Protein AF-A0A521RTD3-F1 (afdb_monomer_lite)

Radius of gyration: 28.99 Å; chains: 1; bounding box: 84×108×65 Å

Structure (mmCIF, N/CA/C/O backbone):
data_AF-A0A521RTD3-F1
#
_entry.id   AF-A0A521RTD3-F1
#
loop_
_atom_site.group_PDB
_atom_site.id
_atom_site.type_symbol
_atom_site.label_atom_id
_atom_site.label_alt_id
_atom_site.label_comp_id
_atom_site.label_asym_id
_atom_site.label_entity_id
_atom_site.label_seq_id
_atom_site.pdbx_PDB_ins_code
_atom_site.Cartn_x
_atom_site.Cartn_y
_atom_site.Cartn_z
_atom_site.occupancy
_atom_site.B_iso_or_equiv
_atom_site.auth_seq_id
_atom_site.auth_comp_id
_atom_site.auth_asym_id
_atom_site.auth_atom_id
_atom_site.pdbx_PDB_model_num
ATOM 1 N N . MET A 1 1 ? -33.920 -81.893 -15.559 1.00 34.78 1 MET A N 1
ATOM 2 C CA . MET A 1 1 ? -33.331 -83.126 -14.993 1.00 34.78 1 MET A CA 1
ATOM 3 C C . MET A 1 1 ? -31.922 -83.288 -15.552 1.00 34.78 1 MET A C 1
ATOM 5 O O . MET A 1 1 ? -31.785 -83.160 -16.756 1.00 34.78 1 MET A O 1
ATOM 9 N N . GLN A 1 2 ? -30.949 -83.537 -14.657 1.00 33.31 2 GLN A N 1
ATOM 10 C CA . GLN A 1 2 ? -29.540 -83.961 -14.863 1.00 33.31 2 GLN A CA 1
ATOM 11 C C . GLN A 1 2 ? -28.598 -82.922 -15.530 1.00 33.31 2 GLN A C 1
ATOM 13 O O . GLN A 1 2 ? -28.778 -82.591 -16.689 1.00 33.31 2 GLN A O 1
ATOM 18 N N . SER A 1 3 ? -27.713 -82.192 -14.816 1.00 33.31 3 SER A N 1
ATOM 19 C CA . SER A 1 3 ? -26.482 -82.569 -14.055 1.00 33.31 3 SER A CA 1
ATOM 20 C C . SER A 1 3 ? -25.358 -83.051 -15.002 1.00 33.31 3 SER A C 1
ATOM 22 O O . SER A 1 3 ? -25.653 -83.908 -15.817 1.00 33.31 3 SER A O 1
ATOM 24 N N . LEU A 1 4 ? -24.082 -82.637 -14.998 1.00 32.41 4 LEU A N 1
ATOM 25 C CA . LEU A 1 4 ? -23.161 -82.119 -13.976 1.00 32.41 4 LEU A CA 1
ATOM 26 C C . LEU A 1 4 ? -21.940 -81.423 -14.646 1.00 32.41 4 LEU A C 1
ATOM 28 O O . LEU A 1 4 ? -21.709 -81.540 -15.843 1.00 32.41 4 LEU A O 1
ATOM 32 N N . ARG A 1 5 ? -21.183 -80.709 -13.800 1.00 35.38 5 ARG A N 1
ATOM 33 C CA . ARG A 1 5 ? -19.922 -79.934 -13.953 1.00 35.38 5 ARG A CA 1
ATOM 34 C C . ARG A 1 5 ? -18.771 -80.743 -14.613 1.00 35.38 5 ARG A C 1
ATOM 36 O O . ARG A 1 5 ? -18.785 -81.958 -14.504 1.00 35.38 5 ARG A O 1
ATOM 43 N N . SER A 1 6 ? -17.718 -80.176 -15.230 1.00 33.06 6 SER A N 1
ATOM 44 C CA . SER A 1 6 ? -16.650 -79.369 -14.592 1.00 33.06 6 SER A CA 1
ATOM 45 C C . SER A 1 6 ? -15.491 -79.012 -15.571 1.00 33.06 6 SER A C 1
ATOM 47 O O . SER A 1 6 ? -14.956 -79.915 -16.199 1.00 33.06 6 SER A O 1
ATOM 49 N N . PHE A 1 7 ? -15.083 -77.725 -15.582 1.00 31.53 7 PHE A N 1
ATOM 50 C CA . PHE A 1 7 ? -13.741 -77.101 -15.776 1.00 31.53 7 PHE A CA 1
ATOM 51 C C . PHE A 1 7 ? -12.814 -77.471 -16.969 1.00 31.53 7 PHE A C 1
ATOM 53 O O . PHE A 1 7 ? -12.330 -78.588 -17.058 1.00 31.53 7 PHE A O 1
ATOM 60 N N . SER A 1 8 ? -12.319 -76.483 -17.745 1.00 30.78 8 SER A N 1
ATOM 61 C CA . SER A 1 8 ? -11.156 -75.632 -17.399 1.00 30.78 8 SER A CA 1
ATOM 62 C C . SER A 1 8 ? -10.812 -74.545 -18.451 1.00 30.78 8 SER A C 1
ATOM 64 O O . SER A 1 8 ? -11.043 -74.701 -19.644 1.00 30.78 8 SER A O 1
ATOM 66 N N . SER A 1 9 ? -10.228 -73.459 -17.927 1.00 29.80 9 SER A N 1
ATOM 67 C CA . SER A 1 9 ? -9.396 -72.393 -18.517 1.00 29.80 9 SER A CA 1
ATOM 68 C C . SER A 1 9 ? -9.915 -71.543 -19.694 1.00 29.80 9 SER A C 1
ATOM 70 O O . SER A 1 9 ? -9.901 -71.943 -20.852 1.00 29.80 9 SER A O 1
ATOM 72 N N . LEU A 1 10 ? -10.243 -70.282 -19.390 1.00 32.88 10 LEU A N 1
ATOM 73 C CA . LEU A 1 10 ? -10.281 -69.177 -20.349 1.00 32.88 10 LEU A CA 1
ATOM 74 C C . LEU A 1 10 ? -9.318 -68.085 -19.876 1.00 32.88 10 LEU A C 1
ATOM 76 O O . LEU A 1 10 ? -9.499 -67.486 -18.816 1.00 32.88 10 LEU A O 1
ATOM 80 N N . LEU A 1 11 ? -8.295 -67.867 -20.700 1.00 35.38 11 LEU A N 1
ATOM 81 C CA . LEU A 1 11 ? -7.418 -66.702 -20.741 1.00 35.38 11 LEU A CA 1
ATOM 82 C C . LEU A 1 11 ? -8.245 -65.408 -20.667 1.00 35.38 11 LEU A C 1
ATOM 84 O O . LEU A 1 11 ? -9.135 -65.197 -21.494 1.00 35.38 11 LEU A O 1
ATOM 88 N N . ARG A 1 12 ? -7.903 -64.498 -19.749 1.00 33.59 12 ARG A N 1
ATOM 89 C CA . ARG A 1 12 ? -8.250 -63.079 -19.888 1.00 33.59 12 ARG A CA 1
ATOM 90 C C . ARG A 1 12 ? -7.054 -62.192 -19.570 1.00 33.59 12 ARG A C 1
ATOM 92 O O . ARG A 1 12 ? -6.423 -62.299 -18.526 1.00 33.59 12 ARG A O 1
ATOM 99 N N . SER A 1 13 ? -6.786 -61.341 -20.547 1.00 32.81 13 SER A N 1
ATOM 100 C CA . SER A 1 13 ? -5.729 -60.355 -20.683 1.00 32.81 13 SER A CA 1
ATOM 101 C C . SER A 1 13 ? -5.711 -59.334 -19.543 1.00 32.81 13 SER A C 1
ATOM 103 O O . SER A 1 13 ? -6.737 -58.731 -19.233 1.00 32.81 13 SER A O 1
ATOM 105 N N . ALA A 1 14 ? -4.531 -59.087 -18.971 1.00 31.00 14 ALA A N 1
ATOM 106 C CA . ALA A 1 14 ? -4.273 -57.945 -18.101 1.00 31.00 14 ALA A CA 1
ATOM 107 C C . ALA A 1 14 ? -3.684 -56.798 -18.937 1.00 31.00 14 ALA A C 1
ATOM 109 O O . ALA A 1 14 ? -2.575 -56.901 -19.459 1.00 31.00 14 ALA A O 1
ATOM 110 N N . VAL A 1 15 ? -4.440 -55.709 -19.077 1.00 33.12 15 VAL A N 1
ATOM 111 C CA . VAL A 1 15 ? -3.955 -54.427 -19.604 1.00 33.12 15 VAL A CA 1
ATOM 112 C C . VAL A 1 15 ? -3.363 -53.651 -18.428 1.00 33.12 15 VAL A C 1
ATOM 114 O O . VAL A 1 15 ? -4.091 -53.244 -17.524 1.00 33.12 15 VAL A O 1
ATOM 117 N N . PHE A 1 16 ? -2.042 -53.472 -18.421 1.00 28.69 16 PHE A N 1
ATOM 118 C CA . PHE A 1 16 ? -1.341 -52.630 -17.452 1.00 28.69 16 PHE A CA 1
ATOM 119 C C . PHE A 1 16 ? -1.578 -51.148 -17.775 1.00 28.69 16 PHE A C 1
ATOM 121 O O . PHE A 1 16 ? -1.120 -50.646 -18.798 1.00 28.69 16 PHE A O 1
ATOM 128 N N . TRP A 1 17 ? -2.265 -50.438 -16.881 1.00 27.58 17 TRP A N 1
ATOM 129 C CA . TRP A 1 17 ? -2.276 -48.976 -16.846 1.00 27.58 17 TRP A CA 1
ATOM 130 C C . TRP A 1 17 ? -1.067 -48.490 -16.041 1.00 27.58 17 TRP A C 1
ATOM 132 O O . TRP A 1 17 ? -1.019 -48.657 -14.824 1.00 27.58 17 TRP A O 1
ATOM 142 N N . ILE A 1 18 ? -0.090 -47.880 -16.712 1.00 31.50 18 ILE A N 1
ATOM 143 C CA . ILE A 1 18 ? 1.000 -47.152 -16.053 1.00 31.50 18 ILE A CA 1
ATOM 144 C C . ILE A 1 18 ? 0.480 -45.744 -15.736 1.00 31.50 18 ILE A C 1
ATOM 146 O O . ILE A 1 18 ? 0.433 -44.878 -16.607 1.00 31.50 18 ILE A O 1
ATOM 150 N N . LEU A 1 19 ? 0.065 -45.511 -14.486 1.00 29.92 19 LEU A N 1
ATOM 151 C CA . LEU A 1 19 ? -0.121 -44.161 -13.951 1.00 29.92 19 LEU A CA 1
ATOM 152 C C . LEU A 1 19 ? 1.257 -43.567 -13.633 1.00 29.92 19 LEU A C 1
ATOM 154 O O . LEU A 1 19 ? 1.886 -43.924 -12.638 1.00 29.92 19 LEU A O 1
ATOM 158 N N . ALA A 1 20 ? 1.719 -42.640 -14.469 1.00 30.52 20 ALA A N 1
ATOM 159 C CA . ALA A 1 20 ? 2.854 -41.785 -14.150 1.00 30.52 20 ALA A CA 1
ATOM 160 C C . ALA A 1 20 ? 2.433 -40.765 -13.076 1.00 30.52 20 ALA A C 1
ATOM 162 O O . ALA A 1 20 ? 1.812 -39.744 -13.369 1.00 30.52 20 ALA A O 1
ATOM 163 N N . PHE A 1 21 ? 2.754 -41.058 -11.815 1.00 27.22 21 PHE A N 1
ATOM 164 C CA . PHE A 1 21 ? 2.697 -40.089 -10.723 1.00 27.22 21 PHE A CA 1
ATOM 165 C C . PHE A 1 21 ? 3.792 -39.035 -10.942 1.00 27.22 21 PHE A C 1
ATOM 167 O O . PHE A 1 21 ? 4.970 -39.282 -10.691 1.00 27.22 21 PHE A O 1
ATOM 174 N N . PHE A 1 22 ? 3.407 -37.843 -11.401 1.00 29.19 22 PHE A N 1
ATOM 175 C CA . PHE A 1 22 ? 4.257 -36.660 -11.296 1.00 29.19 22 PHE A CA 1
ATOM 176 C C . PHE A 1 22 ? 4.362 -36.270 -9.817 1.00 29.19 22 PHE A C 1
ATOM 178 O O . PHE A 1 22 ? 3.487 -35.605 -9.262 1.00 29.19 22 PHE A O 1
ATOM 185 N N . LEU A 1 23 ? 5.441 -36.710 -9.169 1.00 27.80 23 LEU A N 1
ATOM 186 C CA . LEU A 1 23 ? 5.889 -36.181 -7.886 1.00 27.80 23 LEU A CA 1
ATOM 187 C C . LEU A 1 23 ? 6.317 -34.723 -8.097 1.00 27.80 23 LEU A C 1
ATOM 189 O O . LEU A 1 23 ? 7.452 -34.440 -8.471 1.00 27.80 23 LEU A O 1
ATOM 193 N N . PHE A 1 24 ? 5.401 -33.785 -7.861 1.00 29.42 24 PHE A N 1
ATOM 194 C CA . PHE A 1 24 ? 5.782 -32.410 -7.565 1.00 29.42 24 PHE A CA 1
ATOM 195 C C . PHE A 1 24 ? 6.548 -32.428 -6.241 1.00 29.42 24 PHE A C 1
ATOM 197 O O . PHE A 1 24 ? 5.955 -32.563 -5.172 1.00 29.42 24 PHE A O 1
ATOM 204 N N . SER A 1 25 ? 7.872 -32.298 -6.308 1.00 28.50 25 SER A N 1
ATOM 205 C CA . SER A 1 25 ? 8.700 -31.973 -5.152 1.00 28.50 25 SER A CA 1
ATOM 206 C C . SER A 1 25 ? 8.368 -30.545 -4.713 1.00 28.50 25 SER A C 1
ATOM 208 O O . SER A 1 25 ? 9.023 -29.582 -5.112 1.00 28.50 25 SER A O 1
ATOM 210 N N . GLN A 1 26 ? 7.305 -30.396 -3.926 1.00 29.28 26 GLN A N 1
ATOM 211 C CA . GLN A 1 26 ? 7.118 -29.209 -3.110 1.00 29.28 26 GLN A CA 1
ATOM 212 C C . GLN A 1 26 ? 8.255 -29.220 -2.094 1.00 29.28 26 GLN A C 1
ATOM 214 O O . GLN A 1 26 ? 8.311 -30.084 -1.218 1.00 29.28 26 GLN A O 1
ATOM 219 N N . THR A 1 27 ? 9.203 -28.299 -2.236 1.00 29.80 27 THR A N 1
ATOM 220 C CA . THR A 1 27 ? 10.078 -27.967 -1.119 1.00 29.80 27 THR A CA 1
ATOM 221 C C . THR A 1 27 ? 9.169 -27.591 0.053 1.00 29.80 27 THR A C 1
ATOM 223 O O . THR A 1 27 ? 8.261 -26.772 -0.125 1.00 29.80 27 THR A O 1
ATOM 226 N N . PRO A 1 28 ? 9.333 -28.199 1.238 1.00 30.80 28 PRO A N 1
ATOM 227 C CA . PRO A 1 28 ? 8.568 -27.782 2.393 1.00 30.80 28 PRO A CA 1
ATOM 228 C C . PRO A 1 28 ? 8.997 -26.351 2.710 1.00 30.80 28 PRO A C 1
ATOM 230 O O . PRO A 1 28 ? 10.099 -26.110 3.202 1.00 30.80 28 PRO A O 1
ATOM 233 N N . VAL A 1 29 ? 8.131 -25.387 2.397 1.00 33.75 29 VAL A N 1
ATOM 234 C CA . VAL A 1 29 ? 8.170 -24.077 3.040 1.00 33.75 29 VAL A CA 1
ATOM 235 C C . VAL A 1 29 ? 7.948 -24.386 4.508 1.00 33.75 29 VAL A C 1
ATOM 237 O O . VAL A 1 29 ? 6.848 -24.771 4.893 1.00 33.75 29 VAL A O 1
ATOM 240 N N . HIS A 1 30 ? 9.020 -24.341 5.295 1.00 29.31 30 HIS A N 1
ATOM 241 C CA . HIS A 1 30 ? 8.965 -24.585 6.726 1.00 29.31 30 HIS A CA 1
ATOM 242 C C . HIS A 1 30 ? 7.918 -23.616 7.298 1.00 29.31 30 HIS A C 1
ATOM 244 O O . HIS A 1 30 ? 8.133 -22.402 7.210 1.00 29.31 30 HIS A O 1
ATOM 250 N N . PRO A 1 31 ? 6.762 -24.082 7.811 1.00 32.53 31 PRO A N 1
ATOM 251 C CA . PRO A 1 31 ? 5.876 -23.195 8.536 1.00 32.53 31 PRO A CA 1
ATOM 252 C C . PRO A 1 31 ? 6.661 -22.793 9.775 1.00 32.53 31 PRO A C 1
ATOM 254 O O . PRO A 1 31 ? 6.873 -23.600 10.674 1.00 32.53 31 PRO A O 1
ATOM 257 N N . GLN A 1 32 ? 7.194 -21.576 9.768 1.00 35.84 32 GLN A N 1
ATOM 258 C CA . GLN A 1 32 ? 7.935 -21.051 10.897 1.00 35.84 32 GLN A CA 1
ATOM 259 C C . GLN A 1 32 ? 6.962 -21.008 12.076 1.00 35.84 32 GLN A C 1
ATOM 261 O O . GLN A 1 32 ? 6.073 -20.154 12.126 1.00 35.84 32 GLN A O 1
ATOM 266 N N . GLU A 1 33 ? 7.069 -21.990 12.976 1.00 40.44 33 GLU A N 1
ATOM 267 C CA . GLU A 1 33 ? 6.277 -22.031 14.196 1.00 40.44 33 GLU A CA 1
ATOM 268 C C . GLU A 1 33 ? 6.509 -20.714 14.933 1.00 40.44 33 GLU A C 1
ATOM 270 O O . GLU A 1 33 ? 7.633 -20.361 15.299 1.00 40.44 33 GLU A O 1
ATOM 275 N N . LEU A 1 34 ? 5.436 -19.940 15.101 1.00 53.31 34 LEU A N 1
ATOM 276 C CA . LEU A 1 34 ? 5.494 -18.743 15.922 1.00 53.31 34 LEU A CA 1
ATOM 277 C C . LEU A 1 34 ? 5.897 -19.183 17.339 1.00 53.31 34 LEU A C 1
ATOM 279 O O . LEU A 1 34 ? 5.274 -20.107 17.871 1.00 53.31 34 LEU A O 1
ATOM 283 N N . PRO A 1 35 ? 6.898 -18.540 17.971 1.00 57.38 35 PRO A N 1
ATOM 284 C CA . PRO A 1 35 ? 7.274 -18.849 19.346 1.00 57.38 35 PRO A CA 1
ATOM 285 C C . PRO A 1 35 ? 6.054 -18.830 20.275 1.00 57.38 35 PRO A C 1
ATOM 287 O O . PRO A 1 35 ? 5.092 -18.109 20.009 1.00 57.38 35 PRO A O 1
ATOM 290 N N . ALA A 1 36 ? 6.105 -19.576 21.386 1.00 60.12 36 ALA A N 1
ATOM 291 C CA . ALA A 1 36 ? 4.992 -19.713 22.336 1.00 60.12 36 ALA A CA 1
ATOM 292 C C . ALA A 1 36 ? 4.354 -18.366 22.744 1.00 60.12 36 ALA A C 1
ATOM 294 O O . ALA A 1 36 ? 3.136 -18.290 22.880 1.00 60.12 36 ALA A O 1
ATOM 295 N N . ASP A 1 37 ? 5.159 -17.302 22.833 1.00 75.38 37 ASP A N 1
ATOM 296 C CA . ASP A 1 37 ? 4.732 -15.936 23.158 1.00 75.38 37 ASP A CA 1
ATOM 297 C C . ASP A 1 37 ? 4.098 -15.163 21.988 1.00 75.38 37 ASP A C 1
ATOM 299 O O . ASP A 1 37 ? 3.952 -13.950 22.084 1.00 75.38 37 ASP A O 1
ATOM 303 N N . GLY A 1 38 ? 3.772 -15.788 20.856 1.00 89.81 38 GLY A N 1
ATOM 304 C CA . GLY A 1 38 ? 3.309 -15.078 19.660 1.00 89.81 38 GLY A CA 1
ATOM 305 C C . GLY A 1 38 ? 2.060 -14.205 19.863 1.00 89.81 38 GLY A C 1
ATOM 306 O O . GLY A 1 38 ? 1.509 -14.073 20.957 1.00 89.81 38 GLY A O 1
ATOM 307 N N . LEU A 1 39 ? 1.585 -13.609 18.772 1.00 95.81 39 LEU A N 1
ATOM 308 C CA . LEU A 1 39 ? 0.344 -12.838 18.747 1.00 95.81 39 LEU A CA 1
ATOM 309 C C . LEU A 1 39 ? -0.531 -13.329 17.598 1.00 95.81 39 LEU A C 1
ATOM 311 O O . LEU A 1 39 ? -0.102 -13.337 16.448 1.00 95.81 39 LEU A O 1
ATOM 315 N N . LYS A 1 40 ? -1.766 -13.703 17.920 1.00 96.88 40 LYS A N 1
ATOM 316 C CA . LYS A 1 40 ? -2.859 -13.910 16.972 1.00 96.88 40 LYS A CA 1
ATOM 317 C C . LYS A 1 40 ? -3.967 -12.926 17.318 1.00 96.88 40 LYS A C 1
ATOM 319 O O . LYS A 1 40 ? -4.299 -12.759 18.493 1.00 96.88 40 LYS A O 1
ATOM 324 N N . ALA A 1 41 ? -4.541 -12.289 16.304 1.00 97.50 41 ALA A N 1
ATOM 325 C CA . ALA A 1 41 ? -5.697 -11.423 16.467 1.00 97.50 41 ALA A CA 1
ATOM 326 C C . ALA A 1 41 ? -6.713 -11.663 15.353 1.00 97.50 41 ALA A C 1
ATOM 328 O O . ALA A 1 41 ? -6.344 -11.864 14.198 1.00 97.50 41 ALA A O 1
ATOM 329 N N . GLU A 1 42 ? -7.988 -11.601 15.710 1.00 98.19 42 GLU A N 1
ATOM 330 C CA . GLU A 1 42 ? -9.111 -11.751 14.792 1.00 98.19 42 GLU A CA 1
ATOM 331 C C . GLU A 1 42 ? -10.169 -10.707 15.139 1.00 98.19 42 GLU A C 1
ATOM 333 O O . GLU A 1 42 ? -10.534 -10.545 16.304 1.00 98.19 42 GLU A O 1
ATOM 338 N N . ILE A 1 43 ? -10.678 -9.993 14.139 1.00 98.75 43 ILE A N 1
ATOM 339 C CA . ILE A 1 43 ? -11.864 -9.157 14.315 1.00 98.75 43 ILE A CA 1
ATOM 340 C C . ILE A 1 43 ? -13.079 -10.061 14.094 1.00 98.75 43 ILE A C 1
ATOM 342 O O . ILE A 1 43 ? -13.248 -10.622 13.019 1.00 98.75 43 ILE A O 1
ATOM 346 N N . LEU A 1 44 ? -13.914 -10.202 15.121 1.00 98.44 44 LEU A N 1
ATOM 347 C CA . LEU A 1 44 ? -15.061 -11.112 15.127 1.00 98.44 44 LEU A CA 1
ATOM 348 C C . LEU A 1 44 ? -16.318 -10.465 14.543 1.00 98.44 44 LEU A C 1
ATOM 350 O O . LEU A 1 44 ? -17.138 -11.126 13.914 1.00 98.44 44 LEU A O 1
ATOM 354 N N . SER A 1 45 ? -16.522 -9.176 14.824 1.00 98.38 45 SER A N 1
ATOM 355 C CA . SER A 1 45 ? -17.664 -8.424 14.308 1.00 98.38 45 SER A CA 1
ATOM 356 C C . SER A 1 45 ? -17.438 -6.921 14.394 1.00 98.38 45 SER A C 1
ATOM 358 O O . SER A 1 45 ? -16.642 -6.437 15.202 1.00 98.38 45 SER A O 1
ATOM 360 N N . VAL A 1 46 ? -18.196 -6.182 13.588 1.00 98.62 46 VAL A N 1
ATOM 361 C CA . VAL A 1 46 ? -18.273 -4.723 13.638 1.00 98.62 46 VAL A CA 1
ATOM 362 C C . VAL A 1 46 ? -19.743 -4.322 13.655 1.00 98.62 46 VAL A C 1
ATOM 364 O O . VAL A 1 46 ? -20.532 -4.811 12.848 1.00 98.62 46 VAL A O 1
ATOM 367 N N . LYS A 1 47 ? -20.119 -3.432 14.575 1.00 97.69 47 LYS A N 1
ATOM 368 C CA . LYS A 1 47 ? -21.456 -2.823 14.634 1.00 97.69 47 LYS A CA 1
ATOM 369 C C . LYS A 1 47 ? -21.341 -1.315 14.461 1.00 97.69 47 LYS A C 1
ATOM 371 O O . LYS A 1 47 ? -20.453 -0.705 15.048 1.00 97.69 47 LYS A O 1
ATOM 376 N N . ILE A 1 48 ? -22.250 -0.710 13.699 1.00 98.31 48 ILE A N 1
ATOM 377 C CA . ILE A 1 48 ? -22.345 0.750 13.563 1.00 98.31 48 ILE A CA 1
ATOM 378 C C . ILE A 1 48 ? -23.667 1.200 14.211 1.00 98.31 48 ILE A C 1
ATOM 380 O O . ILE A 1 48 ? -24.716 1.077 13.580 1.00 98.31 48 ILE A O 1
ATOM 384 N N . PRO A 1 49 ? -23.647 1.654 15.477 1.00 97.44 49 PRO A N 1
ATOM 385 C CA . PRO A 1 49 ? -24.831 2.155 16.179 1.00 97.44 49 PRO A CA 1
ATOM 386 C C . PRO A 1 49 ? -25.308 3.511 15.625 1.00 97.44 49 PRO A C 1
ATOM 388 O O . PRO A 1 49 ? -24.671 4.109 14.758 1.00 97.44 49 PRO A O 1
ATOM 391 N N . GLU A 1 50 ? -26.421 4.031 16.152 1.00 96.12 50 GLU A N 1
ATOM 392 C CA . GLU A 1 50 ? -27.053 5.283 15.691 1.00 96.12 50 GLU A CA 1
ATOM 393 C C . GLU A 1 50 ? -26.139 6.512 15.783 1.00 96.12 50 GLU A C 1
ATOM 395 O O . GLU A 1 50 ? -26.173 7.386 14.916 1.00 96.12 50 GLU A O 1
ATOM 400 N N . ASN A 1 51 ? -25.249 6.550 16.780 1.00 97.56 51 ASN A N 1
ATOM 401 C CA . ASN A 1 51 ? -24.237 7.603 16.915 1.00 97.56 51 ASN A CA 1
ATOM 402 C C . ASN A 1 51 ? -23.105 7.509 15.863 1.00 97.56 51 ASN A C 1
ATOM 404 O O . ASN A 1 51 ? -22.182 8.325 15.882 1.00 97.56 51 ASN A O 1
ATOM 408 N N . ARG A 1 52 ? -23.175 6.511 14.967 1.00 98.31 52 ARG A N 1
ATOM 409 C CA . ARG A 1 52 ? -22.266 6.220 13.849 1.00 98.31 52 ARG A CA 1
ATOM 410 C C . ARG A 1 52 ? -20.822 5.930 14.237 1.00 98.31 52 ARG A C 1
ATOM 412 O O . ARG A 1 52 ? -19.962 5.967 13.366 1.00 98.31 52 ARG A O 1
ATOM 419 N N . ARG A 1 53 ? -20.533 5.635 15.503 1.00 98.56 53 ARG A N 1
ATOM 420 C CA . ARG A 1 53 ? -19.187 5.280 15.975 1.00 98.56 53 ARG A CA 1
ATOM 421 C C . ARG A 1 53 ? -19.012 3.766 15.918 1.00 98.56 53 ARG A C 1
ATOM 423 O O . ARG A 1 53 ? -19.642 3.084 16.728 1.00 98.56 53 ARG A O 1
ATOM 430 N N . PRO A 1 54 ? -18.213 3.217 14.983 1.00 98.75 54 PRO A N 1
ATOM 431 C CA . PRO A 1 54 ? -18.053 1.774 14.872 1.00 98.75 54 PRO A CA 1
ATOM 432 C C . PRO A 1 54 ? -17.590 1.136 16.185 1.00 98.75 54 PRO A C 1
ATOM 434 O O . PRO A 1 54 ? -16.721 1.665 16.879 1.00 98.75 54 PRO A O 1
ATOM 437 N N . VAL A 1 55 ? -18.161 -0.022 16.503 1.00 98.81 55 VAL A N 1
ATOM 438 C CA . VAL A 1 55 ? -17.768 -0.871 17.628 1.00 98.81 55 VAL A CA 1
ATOM 439 C C . VAL A 1 55 ? -17.200 -2.162 17.063 1.00 98.81 55 VAL A C 1
ATOM 441 O O . VAL A 1 55 ? -17.928 -2.964 16.477 1.00 98.81 55 VAL A O 1
ATOM 444 N N . VAL A 1 56 ? -15.898 -2.357 17.236 1.00 98.88 56 VAL A N 1
ATOM 445 C CA . VAL A 1 56 ? -15.158 -3.537 16.787 1.00 98.88 56 VAL A CA 1
ATOM 446 C C . VAL A 1 56 ? -15.084 -4.524 17.934 1.00 98.88 56 VAL A C 1
ATOM 448 O O . VAL A 1 56 ? -14.599 -4.169 19.001 1.00 98.88 56 VAL A O 1
ATOM 451 N N . THR A 1 57 ? -15.526 -5.759 17.726 1.00 98.81 57 THR A N 1
ATOM 452 C CA . THR A 1 57 ? -15.281 -6.865 18.660 1.00 98.81 57 THR A CA 1
ATOM 453 C C . THR A 1 57 ? -14.136 -7.700 18.120 1.00 98.81 57 THR A C 1
ATOM 455 O O . THR A 1 57 ? -14.206 -8.158 16.981 1.00 98.81 57 THR A O 1
ATOM 458 N N . PHE A 1 58 ? -13.093 -7.915 18.915 1.00 98.75 58 PHE A N 1
ATOM 459 C CA . PHE A 1 58 ? -11.897 -8.628 18.478 1.00 98.75 58 PHE A CA 1
ATOM 460 C C . PHE A 1 58 ? -11.389 -9.596 19.546 1.00 98.75 58 PHE A C 1
ATOM 462 O O . PHE A 1 58 ? -11.586 -9.393 20.747 1.00 98.75 58 PHE A O 1
ATOM 469 N N . LYS A 1 59 ? -10.741 -10.663 19.082 1.00 98.56 59 LYS A N 1
ATOM 470 C CA . LYS A 1 59 ? -10.124 -11.708 19.890 1.00 98.56 59 LYS A CA 1
ATOM 471 C C . LYS A 1 59 ? -8.608 -11.630 19.774 1.00 98.56 59 LYS A C 1
ATOM 473 O O . LYS A 1 59 ? -8.097 -11.415 18.678 1.00 98.56 59 LYS A O 1
ATOM 478 N N . ILE A 1 60 ? -7.909 -11.844 20.885 1.00 98.12 60 ILE A N 1
ATOM 479 C CA . ILE A 1 60 ? -6.448 -11.927 20.951 1.00 98.12 60 ILE A CA 1
ATOM 480 C C . ILE A 1 60 ? -6.005 -13.187 21.694 1.00 98.12 60 ILE A C 1
ATOM 482 O O . ILE A 1 60 ? -6.583 -13.566 22.718 1.00 98.12 60 ILE A O 1
ATOM 486 N N . SER A 1 61 ? -4.968 -13.836 21.176 1.00 97.44 61 SER A N 1
ATOM 487 C CA . SER A 1 61 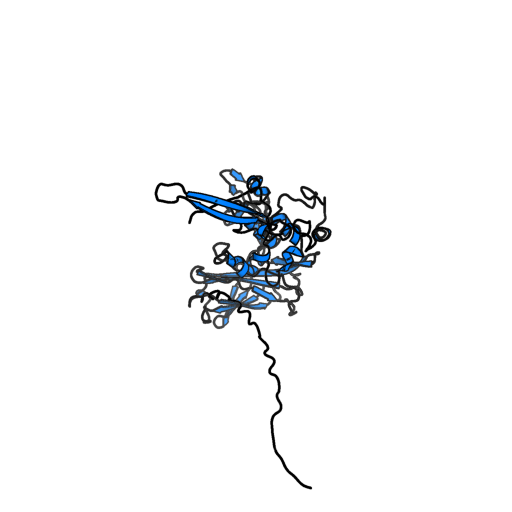? -4.350 -15.003 21.802 1.00 97.44 61 SER A CA 1
ATOM 488 C C . SER A 1 61 ? -2.855 -15.080 21.506 1.00 97.44 61 SER A C 1
ATOM 490 O O . SER A 1 61 ? -2.362 -14.427 20.585 1.00 97.44 61 SER A O 1
ATOM 492 N N . ASP A 1 62 ? -2.139 -15.911 22.258 1.00 95.56 62 ASP A N 1
ATOM 493 C CA . ASP A 1 62 ? -0.769 -16.283 21.917 1.00 95.56 62 ASP A CA 1
ATOM 494 C C . ASP A 1 62 ? -0.720 -17.252 20.715 1.00 95.56 62 ASP A C 1
ATOM 496 O O . ASP A 1 62 ? -1.752 -17.602 20.120 1.00 95.56 62 ASP A O 1
ATOM 500 N N . ALA A 1 63 ? 0.482 -17.703 20.338 1.00 91.94 63 ALA A N 1
ATOM 501 C CA . ALA A 1 63 ? 0.656 -18.666 19.249 1.00 91.94 63 ALA A CA 1
ATOM 502 C C . ALA A 1 63 ? -0.035 -20.016 19.525 1.00 91.94 63 ALA A C 1
ATOM 504 O O . ALA A 1 63 ? -0.530 -20.649 18.586 1.00 91.94 63 ALA A O 1
ATOM 505 N N . LYS A 1 64 ? -0.129 -20.418 20.799 1.00 93.50 64 LYS A N 1
ATOM 506 C CA . LYS A 1 64 ? -0.763 -21.661 21.267 1.00 93.50 64 LYS A CA 1
ATOM 507 C C . LYS A 1 64 ? -2.288 -21.549 21.395 1.00 93.50 64 LYS A C 1
ATOM 509 O O . LYS A 1 64 ? -2.956 -22.558 21.583 1.00 93.50 64 LYS A O 1
ATOM 514 N N . GLY A 1 65 ? -2.847 -20.348 21.249 1.00 94.06 65 GLY A N 1
ATOM 515 C CA . GLY A 1 65 ? -4.282 -20.090 21.354 1.00 94.06 65 GLY A CA 1
ATOM 516 C C . GLY A 1 65 ? -4.755 -19.721 22.761 1.00 94.06 65 GLY A C 1
ATOM 517 O O . GLY A 1 65 ? -5.962 -19.582 22.967 1.00 94.06 65 GLY A O 1
ATOM 518 N N . ASN A 1 66 ? -3.847 -19.509 23.719 1.00 95.44 66 ASN A N 1
ATOM 519 C CA . ASN A 1 66 ? -4.228 -19.038 25.047 1.00 95.44 66 ASN A CA 1
ATOM 520 C C . ASN A 1 66 ? -4.686 -17.575 24.968 1.00 95.44 66 ASN A C 1
ATOM 522 O O . ASN A 1 66 ? -4.009 -16.760 24.336 1.00 95.44 66 ASN A O 1
ATOM 526 N N . PRO A 1 67 ? -5.818 -17.210 25.595 1.00 96.69 67 PRO A N 1
ATOM 527 C CA . PRO A 1 67 ? -6.328 -15.846 25.547 1.00 96.69 67 PRO A CA 1
ATOM 528 C C . PRO A 1 67 ? -5.371 -14.875 26.245 1.00 96.69 67 PRO A C 1
ATOM 530 O O . PRO A 1 67 ? -4.977 -15.114 27.386 1.00 96.69 67 PRO A O 1
ATOM 533 N N . LEU A 1 68 ? -5.067 -13.759 25.581 1.00 96.75 68 LEU A N 1
ATOM 534 C CA . LEU A 1 68 ? -4.228 -12.688 26.129 1.00 96.75 68 LEU A CA 1
ATOM 535 C C . LEU A 1 68 ? -5.066 -11.600 26.811 1.00 96.75 68 LEU A C 1
ATOM 537 O O . LEU A 1 68 ? -6.251 -11.412 26.514 1.00 96.75 68 LEU A O 1
ATOM 541 N N . ASN A 1 69 ? -4.441 -10.858 27.720 1.00 95.19 69 ASN A N 1
ATOM 542 C CA . ASN A 1 69 ? -4.983 -9.631 28.284 1.00 95.19 69 ASN A CA 1
ATOM 543 C C . ASN A 1 69 ? -4.584 -8.425 27.431 1.00 95.19 69 ASN A C 1
ATOM 545 O O . ASN A 1 69 ? -3.597 -8.436 26.701 1.00 95.19 69 ASN A O 1
ATOM 549 N N . ARG A 1 70 ? -5.333 -7.325 27.566 1.00 94.31 70 ARG A N 1
ATOM 550 C CA . ARG A 1 70 ? -4.992 -6.071 26.882 1.00 94.31 70 ARG A CA 1
ATOM 551 C C . ARG A 1 70 ? -3.628 -5.522 27.322 1.00 94.31 70 ARG A C 1
ATOM 553 O O . ARG A 1 70 ? -2.925 -4.955 26.497 1.00 94.31 70 ARG A O 1
ATOM 560 N N . SER A 1 71 ? -3.278 -5.685 28.599 1.00 93.88 71 SER A N 1
ATOM 561 C CA . SER A 1 71 ? -1.992 -5.258 29.170 1.00 93.88 71 SER A CA 1
ATOM 562 C C . SER A 1 71 ? -0.785 -5.944 28.536 1.00 93.88 71 SER A C 1
ATOM 564 O O . SER A 1 71 ? 0.320 -5.432 28.657 1.00 93.88 71 SER A O 1
ATOM 566 N N . ASP A 1 72 ? -0.995 -7.078 27.865 1.00 94.06 72 ASP A N 1
ATOM 567 C CA . ASP A 1 72 ? 0.077 -7.830 27.214 1.00 94.06 72 ASP A CA 1
ATOM 568 C C . ASP A 1 72 ? 0.447 -7.207 25.854 1.00 94.06 72 ASP A C 1
ATOM 570 O O . ASP A 1 72 ? 1.478 -7.541 25.273 1.00 94.06 72 ASP A O 1
ATOM 574 N N . LEU A 1 73 ? -0.392 -6.307 25.325 1.00 95.56 73 LEU A N 1
ATOM 575 C CA . LEU A 1 73 ? -0.201 -5.675 24.023 1.00 95.56 73 LEU A CA 1
ATOM 576 C C . LEU A 1 73 ? 0.420 -4.281 24.134 1.00 95.56 73 LEU A C 1
ATOM 578 O O . LEU A 1 73 ? 0.190 -3.546 25.092 1.00 95.56 73 LEU A O 1
ATOM 582 N N . GLY A 1 74 ? 1.170 -3.911 23.096 1.00 94.69 74 GLY A N 1
ATOM 583 C CA . GLY A 1 74 ? 1.707 -2.566 22.909 1.00 94.69 74 GLY A CA 1
ATOM 584 C C . GLY A 1 74 ? 0.701 -1.662 22.202 1.00 94.69 74 GLY A C 1
ATOM 585 O O . GLY A 1 74 ? -0.160 -1.032 22.816 1.00 94.69 74 GLY A O 1
ATOM 586 N N . GLU A 1 75 ? 0.812 -1.574 20.880 1.00 95.81 75 GLU A N 1
ATOM 587 C CA . GLU A 1 75 ? -0.135 -0.831 20.059 1.00 95.81 75 GLU A CA 1
ATOM 588 C C . GLU A 1 75 ? -1.411 -1.649 19.821 1.00 95.81 75 GLU A C 1
ATOM 590 O O . GLU A 1 75 ? -1.347 -2.841 19.533 1.00 95.81 75 GLU A O 1
ATOM 595 N N . ILE A 1 76 ? -2.570 -0.989 19.917 1.00 97.31 76 ILE A N 1
ATOM 596 C CA . ILE A 1 76 ? -3.862 -1.498 19.445 1.00 97.31 76 ILE A CA 1
ATOM 597 C C . ILE A 1 76 ? -4.584 -0.335 18.768 1.00 97.31 76 ILE A C 1
ATOM 599 O O . ILE A 1 76 ? -5.024 0.603 19.438 1.00 97.31 76 ILE A O 1
ATOM 603 N N . ARG A 1 77 ? -4.672 -0.373 17.441 1.00 98.00 77 ARG A N 1
ATOM 604 C CA . ARG A 1 77 ? -5.279 0.684 16.621 1.00 98.00 77 ARG A CA 1
ATOM 605 C C . ARG A 1 77 ? -6.226 0.080 15.602 1.00 98.00 77 ARG A C 1
ATOM 607 O O . ARG A 1 77 ? -6.003 -1.040 15.152 1.00 98.00 77 ARG A O 1
ATOM 614 N N . PHE A 1 78 ? -7.246 0.842 15.224 1.00 98.75 78 PHE A N 1
ATOM 615 C CA . PHE A 1 78 ? -8.205 0.436 14.205 1.00 98.75 78 PHE A CA 1
ATOM 616 C C . PHE A 1 78 ? -8.460 1.566 13.212 1.00 98.75 78 PHE A C 1
ATOM 618 O O . PHE A 1 78 ? -8.456 2.738 13.575 1.00 98.75 78 PHE A O 1
ATOM 625 N N . THR A 1 79 ? -8.714 1.209 11.960 1.00 98.75 79 THR A N 1
ATOM 626 C CA . THR A 1 79 ? -9.190 2.122 10.913 1.00 98.75 79 THR A CA 1
ATOM 627 C C . THR A 1 79 ? -10.366 1.483 10.180 1.00 98.75 79 THR A C 1
ATOM 629 O O . THR A 1 79 ? -10.592 0.275 10.299 1.00 98.75 79 THR A O 1
ATOM 632 N N . ILE A 1 80 ? -11.136 2.279 9.442 1.00 98.69 80 ILE A N 1
ATOM 633 C CA . ILE A 1 80 ? -12.300 1.804 8.696 1.00 98.69 80 ILE A CA 1
ATOM 634 C C . ILE A 1 80 ? -12.398 2.491 7.336 1.00 98.69 80 ILE A C 1
ATOM 636 O O . ILE A 1 80 ? -12.290 3.711 7.216 1.00 98.69 80 ILE A O 1
ATOM 640 N N . ALA A 1 81 ? -12.650 1.689 6.309 1.00 98.31 81 ALA A N 1
ATOM 641 C CA . ALA A 1 81 ? -12.866 2.137 4.944 1.00 98.31 81 ALA A CA 1
ATOM 642 C C . ALA A 1 81 ? -14.116 1.479 4.350 1.00 98.31 81 ALA A C 1
ATOM 644 O O . ALA A 1 81 ? -14.580 0.447 4.836 1.00 98.31 81 ALA A O 1
ATOM 645 N N . ARG A 1 82 ? -14.631 2.044 3.259 1.00 97.25 82 ARG A N 1
ATOM 646 C CA . ARG A 1 82 ? -15.564 1.352 2.361 1.00 97.25 82 ARG A CA 1
ATOM 647 C C . ARG A 1 82 ? -14.865 0.933 1.079 1.00 97.25 82 ARG A C 1
ATOM 649 O O . ARG A 1 82 ? -13.926 1.589 0.630 1.00 97.25 82 ARG A O 1
ATOM 656 N N . VAL A 1 83 ? -15.367 -0.125 0.458 1.00 96.25 83 VAL A N 1
ATOM 657 C CA . VAL A 1 83 ? -15.093 -0.417 -0.944 1.00 96.25 83 VAL A CA 1
ATOM 658 C C . VAL A 1 83 ? -15.911 0.552 -1.786 1.00 96.25 83 VAL A C 1
ATOM 660 O O . VAL A 1 83 ? -17.134 0.609 -1.674 1.00 96.25 83 VAL A O 1
ATOM 663 N N . GLN A 1 84 ? -15.232 1.305 -2.638 1.00 91.69 84 GLN A N 1
ATOM 664 C CA . GLN A 1 84 ? -15.854 2.078 -3.700 1.00 91.69 84 GLN A CA 1
ATOM 665 C C . GLN A 1 84 ? -15.524 1.432 -5.040 1.00 91.69 84 GLN A C 1
ATOM 667 O O . GLN A 1 84 ? -14.403 0.968 -5.243 1.00 91.69 84 GLN A O 1
ATOM 672 N N . VAL A 1 85 ? -16.499 1.399 -5.942 1.00 86.94 85 VAL A N 1
ATOM 673 C CA . VAL A 1 85 ? -16.280 0.987 -7.327 1.00 86.94 85 VAL A CA 1
ATOM 674 C C . VAL A 1 85 ? -16.205 2.255 -8.160 1.00 86.94 85 VAL A C 1
ATOM 676 O O . VAL A 1 85 ? -17.142 3.051 -8.171 1.00 86.94 85 VAL A O 1
ATOM 679 N N . THR A 1 86 ? -15.067 2.485 -8.797 1.00 75.06 86 THR A N 1
ATOM 680 C CA . THR A 1 86 ? -14.873 3.607 -9.717 1.00 75.06 86 THR A CA 1
ATOM 681 C C . THR A 1 86 ? -15.673 3.385 -11.003 1.00 75.06 86 THR A C 1
ATOM 683 O O . THR A 1 86 ? -16.122 2.277 -11.294 1.00 75.06 86 THR A O 1
ATOM 686 N N . ALA A 1 87 ? -15.835 4.432 -11.815 1.00 70.81 87 ALA A N 1
ATOM 687 C CA . ALA A 1 87 ? -16.620 4.369 -13.054 1.00 70.81 87 ALA A CA 1
ATOM 688 C C . ALA A 1 87 ? -16.141 3.286 -14.048 1.00 70.81 87 ALA A C 1
ATOM 690 O O . ALA A 1 87 ? -16.939 2.750 -14.808 1.00 70.81 87 ALA A O 1
ATOM 691 N N . ASN A 1 88 ? -14.855 2.925 -14.012 1.00 68.50 88 ASN A N 1
ATOM 692 C CA . ASN A 1 88 ? -14.258 1.856 -14.823 1.00 68.50 88 ASN A CA 1
ATOM 693 C C . ASN A 1 88 ? -14.379 0.449 -14.188 1.00 68.50 88 ASN A C 1
ATOM 695 O O . ASN A 1 88 ? -13.745 -0.495 -14.657 1.00 68.50 88 ASN A O 1
ATOM 699 N N . GLY A 1 89 ? -15.160 0.295 -13.114 1.00 76.25 89 GLY A N 1
ATOM 700 C CA . GLY A 1 89 ? -15.389 -0.987 -12.444 1.00 76.25 89 GLY A CA 1
ATOM 701 C C . GLY A 1 89 ? -14.268 -1.432 -11.497 1.00 76.25 89 GLY A C 1
ATOM 702 O O . GLY A 1 89 ? -14.293 -2.569 -11.020 1.00 76.25 89 GLY A O 1
ATOM 703 N N . GLU A 1 90 ? -13.278 -0.579 -11.211 1.00 80.69 90 GLU A N 1
ATOM 704 C CA . GLU A 1 90 ? -12.214 -0.894 -10.255 1.00 80.69 90 GLU A CA 1
ATOM 705 C C . GLU A 1 90 ? -12.715 -0.737 -8.813 1.00 80.69 90 GLU A C 1
ATOM 707 O O . GLU A 1 90 ? -13.224 0.308 -8.416 1.00 80.69 90 GLU A O 1
ATOM 712 N N . ALA A 1 91 ? -12.541 -1.776 -7.998 1.00 88.81 91 ALA A N 1
ATOM 713 C CA . ALA A 1 91 ? -12.780 -1.688 -6.564 1.00 88.81 91 ALA A CA 1
ATOM 714 C C . ALA A 1 91 ? -11.546 -1.097 -5.860 1.00 88.81 91 ALA A C 1
ATOM 716 O O . ALA A 1 91 ? -10.466 -1.686 -5.906 1.00 88.81 91 ALA A O 1
ATOM 717 N N . SER A 1 92 ? -11.711 0.023 -5.158 1.00 90.50 92 SER A N 1
ATOM 718 C CA . SER A 1 92 ? -10.687 0.637 -4.306 1.00 90.50 92 SER A CA 1
ATOM 719 C C . SER A 1 92 ? -11.231 0.877 -2.898 1.00 90.50 92 SER A C 1
ATOM 721 O O . SER A 1 92 ? -12.438 0.829 -2.671 1.00 90.50 92 SER A O 1
ATOM 723 N N . TYR A 1 93 ? -10.350 1.143 -1.934 1.00 95.50 93 TYR A N 1
ATOM 724 C CA . TYR A 1 93 ? -10.785 1.586 -0.611 1.00 95.50 93 TYR A CA 1
ATOM 725 C C . TYR A 1 93 ? -10.902 3.109 -0.554 1.00 95.50 93 TYR A C 1
ATOM 727 O O . TYR A 1 93 ? -10.115 3.822 -1.176 1.00 95.50 93 TYR A O 1
ATOM 735 N N . TYR A 1 94 ? -11.889 3.582 0.203 1.00 96.44 94 TYR A N 1
ATOM 736 C CA . TYR A 1 94 ? -12.047 4.969 0.627 1.00 96.44 94 TYR A CA 1
ATOM 737 C C . TYR A 1 94 ? -12.114 4.989 2.154 1.00 96.44 94 TYR A C 1
ATOM 739 O O . TYR A 1 94 ? -13.047 4.429 2.735 1.00 96.44 94 TYR A O 1
ATOM 747 N N . ASN A 1 95 ? -11.112 5.581 2.800 1.00 98.19 95 ASN A N 1
ATOM 748 C CA . ASN A 1 95 ? -10.986 5.604 4.252 1.00 98.19 95 ASN A CA 1
ATOM 749 C C . ASN A 1 95 ? -11.864 6.709 4.858 1.00 98.19 95 ASN A C 1
ATOM 751 O O . ASN A 1 95 ? -11.919 7.821 4.328 1.00 98.19 95 ASN A O 1
ATOM 755 N N . TYR A 1 96 ? -12.544 6.391 5.959 1.00 98.19 96 TYR A N 1
ATOM 756 C CA . TYR A 1 96 ? -13.382 7.334 6.703 1.00 98.19 96 TYR A CA 1
ATOM 757 C C . TYR A 1 96 ? -12.623 8.104 7.785 1.00 98.19 96 TYR A C 1
ATOM 759 O O . TYR A 1 96 ? -13.069 9.170 8.200 1.00 98.19 96 TYR A O 1
ATOM 767 N N . VAL A 1 97 ? -11.503 7.568 8.261 1.00 98.25 97 VAL A N 1
ATOM 768 C CA . VAL A 1 97 ? -10.648 8.196 9.263 1.00 98.25 97 VAL A CA 1
ATOM 769 C C . VAL A 1 97 ? -9.532 8.939 8.544 1.00 98.25 97 VAL A C 1
ATOM 771 O O . VAL A 1 97 ? -8.583 8.337 8.043 1.00 98.25 97 VAL A O 1
ATOM 774 N N . LEU A 1 98 ? -9.670 10.261 8.476 1.00 97.50 98 LEU A N 1
ATOM 775 C CA . LEU A 1 98 ? -8.714 11.138 7.814 1.00 97.50 98 LEU A CA 1
ATOM 776 C C . LEU A 1 98 ? -8.074 12.085 8.824 1.00 97.50 98 LEU A C 1
ATOM 778 O O . LEU A 1 98 ? -8.768 12.775 9.571 1.00 97.50 98 LEU A O 1
ATOM 782 N N . SER A 1 99 ? -6.749 12.147 8.799 1.00 95.62 99 SER A N 1
ATOM 783 C CA . SER A 1 99 ? -5.959 13.104 9.560 1.00 95.62 99 SER A CA 1
ATOM 784 C C . SER A 1 99 ? -5.582 14.285 8.679 1.00 95.62 99 SER A C 1
ATOM 786 O O . SER A 1 99 ? -5.142 14.135 7.538 1.00 95.62 99 SER A O 1
ATOM 788 N N . LYS A 1 100 ? -5.740 15.480 9.238 1.00 96.50 100 LYS A N 1
ATOM 789 C CA . LYS A 1 100 ? -5.327 16.730 8.616 1.00 96.50 100 LYS A CA 1
ATOM 790 C C . LYS A 1 100 ? -3.811 16.884 8.721 1.00 96.50 100 LYS A C 1
ATOM 792 O O . LYS A 1 100 ? -3.269 16.882 9.825 1.00 96.50 100 LYS A O 1
ATOM 797 N N . VAL A 1 101 ? -3.134 17.025 7.585 1.00 96.50 101 VAL A N 1
ATOM 798 C CA . VAL A 1 101 ? -1.674 17.146 7.510 1.00 96.50 101 VAL A CA 1
ATOM 799 C C . VAL A 1 101 ? -1.317 18.429 6.775 1.00 96.50 101 VAL A C 1
ATOM 801 O O . VAL A 1 101 ? -1.629 18.585 5.597 1.00 96.50 101 VAL A O 1
ATOM 804 N N . ALA A 1 102 ? -0.670 19.352 7.483 1.00 96.88 102 ALA A N 1
ATOM 805 C CA . ALA A 1 102 ? -0.097 20.553 6.888 1.00 96.88 102 ALA A CA 1
ATOM 806 C C . ALA A 1 102 ? 1.251 20.214 6.247 1.00 96.88 102 ALA A C 1
ATOM 808 O O . ALA A 1 102 ? 2.085 19.579 6.898 1.00 96.88 102 ALA A O 1
ATOM 809 N N . GLY A 1 103 ? 1.464 20.668 5.014 1.00 97.25 103 GLY A N 1
ATOM 810 C CA . GLY A 1 103 ? 2.767 20.615 4.368 1.00 97.25 103 GLY A CA 1
ATOM 811 C C . GLY A 1 103 ? 3.751 21.526 5.091 1.00 97.25 103 GLY A C 1
ATOM 812 O O . GLY A 1 103 ? 3.409 22.644 5.492 1.00 97.25 103 GLY A O 1
ATOM 813 N N . LYS A 1 104 ? 4.979 21.048 5.279 1.00 97.38 104 LYS A N 1
ATOM 814 C CA . LYS A 1 104 ? 6.034 21.785 5.979 1.00 97.38 104 LYS A CA 1
ATOM 815 C C . LYS A 1 104 ? 7.270 21.928 5.110 1.00 97.38 104 LYS A C 1
ATOM 817 O O . LYS A 1 104 ? 7.459 21.233 4.118 1.00 97.38 104 LYS A O 1
ATOM 822 N N . GLU A 1 105 ? 8.113 22.886 5.471 1.00 97.12 105 GLU A N 1
ATOM 823 C CA . GLU A 1 105 ? 9.434 22.960 4.866 1.00 97.12 105 GLU A CA 1
ATOM 824 C C . GLU A 1 105 ? 10.292 21.780 5.323 1.00 97.12 105 GLU A C 1
ATOM 826 O O . GLU A 1 105 ? 10.296 21.422 6.503 1.00 97.12 105 GLU A O 1
ATOM 831 N N . TYR A 1 106 ? 11.075 21.242 4.393 1.00 95.94 106 TYR A N 1
ATOM 832 C CA . TYR A 1 106 ? 12.008 20.147 4.639 1.00 95.94 106 TYR A CA 1
ATOM 833 C C . TYR A 1 106 ? 13.387 20.468 4.058 1.00 95.94 106 TYR A C 1
ATOM 835 O O . TYR A 1 106 ? 13.530 21.339 3.197 1.00 95.94 106 TYR A O 1
ATOM 843 N N . ILE A 1 107 ? 14.423 19.783 4.546 1.00 95.38 107 ILE A N 1
ATOM 844 C CA . ILE A 1 107 ? 15.807 19.989 4.100 1.00 95.38 107 ILE A CA 1
ATOM 845 C C . ILE A 1 107 ? 16.256 18.778 3.299 1.00 95.38 107 ILE A C 1
ATOM 847 O O . ILE A 1 107 ? 16.468 17.711 3.865 1.00 95.38 107 ILE A O 1
ATOM 851 N N . TYR A 1 108 ? 16.478 18.953 2.001 1.00 94.75 108 TYR A N 1
ATOM 852 C CA . TYR A 1 108 ? 17.020 17.907 1.140 1.00 94.75 108 TYR A CA 1
ATOM 853 C C . TYR A 1 108 ? 18.386 18.327 0.605 1.00 94.75 108 TYR A C 1
ATOM 855 O O . TYR A 1 108 ? 18.504 19.352 -0.059 1.00 94.75 108 TYR A O 1
ATOM 863 N N . LYS A 1 109 ? 19.426 17.535 0.905 1.00 93.62 109 LYS A N 1
ATOM 864 C CA . LYS A 1 109 ? 20.821 17.798 0.495 1.00 93.62 109 LYS A CA 1
ATOM 865 C C . LYS A 1 109 ? 21.309 19.214 0.849 1.00 93.62 109 LYS A C 1
ATOM 867 O O . LYS A 1 109 ? 21.989 19.858 0.063 1.00 93.62 109 LYS A O 1
ATOM 872 N N . GLY A 1 110 ? 20.947 19.694 2.040 1.00 94.75 110 GLY A N 1
ATOM 873 C CA . GLY A 1 110 ? 21.322 21.025 2.533 1.00 94.75 110 GLY A CA 1
ATOM 874 C C . GLY A 1 110 ? 20.443 22.169 2.020 1.00 94.75 110 GLY A C 1
ATOM 875 O O . GLY A 1 110 ? 20.558 23.286 2.515 1.00 94.75 110 GLY A O 1
ATOM 876 N N . GLU A 1 111 ? 19.520 21.907 1.093 1.00 95.44 111 GLU A N 1
ATOM 877 C CA . GLU A 1 111 ? 18.609 22.917 0.564 1.00 95.44 111 GLU A CA 1
ATOM 878 C C . GLU A 1 111 ? 17.249 22.863 1.256 1.00 95.44 111 GLU A C 1
ATOM 880 O O . GLU A 1 111 ? 16.625 21.804 1.366 1.00 95.44 111 GLU A O 1
ATOM 885 N N . ARG A 1 112 ? 16.754 24.033 1.663 1.00 96.88 112 ARG A N 1
ATOM 886 C CA . ARG A 1 112 ? 15.388 24.202 2.161 1.00 96.88 112 ARG A CA 1
ATOM 887 C C . ARG A 1 112 ? 14.403 24.122 0.997 1.00 96.88 112 ARG A C 1
ATOM 889 O O . ARG A 1 112 ? 14.510 24.875 0.029 1.00 96.88 112 ARG A O 1
ATOM 896 N N . LYS A 1 113 ? 13.431 23.221 1.098 1.00 96.69 113 LYS A N 1
ATOM 897 C CA . LYS A 1 113 ? 12.355 23.024 0.126 1.00 96.69 113 LYS A CA 1
ATOM 898 C C . LYS A 1 113 ? 11.021 23.385 0.766 1.00 96.69 113 LYS A C 1
ATOM 900 O O . LYS A 1 113 ? 10.779 23.068 1.928 1.00 96.69 113 LYS A O 1
ATOM 905 N N . LYS A 1 114 ? 10.170 24.060 -0.006 1.00 97.19 114 LYS A N 1
ATOM 906 C CA . LYS A 1 114 ? 8.783 24.345 0.371 1.00 97.19 114 LYS A CA 1
ATOM 907 C C . LYS A 1 114 ? 7.898 23.155 0.001 1.00 97.19 114 LYS A C 1
ATOM 909 O O . LYS A 1 114 ? 8.197 22.496 -0.997 1.00 97.19 114 LYS A O 1
ATOM 914 N N . PRO A 1 115 ? 6.817 22.906 0.752 1.00 97.44 115 PRO A N 1
ATOM 915 C CA . PRO A 1 115 ? 5.860 21.880 0.382 1.00 97.44 115 PRO A CA 1
ATOM 916 C C . PRO A 1 115 ? 5.132 22.264 -0.911 1.00 97.44 115 PRO A C 1
ATOM 918 O O . PRO A 1 115 ? 4.884 23.444 -1.170 1.00 97.44 115 PRO A O 1
ATOM 921 N N . VAL A 1 116 ? 4.776 21.263 -1.715 1.00 97.69 116 VAL A N 1
ATOM 922 C CA . VAL A 1 116 ? 3.985 21.448 -2.944 1.00 97.69 116 VAL A CA 1
ATOM 923 C C . VAL A 1 116 ? 2.515 21.723 -2.619 1.00 97.69 116 VAL A C 1
ATOM 925 O O . VAL A 1 116 ? 1.841 22.447 -3.350 1.00 97.69 116 VAL A O 1
ATOM 928 N N . ILE A 1 117 ? 2.016 21.164 -1.517 1.00 97.38 117 ILE A N 1
ATOM 929 C CA . ILE A 1 117 ? 0.632 21.299 -1.064 1.00 97.38 117 ILE A CA 1
ATOM 930 C C . ILE A 1 117 ? 0.646 21.875 0.350 1.00 97.38 117 ILE A C 1
ATOM 932 O O . ILE A 1 117 ? 1.324 21.358 1.233 1.00 97.38 117 ILE A O 1
ATOM 936 N N . ALA A 1 118 ? -0.122 22.940 0.582 1.00 97.44 118 ALA A N 1
ATOM 937 C CA . ALA A 1 118 ? -0.202 23.562 1.904 1.00 97.44 118 ALA A CA 1
ATOM 938 C C . ALA A 1 118 ? -0.813 22.617 2.951 1.00 97.44 118 ALA A C 1
ATOM 940 O O . ALA A 1 118 ? -0.400 22.610 4.108 1.00 97.44 118 ALA A O 1
ATOM 941 N N . GLU A 1 119 ? -1.801 21.821 2.547 1.00 97.25 119 GLU A N 1
ATOM 942 C CA . GLU A 1 119 ? -2.588 20.994 3.448 1.00 97.25 119 GLU A CA 1
ATOM 943 C C . GLU A 1 119 ? -3.312 19.868 2.703 1.00 97.25 119 GLU A C 1
ATOM 945 O O . GLU A 1 119 ? -3.789 20.058 1.586 1.00 97.25 119 GLU A O 1
ATOM 950 N N . THR A 1 120 ? -3.420 18.699 3.332 1.00 96.94 120 THR A N 1
ATOM 951 C CA . THR A 1 120 ? -4.129 17.535 2.792 1.00 96.94 120 THR A CA 1
ATOM 952 C C . THR A 1 120 ? -4.840 16.745 3.897 1.00 96.94 120 THR A C 1
ATOM 954 O O . THR A 1 120 ? -4.559 16.906 5.088 1.00 96.94 120 THR A O 1
ATOM 957 N N . LEU A 1 121 ? -5.772 15.879 3.498 1.00 97.19 121 LEU A N 1
ATOM 958 C CA . LEU A 1 121 ? -6.420 14.892 4.356 1.00 97.19 121 LEU A CA 1
ATOM 959 C C . LEU A 1 121 ? -5.889 13.506 3.997 1.00 97.19 121 LEU A C 1
ATOM 961 O O . LEU A 1 121 ? -6.122 13.017 2.894 1.00 97.19 121 LEU A O 1
ATOM 965 N N . GLN A 1 122 ? -5.198 12.864 4.932 1.00 97.62 122 GLN A N 1
ATOM 966 C CA . GLN A 1 122 ? -4.581 11.559 4.713 1.00 97.62 122 GLN A CA 1
ATOM 967 C C . GLN A 1 122 ? -5.317 10.469 5.496 1.00 97.62 122 GLN A C 1
ATOM 969 O O . GLN A 1 122 ? -5.625 10.684 6.669 1.00 97.62 122 GLN A O 1
ATOM 974 N N . PRO A 1 123 ? -5.568 9.292 4.897 1.00 98.06 123 PRO A N 1
ATOM 975 C CA . PRO A 1 123 ? -6.025 8.116 5.630 1.00 98.06 123 PRO A CA 1
ATOM 976 C C . PRO A 1 123 ? -5.161 7.797 6.857 1.00 98.06 123 PRO A C 1
ATOM 978 O O . PRO A 1 123 ? -3.938 7.700 6.756 1.00 98.06 123 PRO A O 1
ATOM 981 N N . ASP A 1 124 ? -5.803 7.586 8.004 1.00 96.50 124 ASP A N 1
ATOM 982 C CA . ASP A 1 124 ? -5.153 7.289 9.286 1.00 96.50 124 ASP A CA 1
ATOM 983 C C . ASP A 1 124 ? -5.967 6.247 10.082 1.00 96.50 124 ASP A C 1
ATOM 985 O O . ASP A 1 124 ? -6.902 5.624 9.570 1.00 96.50 124 ASP A O 1
ATOM 989 N N . TYR A 1 125 ? -5.595 6.012 11.336 1.00 97.50 125 TYR A N 1
ATOM 990 C CA . TYR A 1 125 ? -6.338 5.204 12.302 1.00 97.50 125 TYR A CA 1
ATOM 991 C C . TYR A 1 125 ? -7.060 6.072 13.339 1.00 97.50 125 TYR A C 1
ATOM 993 O O . TYR A 1 125 ? -6.702 7.225 13.582 1.00 97.50 125 TYR A O 1
ATOM 1001 N N . ASP A 1 126 ? -8.087 5.501 13.967 1.00 98.38 126 ASP A N 1
ATOM 1002 C CA . ASP A 1 126 ? -8.873 6.172 14.998 1.00 98.38 126 ASP A CA 1
ATOM 1003 C C . ASP A 1 126 ? -8.040 6.415 16.261 1.00 98.38 126 ASP A C 1
ATOM 1005 O O . ASP A 1 126 ? -7.267 5.562 16.710 1.00 98.38 126 ASP A O 1
ATOM 1009 N N . ARG A 1 127 ? -8.204 7.599 16.849 1.00 96.50 127 ARG A N 1
ATOM 1010 C CA . ARG A 1 127 ? -7.529 8.012 18.081 1.00 96.50 127 ARG A CA 1
ATOM 1011 C C . ARG A 1 127 ? -8.579 8.286 19.137 1.00 96.50 127 ARG A C 1
ATOM 1013 O O . ARG A 1 127 ? -9.665 8.743 18.819 1.00 96.50 127 ARG A O 1
ATOM 1020 N N . GLU A 1 128 ? -8.233 8.036 20.395 1.00 95.69 128 GLU A N 1
ATOM 1021 C CA . GLU A 1 128 ? -9.103 8.337 21.544 1.00 95.69 128 GLU A CA 1
ATOM 1022 C C . GLU A 1 128 ? -10.415 7.529 21.603 1.00 95.69 128 GLU A C 1
ATOM 1024 O O . GLU A 1 128 ? -11.326 7.872 22.358 1.00 95.69 128 GLU A O 1
ATOM 1029 N N . GLY A 1 129 ? -10.526 6.438 20.839 1.00 97.50 129 GLY A N 1
ATOM 1030 C CA . GLY A 1 129 ? -11.570 5.441 21.054 1.00 97.50 129 GLY A CA 1
ATOM 1031 C C . GLY A 1 129 ? -11.429 4.726 22.403 1.00 97.50 129 GLY A C 1
ATOM 1032 O O . GLY A 1 129 ? -10.379 4.752 23.054 1.00 97.50 129 GLY A O 1
ATOM 1033 N N . THR A 1 130 ? -12.500 4.070 22.838 1.00 98.19 130 THR A N 1
ATOM 1034 C CA . THR A 1 130 ? -12.582 3.426 24.154 1.00 98.19 130 THR A CA 1
ATOM 1035 C C . THR A 1 130 ? -12.620 1.912 24.031 1.00 98.19 130 THR A C 1
ATOM 1037 O O . THR A 1 130 ? -13.201 1.358 23.100 1.00 98.19 130 THR A O 1
ATOM 1040 N N . PHE A 1 131 ? -12.005 1.222 24.990 1.00 98.12 131 PHE A N 1
ATOM 1041 C CA . PHE A 1 131 ? -11.997 -0.236 25.019 1.00 98.12 131 PHE A CA 1
ATOM 1042 C C . PHE A 1 131 ? -12.962 -0.775 26.066 1.00 98.12 131 PHE A C 1
ATOM 1044 O O . PHE A 1 131 ? -13.037 -0.246 27.174 1.00 98.12 131 PHE A O 1
ATOM 1051 N N . GLY A 1 132 ? -13.626 -1.876 25.733 1.00 97.62 132 GLY A N 1
ATOM 1052 C CA . GLY A 1 132 ? -14.399 -2.690 26.663 1.00 97.62 132 GLY A CA 1
ATOM 1053 C C . GLY A 1 132 ? -13.883 -4.126 26.703 1.00 97.62 132 GLY A C 1
ATOM 1054 O O . GLY A 1 132 ? -13.163 -4.578 25.810 1.00 97.62 132 GLY A O 1
ATOM 1055 N N . ARG A 1 133 ? -14.257 -4.864 27.748 1.00 97.00 133 ARG A N 1
ATOM 1056 C CA . ARG A 1 133 ? -13.986 -6.300 27.867 1.00 97.00 133 ARG A CA 1
ATOM 1057 C C . ARG A 1 133 ? -15.293 -7.064 27.719 1.00 97.00 133 ARG A C 1
ATOM 1059 O O . ARG A 1 133 ? -16.259 -6.751 28.403 1.00 97.00 133 ARG A O 1
ATOM 1066 N N . VAL A 1 134 ? -15.297 -8.069 26.848 1.00 97.25 134 VAL A N 1
ATOM 1067 C CA . VAL A 1 134 ? -16.447 -8.967 26.648 1.00 97.25 134 VAL A CA 1
ATOM 1068 C C . VAL A 1 134 ? -16.212 -10.288 27.369 1.00 97.25 134 VAL A C 1
ATOM 1070 O O . VAL A 1 134 ? -17.103 -10.813 28.024 1.00 97.25 134 VAL A O 1
ATOM 1073 N N . GLY A 1 135 ? -14.991 -10.818 27.284 1.00 95.19 135 GLY A N 1
ATOM 1074 C CA . GLY A 1 135 ? -14.632 -12.098 27.880 1.00 95.19 135 GLY A CA 1
ATOM 1075 C C . GLY A 1 135 ? -13.124 -12.311 27.927 1.00 95.19 135 GLY A C 1
ATOM 1076 O O . GLY A 1 135 ? -12.331 -11.388 27.728 1.00 95.19 135 GLY A O 1
ATOM 1077 N N . ARG A 1 136 ? -12.701 -13.546 28.209 1.00 95.50 136 ARG A N 1
ATOM 1078 C CA . ARG A 1 136 ? -11.276 -13.911 28.190 1.00 95.50 136 ARG A CA 1
ATOM 1079 C C . ARG A 1 136 ? -10.739 -13.803 26.764 1.00 95.50 136 ARG A C 1
ATOM 1081 O O . ARG A 1 136 ? -11.225 -14.497 25.879 1.00 95.50 136 ARG A O 1
ATOM 1088 N N . GLY A 1 137 ? -9.753 -12.930 26.555 1.00 96.56 137 GLY A N 1
ATOM 1089 C CA . GLY A 1 137 ? -9.159 -12.690 25.240 1.00 96.56 137 GLY A CA 1
ATOM 1090 C C . GLY A 1 137 ? -10.086 -12.011 24.234 1.00 96.56 137 GLY A C 1
ATOM 1091 O O . GLY A 1 137 ? -9.717 -11.943 23.071 1.00 96.56 137 GLY A O 1
ATOM 1092 N N . VAL A 1 138 ? -11.269 -11.527 24.639 1.00 98.56 138 VAL A N 1
ATOM 1093 C CA . VAL A 1 138 ? -12.240 -10.883 23.739 1.00 98.56 138 VAL A CA 1
ATOM 1094 C C . VAL A 1 138 ? -12.599 -9.499 24.260 1.00 98.56 138 VAL A C 1
ATOM 1096 O O . VAL A 1 138 ? -13.058 -9.335 25.397 1.00 98.56 138 VAL A O 1
ATOM 1099 N N . PHE A 1 139 ? -12.413 -8.506 23.401 1.00 98.69 139 PHE A N 1
ATOM 1100 C CA . PHE A 1 139 ? -12.518 -7.092 23.729 1.00 98.69 139 PHE A CA 1
ATOM 1101 C C . PHE A 1 139 ? -13.349 -6.353 22.687 1.00 98.69 139 PHE A C 1
ATOM 1103 O O . PHE A 1 139 ? -13.538 -6.823 21.564 1.00 98.69 139 PHE A O 1
ATOM 1110 N N . THR A 1 140 ? -13.826 -5.175 23.070 1.00 98.69 140 THR A N 1
ATOM 1111 C CA . THR A 1 140 ? -14.421 -4.208 22.153 1.00 98.69 140 THR A CA 1
ATOM 1112 C C . THR A 1 140 ? -13.555 -2.964 22.044 1.00 98.69 140 THR A C 1
ATOM 1114 O O . THR A 1 140 ? -12.898 -2.576 23.008 1.00 98.69 140 THR A O 1
ATOM 1117 N N . TYR A 1 141 ? -13.578 -2.328 20.878 1.00 98.81 141 TYR A N 1
ATOM 1118 C CA . TYR A 1 141 ? -13.074 -0.979 20.654 1.00 98.81 141 TYR A CA 1
ATOM 1119 C C . TYR A 1 141 ? -14.174 -0.132 20.017 1.00 98.81 141 TYR A C 1
ATOM 1121 O O . TYR A 1 141 ? -14.672 -0.470 18.945 1.00 98.81 141 TYR A O 1
ATOM 1129 N N . THR A 1 142 ? -14.563 0.950 20.685 1.00 98.81 142 THR A N 1
ATOM 1130 C CA . THR A 1 142 ? -15.539 1.920 20.184 1.00 98.81 142 THR A CA 1
ATOM 1131 C C . THR A 1 142 ? -14.797 3.134 19.658 1.00 98.81 142 THR A C 1
ATOM 1133 O O . THR A 1 142 ? -14.077 3.789 20.410 1.00 98.81 142 THR A O 1
ATOM 1136 N N . PHE A 1 143 ? -14.991 3.443 18.382 1.00 98.81 143 PHE A N 1
ATOM 1137 C CA . PHE A 1 143 ? -14.306 4.546 17.719 1.00 98.81 143 PHE A CA 1
ATOM 1138 C C . PHE A 1 143 ? -14.685 5.907 18.326 1.00 98.81 143 PHE A C 1
ATOM 1140 O O . PHE A 1 143 ? -15.844 6.172 18.681 1.00 98.81 143 PHE A O 1
ATOM 1147 N N . LYS A 1 144 ? -13.721 6.830 18.368 1.00 98.44 144 LYS A N 1
ATOM 1148 C CA . LYS A 1 144 ? -13.996 8.256 18.572 1.00 98.44 144 LYS A CA 1
ATOM 1149 C C . LYS A 1 144 ? -14.484 8.921 17.281 1.00 98.44 144 LYS A C 1
ATOM 1151 O O . LYS A 1 14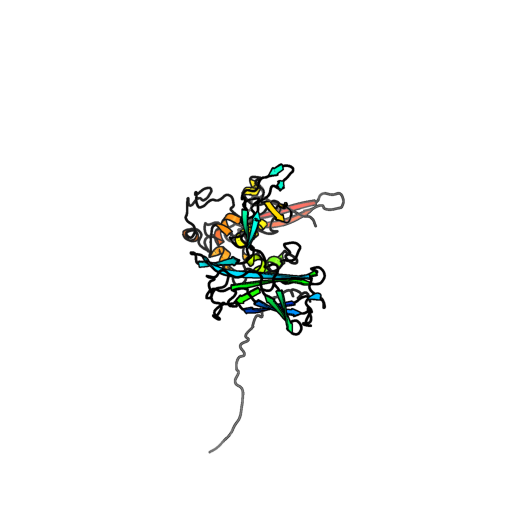4 ? -15.236 9.896 17.335 1.00 98.44 144 LYS A O 1
ATOM 1156 N N . THR A 1 145 ? -14.102 8.415 16.125 1.00 97.88 145 THR A N 1
ATOM 1157 C CA . THR A 1 145 ? -14.588 8.924 14.846 1.00 97.88 145 THR A CA 1
ATOM 1158 C C . THR A 1 145 ? -15.991 8.388 14.576 1.00 97.88 145 THR A C 1
ATOM 1160 O O . THR A 1 145 ? -16.238 7.184 14.634 1.00 97.88 145 THR A O 1
ATOM 1163 N N . ALA A 1 146 ? -16.932 9.290 14.301 1.00 98.25 146 ALA A N 1
ATOM 1164 C CA . ALA A 1 146 ? -18.244 8.923 13.785 1.00 98.25 146 ALA A CA 1
ATOM 1165 C C . ALA A 1 146 ? -18.187 8.898 12.255 1.00 98.25 146 ALA A C 1
ATOM 1167 O O . ALA A 1 146 ? -17.626 9.811 11.649 1.00 98.25 146 ALA A O 1
ATOM 1168 N N . LEU A 1 147 ? -18.788 7.887 11.630 1.00 98.31 147 LEU A N 1
ATOM 1169 C CA . LEU A 1 147 ? -18.947 7.876 10.180 1.00 98.31 147 LEU A CA 1
ATOM 1170 C C . LEU A 1 147 ? -19.845 9.047 9.725 1.00 98.31 147 LEU A C 1
ATOM 1172 O O . LEU A 1 147 ? -20.708 9.499 10.499 1.00 98.31 147 LEU A O 1
ATOM 1176 N N . PRO A 1 148 ? -19.682 9.528 8.478 1.00 97.56 148 PRO A N 1
ATOM 1177 C CA . PRO A 1 148 ? -20.562 10.538 7.894 1.00 97.56 148 PRO A CA 1
ATOM 1178 C C . PRO A 1 148 ? -22.039 10.125 7.985 1.00 97.56 148 PRO A C 1
ATOM 1180 O O . PRO A 1 148 ? -22.326 8.932 7.898 1.00 97.56 148 PRO A O 1
ATOM 1183 N N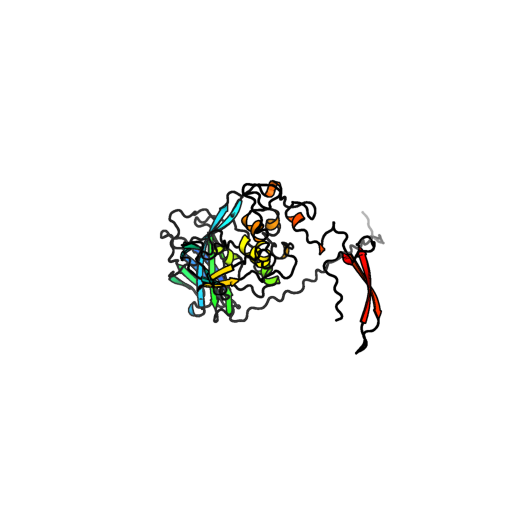 . PRO A 1 149 ? -22.996 11.053 8.174 1.00 96.69 149 PRO A N 1
ATOM 1184 C CA . PRO A 1 149 ? -24.425 10.723 8.250 1.00 96.69 149 PRO A CA 1
ATOM 1185 C C . PRO A 1 149 ? -24.961 9.926 7.051 1.00 96.69 149 PRO A C 1
ATOM 1187 O O . PRO A 1 149 ? -25.857 9.101 7.215 1.00 96.69 149 PRO A O 1
ATOM 1190 N N . ASP A 1 150 ? -24.382 10.158 5.878 1.00 95.75 150 ASP A N 1
ATOM 1191 C CA . ASP A 1 150 ? -24.740 9.623 4.566 1.00 95.75 150 ASP A CA 1
ATOM 1192 C C . ASP A 1 150 ? -23.881 8.422 4.131 1.00 95.75 150 ASP A C 1
ATOM 1194 O O . ASP A 1 150 ? -23.897 8.040 2.962 1.00 95.75 150 ASP A O 1
ATOM 1198 N N . TYR A 1 151 ? -23.127 7.801 5.049 1.00 97.06 151 TYR A N 1
ATOM 1199 C CA . TYR A 1 151 ? -22.320 6.627 4.708 1.00 97.06 151 TYR A CA 1
ATOM 1200 C C . TYR A 1 151 ? -23.175 5.505 4.084 1.00 97.06 151 TYR A C 1
ATOM 1202 O O . TYR A 1 151 ? -24.283 5.202 4.536 1.00 97.06 151 TYR A O 1
ATOM 1210 N N . ASP A 1 152 ? -22.640 4.864 3.044 1.00 95.44 152 ASP A N 1
ATOM 1211 C CA . ASP A 1 152 ? -23.358 3.845 2.280 1.00 95.44 152 ASP A CA 1
ATOM 1212 C C . ASP A 1 152 ? -23.517 2.542 3.078 1.00 95.44 152 ASP A C 1
ATOM 1214 O O . ASP A 1 152 ? -22.620 1.703 3.147 1.00 95.44 152 ASP A O 1
ATOM 1218 N N . LYS A 1 153 ? -24.702 2.332 3.651 1.00 96.00 153 LYS A N 1
ATOM 1219 C CA . LYS A 1 153 ? -25.005 1.140 4.455 1.00 96.00 153 LYS A CA 1
ATOM 1220 C C . LYS A 1 153 ? -25.078 -0.159 3.642 1.00 96.00 153 LYS A C 1
ATOM 1222 O O . LYS A 1 153 ? -25.109 -1.228 4.250 1.00 96.00 153 LYS A O 1
ATOM 1227 N N . GLY A 1 154 ? -25.163 -0.077 2.312 1.00 95.75 154 GLY A N 1
ATOM 1228 C CA . GLY A 1 154 ? -25.230 -1.216 1.394 1.00 95.75 154 GLY A CA 1
ATOM 1229 C C . GLY A 1 154 ? -23.880 -1.606 0.787 1.00 95.75 154 GLY A C 1
ATOM 1230 O O . GLY A 1 154 ? -23.755 -2.711 0.255 1.00 95.75 154 GLY A O 1
ATOM 1231 N N . ALA A 1 155 ? -22.868 -0.743 0.892 1.00 95.62 155 ALA A N 1
ATOM 1232 C CA . ALA A 1 155 ? -21.515 -1.033 0.439 1.00 95.62 155 ALA A CA 1
ATOM 1233 C C . ALA A 1 155 ? -20.740 -1.926 1.416 1.00 95.62 155 ALA A C 1
ATOM 1235 O O . ALA A 1 155 ? -20.892 -1.854 2.640 1.00 95.62 155 ALA A O 1
ATOM 1236 N N . THR A 1 156 ? -19.816 -2.718 0.869 1.00 97.56 156 THR A N 1
ATOM 1237 C CA . THR A 1 156 ? -18.814 -3.427 1.669 1.00 97.56 156 THR A CA 1
ATOM 1238 C C . THR A 1 156 ? -17.950 -2.421 2.425 1.00 97.56 156 THR A C 1
ATOM 1240 O O . THR A 1 156 ? -17.344 -1.533 1.829 1.00 97.56 156 THR A O 1
ATOM 1243 N N . HIS A 1 157 ? -17.871 -2.586 3.736 1.00 98.06 157 HIS A N 1
ATOM 1244 C CA . HIS A 1 157 ? -16.962 -1.897 4.639 1.00 98.06 157 HIS A CA 1
ATOM 1245 C C . HIS A 1 157 ? -15.870 -2.848 5.099 1.00 98.06 157 HIS A C 1
ATOM 1247 O O . HIS A 1 157 ? -16.091 -4.054 5.184 1.00 98.06 157 HIS A O 1
ATOM 1253 N N . VAL A 1 158 ? -14.702 -2.299 5.414 1.00 98.31 158 VAL A N 1
ATOM 1254 C CA . VAL A 1 158 ? -13.555 -3.047 5.919 1.00 98.31 158 VAL A CA 1
ATOM 1255 C C . VAL A 1 158 ? -12.986 -2.323 7.128 1.00 98.31 158 VAL A C 1
ATOM 1257 O O . VAL A 1 158 ? -12.632 -1.147 7.036 1.00 98.31 158 VAL A O 1
ATOM 1260 N N . VAL A 1 159 ? -12.894 -3.022 8.257 1.00 98.75 159 VAL A N 1
ATOM 1261 C CA . VAL A 1 159 ? -12.104 -2.580 9.414 1.00 98.75 159 VAL A CA 1
ATOM 1262 C C . VAL A 1 159 ? -10.760 -3.283 9.373 1.00 98.75 159 VAL A C 1
ATOM 1264 O O . VAL A 1 159 ? -10.707 -4.495 9.171 1.00 98.75 159 VAL A O 1
ATOM 1267 N N . GLY A 1 160 ? -9.688 -2.527 9.591 1.00 98.50 160 GLY A N 1
ATOM 1268 C CA . GLY A 1 160 ? -8.350 -3.069 9.804 1.00 98.50 160 GLY A CA 1
ATOM 1269 C C . GLY A 1 160 ? -7.844 -2.770 11.204 1.00 98.50 160 GLY A C 1
ATOM 1270 O O . GLY A 1 160 ? -8.100 -1.685 11.727 1.00 98.50 160 GLY A O 1
ATOM 1271 N N . GLY A 1 161 ? -7.130 -3.723 11.796 1.00 98.31 161 GLY A N 1
ATOM 1272 C CA . GLY A 1 161 ? -6.420 -3.560 13.061 1.00 98.31 161 GLY A CA 1
ATOM 1273 C C . GLY A 1 161 ? -4.905 -3.472 12.871 1.00 98.31 161 GLY A C 1
ATOM 1274 O O . GLY A 1 161 ? -4.367 -4.046 11.935 1.00 98.31 161 GLY A O 1
ATOM 1275 N N . GLU A 1 162 ? -4.215 -2.807 13.791 1.00 98.06 162 GLU A N 1
ATOM 1276 C CA . GLU A 1 162 ? -2.756 -2.837 13.968 1.00 98.06 162 GLU A CA 1
ATOM 1277 C C . GLU A 1 162 ? -2.489 -3.167 15.438 1.00 98.06 162 GLU A C 1
ATOM 1279 O O . GLU A 1 162 ? -2.792 -2.356 16.318 1.00 98.06 162 GLU A O 1
ATOM 1284 N N . LEU A 1 163 ? -2.009 -4.389 15.704 1.00 98.06 163 LEU A N 1
ATOM 1285 C CA . LEU A 1 163 ? -1.793 -4.898 17.058 1.00 98.06 163 LEU A CA 1
ATOM 1286 C C . LEU A 1 163 ? -0.368 -5.413 17.230 1.00 98.06 163 LEU A C 1
ATOM 1288 O O . LEU A 1 163 ? 0.154 -6.098 16.346 1.00 98.06 163 LEU A O 1
ATOM 1292 N N . THR A 1 164 ? 0.241 -5.129 18.382 1.00 97.06 164 THR A N 1
ATOM 1293 C CA . THR A 1 164 ? 1.602 -5.581 18.695 1.00 97.06 164 THR A CA 1
ATOM 1294 C C . THR A 1 164 ? 1.742 -6.175 20.088 1.00 97.06 164 THR A C 1
ATOM 1296 O O . THR A 1 164 ? 0.959 -5.885 20.990 1.00 97.06 164 THR A O 1
ATOM 1299 N N . ARG A 1 165 ? 2.775 -7.001 20.267 1.00 95.44 165 ARG A N 1
ATOM 1300 C CA . ARG A 1 165 ? 3.158 -7.620 21.542 1.00 95.44 165 ARG A CA 1
ATOM 1301 C C . ARG A 1 165 ? 4.685 -7.669 21.663 1.00 95.44 165 ARG A C 1
ATOM 1303 O O . ARG A 1 165 ? 5.373 -7.717 20.639 1.00 95.44 165 ARG A O 1
ATOM 1310 N N . GLU A 1 166 ? 5.197 -7.678 22.896 1.00 91.88 166 GLU A N 1
ATOM 1311 C CA . GLU A 1 166 ? 6.630 -7.807 23.220 1.00 91.88 166 GLU A CA 1
ATOM 1312 C C . GLU A 1 166 ? 7.489 -6.773 22.475 1.00 91.88 166 GLU A C 1
ATOM 1314 O O . GLU A 1 166 ? 8.319 -7.120 21.633 1.00 91.88 166 GLU A O 1
ATOM 1319 N N . SER A 1 167 ? 7.236 -5.480 22.707 1.00 87.62 167 SER A N 1
ATOM 1320 C CA . SER A 1 167 ? 7.976 -4.384 22.055 1.00 87.62 167 SER A CA 1
ATOM 1321 C C . SER A 1 167 ? 8.031 -4.517 20.523 1.00 87.62 167 SER A C 1
ATOM 1323 O O . SER A 1 167 ? 9.075 -4.326 19.901 1.00 87.62 167 SER A O 1
ATOM 1325 N N . ARG A 1 168 ? 6.886 -4.853 19.906 1.00 91.19 168 ARG A N 1
ATOM 1326 C CA . ARG A 1 168 ? 6.707 -5.043 18.449 1.00 91.19 168 ARG A CA 1
ATOM 1327 C C . ARG A 1 168 ? 7.458 -6.232 17.847 1.00 91.19 168 ARG A C 1
ATOM 1329 O O . ARG A 1 168 ? 7.570 -6.330 16.619 1.00 91.19 168 ARG A O 1
ATOM 1336 N N . LYS A 1 169 ? 7.926 -7.173 18.672 1.00 91.06 169 LYS A N 1
ATOM 1337 C CA . LYS A 1 169 ? 8.433 -8.464 18.188 1.00 91.06 169 LYS A CA 1
ATOM 1338 C C . LYS A 1 169 ? 7.351 -9.185 17.383 1.00 91.06 169 LYS A C 1
ATOM 1340 O O . LYS A 1 169 ? 7.604 -9.614 16.254 1.00 91.06 169 LYS A O 1
ATOM 1345 N N . TYR A 1 170 ? 6.130 -9.217 17.917 1.00 94.38 170 TYR A N 1
ATOM 1346 C CA . TYR A 1 170 ? 4.961 -9.771 17.240 1.00 94.38 170 TYR A CA 1
ATOM 1347 C C . TYR A 1 170 ? 4.025 -8.653 16.802 1.00 94.38 170 TYR A C 1
ATOM 1349 O O . TYR A 1 170 ? 3.733 -7.739 17.573 1.00 94.38 170 TYR A O 1
ATOM 1357 N N . VAL A 1 171 ? 3.583 -8.727 15.551 1.00 96.00 171 VAL A N 1
ATOM 1358 C CA . VAL A 1 171 ? 2.740 -7.725 14.898 1.00 96.00 171 VAL A CA 1
ATOM 1359 C C . VAL A 1 171 ? 1.751 -8.464 14.018 1.00 96.00 171 VAL A C 1
ATOM 1361 O O . VAL A 1 171 ? 2.164 -9.362 13.284 1.00 96.00 171 VAL A O 1
ATOM 1364 N N . VAL A 1 172 ? 0.482 -8.080 14.100 1.00 97.06 172 VAL A N 1
ATOM 1365 C CA . VAL A 1 172 ? -0.589 -8.599 13.244 1.00 97.06 172 VAL A CA 1
ATOM 1366 C C . VAL A 1 172 ? -1.466 -7.452 12.762 1.00 97.06 172 VAL A C 1
ATOM 1368 O O . VAL A 1 172 ? -1.755 -6.515 13.520 1.00 97.06 172 VAL A O 1
ATOM 1371 N N . ASN A 1 173 ? -1.908 -7.524 11.507 1.00 97.81 173 ASN A N 1
ATOM 1372 C CA . ASN A 1 173 ? -2.833 -6.550 10.938 1.00 97.81 173 ASN A CA 1
ATOM 1373 C C . ASN A 1 173 ? -4.131 -7.206 10.415 1.00 97.81 173 ASN A C 1
ATOM 1375 O O . ASN A 1 173 ? -4.300 -7.368 9.202 1.00 97.81 173 ASN A O 1
ATOM 1379 N N . PRO A 1 174 ? -5.058 -7.624 11.305 1.00 97.75 174 PRO A N 1
ATOM 1380 C CA . PRO A 1 174 ? -6.278 -8.319 10.899 1.00 97.75 174 PRO A CA 1
ATOM 1381 C C . PRO A 1 174 ? -7.231 -7.399 10.132 1.00 97.75 174 PRO A C 1
ATOM 1383 O O . PRO A 1 174 ? -7.322 -6.205 10.418 1.00 97.75 174 PRO A O 1
ATOM 1386 N N . LEU A 1 175 ? -7.997 -7.979 9.207 1.00 97.62 175 LEU A N 1
ATOM 1387 C CA . LEU A 1 175 ? -9.047 -7.299 8.451 1.00 97.62 175 LEU A CA 1
ATOM 1388 C C . LEU A 1 175 ? -10.397 -7.980 8.658 1.00 97.62 175 LEU A C 1
ATOM 1390 O O . LEU A 1 175 ? -10.458 -9.197 8.819 1.00 97.62 175 LEU A O 1
ATOM 1394 N N . PHE A 1 176 ? -11.477 -7.207 8.582 1.00 98.00 176 PHE A N 1
ATOM 1395 C CA . PHE A 1 176 ? -12.839 -7.729 8.595 1.00 98.00 176 PHE A CA 1
ATOM 1396 C C . PHE A 1 176 ? -13.735 -6.962 7.636 1.00 98.00 176 PHE A C 1
ATOM 1398 O O . PHE A 1 176 ? -13.928 -5.755 7.792 1.00 98.00 176 PHE A O 1
ATOM 1405 N N . GLU A 1 177 ? -14.289 -7.678 6.660 1.00 97.75 177 GLU A N 1
ATOM 1406 C CA . GLU A 1 177 ? -15.232 -7.137 5.685 1.00 97.75 177 GLU A CA 1
ATOM 1407 C C . GLU A 1 177 ? -16.677 -7.404 6.120 1.00 97.75 177 GLU A C 1
ATOM 1409 O O . GLU A 1 177 ? -17.021 -8.518 6.515 1.00 97.75 177 GLU A O 1
ATOM 1414 N N . PHE A 1 178 ? -17.551 -6.407 6.001 1.00 97.62 178 PHE A N 1
ATOM 1415 C CA . PHE A 1 178 ? -18.968 -6.526 6.347 1.00 97.62 178 PHE A CA 1
ATOM 1416 C C . PHE A 1 178 ? -19.822 -5.545 5.545 1.00 97.62 178 PHE A C 1
ATOM 1418 O O . PHE A 1 178 ? -19.299 -4.627 4.921 1.00 97.62 178 PHE A O 1
ATOM 1425 N N . VAL A 1 179 ? -21.144 -5.717 5.562 1.00 97.94 179 VAL A N 1
ATOM 1426 C CA . VAL A 1 179 ? -22.083 -4.720 5.029 1.00 97.94 179 VAL A CA 1
ATOM 1427 C C . VAL A 1 179 ? -22.918 -4.181 6.194 1.00 97.94 179 VAL A C 1
ATOM 1429 O O . VAL A 1 179 ? -23.562 -4.981 6.878 1.00 97.94 179 VAL A O 1
ATOM 1432 N N . PRO A 1 180 ? -22.921 -2.861 6.459 1.00 96.81 180 PRO A N 1
ATOM 1433 C CA . PRO A 1 180 ? -23.574 -2.291 7.640 1.00 96.81 180 PRO A CA 1
ATOM 1434 C C . PRO A 1 180 ? -25.060 -2.637 7.802 1.00 96.81 180 PRO A C 1
ATOM 1436 O O . PRO A 1 180 ? -25.525 -2.798 8.926 1.00 96.81 180 PRO A O 1
ATOM 1439 N N . ASN A 1 181 ? -25.807 -2.780 6.703 1.00 94.69 181 ASN A N 1
ATOM 1440 C CA . ASN A 1 181 ? -27.229 -3.144 6.733 1.00 94.69 181 ASN A CA 1
ATOM 1441 C C . ASN A 1 181 ? -27.504 -4.650 6.943 1.00 94.69 181 ASN A C 1
ATOM 1443 O O . ASN A 1 181 ? -28.650 -5.076 6.823 1.00 94.69 181 ASN A O 1
ATOM 1447 N N . GLY A 1 182 ? -26.476 -5.461 7.221 1.00 93.81 182 GLY A N 1
ATOM 1448 C CA . GLY A 1 182 ? -26.594 -6.914 7.398 1.00 93.81 182 GLY A CA 1
ATOM 1449 C C . GLY A 1 182 ? -26.573 -7.718 6.093 1.00 93.81 182 GLY A C 1
ATOM 1450 O O . GLY A 1 182 ? -26.709 -8.941 6.119 1.00 93.81 182 GLY A O 1
ATOM 1451 N N . GLY A 1 183 ? -26.388 -7.059 4.947 1.00 93.81 183 GLY A N 1
ATOM 1452 C CA . GLY A 1 183 ? -26.224 -7.716 3.657 1.00 93.81 183 GLY A CA 1
ATOM 1453 C C . GLY A 1 183 ? -24.966 -8.590 3.569 1.00 93.81 183 GLY A C 1
ATOM 1454 O O . GLY A 1 183 ? -24.019 -8.481 4.347 1.00 93.81 183 GLY A O 1
ATOM 1455 N N . LYS A 1 184 ? -24.929 -9.465 2.560 1.00 93.94 184 LYS A N 1
ATOM 1456 C CA . LYS A 1 184 ? -23.721 -10.234 2.228 1.00 93.94 184 LYS A CA 1
ATOM 1457 C C . LYS A 1 184 ? -22.708 -9.340 1.513 1.00 93.94 184 LYS A C 1
ATOM 1459 O O . LYS A 1 184 ? -23.089 -8.552 0.650 1.00 93.94 184 LYS A O 1
ATOM 1464 N N . VAL A 1 185 ? -21.421 -9.529 1.797 1.00 93.12 185 VAL A N 1
ATOM 1465 C CA . VAL A 1 185 ? -20.323 -8.886 1.058 1.00 93.12 185 VAL A CA 1
ATOM 1466 C C . VAL A 1 185 ? -20.337 -9.365 -0.397 1.00 93.12 185 VAL A C 1
ATOM 1468 O O . VAL A 1 185 ? -20.019 -10.524 -0.679 1.00 93.12 185 VAL A O 1
ATOM 1471 N N . LYS A 1 186 ? -20.718 -8.471 -1.316 1.00 86.75 186 LYS A N 1
ATOM 1472 C CA . LYS A 1 186 ? -20.799 -8.749 -2.763 1.00 86.75 186 LYS A CA 1
ATOM 1473 C C . LYS A 1 186 ? -19.576 -8.257 -3.527 1.00 86.75 186 LYS A C 1
ATOM 1475 O O . LYS A 1 186 ? -19.120 -8.928 -4.445 1.00 86.75 186 LYS A O 1
ATOM 1480 N N . VAL A 1 187 ? -19.047 -7.098 -3.144 1.00 88.62 187 VAL A N 1
ATOM 1481 C CA . VAL A 1 187 ? -17.906 -6.462 -3.810 1.00 88.62 187 VAL A CA 1
ATOM 1482 C C . VAL A 1 187 ? -16.716 -6.482 -2.865 1.00 88.62 187 VAL A C 1
ATOM 1484 O O . VAL A 1 187 ? -16.844 -6.089 -1.707 1.00 88.62 187 VAL A O 1
ATOM 1487 N N . ARG A 1 188 ? -15.563 -6.931 -3.359 1.00 89.44 188 ARG A N 1
ATOM 1488 C CA . ARG A 1 188 ? -14.293 -6.924 -2.628 1.00 89.44 188 ARG A CA 1
ATOM 1489 C C . ARG A 1 188 ? -13.244 -6.171 -3.416 1.00 89.44 188 ARG A C 1
ATOM 1491 O O . ARG A 1 188 ? -13.208 -6.257 -4.645 1.00 89.44 188 ARG A O 1
ATOM 1498 N N . ARG A 1 189 ? -12.343 -5.500 -2.704 1.00 87.00 189 ARG A N 1
ATOM 1499 C CA . ARG A 1 189 ? -11.087 -5.055 -3.299 1.00 87.00 189 ARG A CA 1
ATOM 1500 C C . ARG A 1 189 ? -10.151 -6.254 -3.371 1.00 87.00 189 ARG A C 1
ATOM 1502 O O . ARG A 1 189 ? -9.620 -6.711 -2.360 1.00 87.00 189 ARG A O 1
ATOM 1509 N N . ALA A 1 190 ? -9.913 -6.740 -4.579 1.00 80.50 190 ALA A N 1
ATOM 1510 C CA . ALA A 1 190 ? -8.934 -7.789 -4.788 1.00 80.50 190 ALA A CA 1
ATOM 1511 C C . ALA A 1 190 ? -7.538 -7.269 -4.381 1.00 80.50 190 ALA A C 1
ATOM 1513 O O . ALA A 1 190 ? -7.106 -6.207 -4.834 1.00 80.50 190 ALA A O 1
ATOM 1514 N N . THR A 1 191 ? -6.860 -7.980 -3.481 1.00 80.31 191 THR A N 1
ATOM 1515 C CA . THR A 1 191 ? -5.583 -7.552 -2.893 1.00 80.31 191 THR A CA 1
ATOM 1516 C C . THR A 1 191 ? -4.543 -8.651 -3.062 1.00 80.31 191 THR A C 1
ATOM 1518 O O . THR A 1 191 ? -4.887 -9.828 -3.042 1.00 80.31 191 THR A O 1
ATOM 1521 N N . LEU A 1 192 ? -3.284 -8.257 -3.263 1.00 86.81 192 LEU A N 1
ATOM 1522 C CA . LEU A 1 192 ? -2.158 -9.184 -3.320 1.00 86.81 192 LEU A CA 1
ATOM 1523 C C . LEU A 1 192 ? -1.981 -9.866 -1.963 1.00 86.81 192 LEU A C 1
ATOM 1525 O O . LEU A 1 192 ? -2.158 -9.238 -0.916 1.00 86.81 192 LEU A O 1
ATOM 1529 N N . GLU A 1 193 ? -1.609 -11.137 -1.989 1.00 89.44 193 GLU A N 1
ATOM 1530 C CA . GLU A 1 193 ? -1.290 -11.874 -0.775 1.00 89.44 193 GLU A CA 1
ATOM 1531 C C . GLU A 1 193 ? 0.081 -11.442 -0.243 1.00 89.44 193 GLU A C 1
ATOM 1533 O O . GLU A 1 193 ? 1.042 -11.312 -1.002 1.00 89.44 193 GLU A O 1
ATOM 1538 N N . THR A 1 194 ? 0.198 -11.256 1.074 1.00 93.19 194 THR A N 1
ATOM 1539 C CA . THR A 1 194 ? 1.456 -10.841 1.722 1.00 93.19 194 THR A CA 1
ATOM 1540 C C . THR A 1 194 ? 2.609 -11.808 1.439 1.00 93.19 194 THR A C 1
ATOM 1542 O O . THR A 1 194 ? 3.760 -11.385 1.340 1.00 93.19 194 THR A O 1
ATOM 1545 N N . VAL A 1 195 ? 2.312 -13.099 1.255 1.00 91.75 195 VAL A N 1
ATOM 1546 C CA . VAL A 1 195 ? 3.322 -14.117 0.932 1.00 91.75 195 VAL A CA 1
ATOM 1547 C C . VAL A 1 195 ? 4.052 -13.817 -0.380 1.00 91.75 195 VAL A C 1
ATOM 1549 O O . VAL A 1 195 ? 5.253 -14.046 -0.464 1.00 91.75 195 VAL A O 1
ATOM 1552 N N . ALA A 1 196 ? 3.379 -13.207 -1.363 1.00 92.56 196 ALA A N 1
ATOM 1553 C CA . ALA A 1 196 ? 4.014 -12.827 -2.622 1.00 92.56 196 ALA A CA 1
ATOM 1554 C C . ALA A 1 196 ? 5.124 -11.782 -2.405 1.00 92.56 196 ALA A C 1
ATOM 1556 O O . ALA A 1 196 ? 6.170 -11.840 -3.047 1.00 92.56 196 ALA A O 1
ATOM 1557 N N . CYS A 1 197 ? 4.932 -10.863 -1.453 1.00 93.75 197 CYS A N 1
ATOM 1558 C CA . CYS A 1 197 ? 5.951 -9.891 -1.053 1.00 93.75 197 CYS A CA 1
ATOM 1559 C C . CYS A 1 197 ? 7.093 -10.556 -0.275 1.00 93.75 197 CYS A C 1
ATOM 1561 O O . CYS A 1 197 ? 8.261 -10.201 -0.448 1.00 93.75 197 CYS A O 1
ATOM 1563 N N . ASN A 1 198 ? 6.765 -11.540 0.565 1.00 94.75 198 ASN A N 1
ATOM 1564 C CA . ASN A 1 198 ? 7.751 -12.206 1.408 1.00 94.75 198 ASN A CA 1
ATOM 1565 C C . ASN A 1 198 ? 8.680 -13.172 0.649 1.00 94.75 198 ASN A C 1
ATOM 1567 O O . ASN A 1 198 ? 9.653 -13.661 1.210 1.00 94.75 198 ASN A O 1
ATOM 1571 N N . ASN A 1 199 ? 8.456 -13.381 -0.652 1.00 92.06 199 ASN A N 1
ATOM 1572 C CA . ASN A 1 199 ? 9.433 -14.043 -1.523 1.00 92.06 199 ASN A CA 1
ATOM 1573 C C . ASN A 1 199 ? 10.767 -13.275 -1.616 1.00 92.06 199 ASN A C 1
ATOM 1575 O O . ASN A 1 199 ? 11.778 -13.843 -2.025 1.00 92.06 199 ASN A O 1
ATOM 1579 N N . CYS A 1 200 ? 10.778 -11.980 -1.278 1.00 94.25 200 CYS A N 1
ATOM 1580 C CA . CYS A 1 200 ? 11.999 -11.173 -1.168 1.00 94.25 200 CYS A CA 1
ATOM 1581 C C . CYS A 1 200 ? 12.114 -10.434 0.175 1.00 94.25 200 CYS A C 1
ATOM 1583 O O . CYS A 1 200 ? 13.224 -10.127 0.603 1.00 94.25 200 CYS A O 1
ATOM 1585 N N . HIS A 1 201 ? 10.996 -10.123 0.836 1.00 94.56 201 HIS A N 1
ATOM 1586 C CA . HIS A 1 201 ? 10.990 -9.492 2.155 1.00 94.56 201 HIS A CA 1
ATOM 1587 C C . HIS A 1 201 ? 10.898 -10.524 3.289 1.00 94.56 201 HIS A C 1
ATOM 1589 O O . HIS A 1 201 ? 10.099 -11.445 3.211 1.00 94.56 201 HIS A O 1
ATOM 1595 N N . ASP A 1 202 ? 11.623 -10.332 4.393 1.00 91.19 202 ASP A N 1
ATOM 1596 C CA . ASP A 1 202 ? 11.585 -11.281 5.516 1.00 91.19 202 ASP A CA 1
ATOM 1597 C C . ASP A 1 202 ? 11.495 -10.610 6.904 1.00 91.19 202 ASP A C 1
ATOM 1599 O O . ASP A 1 202 ? 12.496 -10.207 7.508 1.00 91.19 202 ASP A O 1
ATOM 1603 N N . PRO A 1 203 ? 10.274 -10.462 7.444 1.00 91.50 203 PRO A N 1
ATOM 1604 C CA . PRO A 1 203 ? 9.040 -10.243 6.697 1.00 91.50 203 PRO A CA 1
ATOM 1605 C C . PRO A 1 203 ? 8.998 -8.808 6.146 1.00 91.50 203 PRO A C 1
ATOM 1607 O O . PRO A 1 203 ? 9.769 -7.935 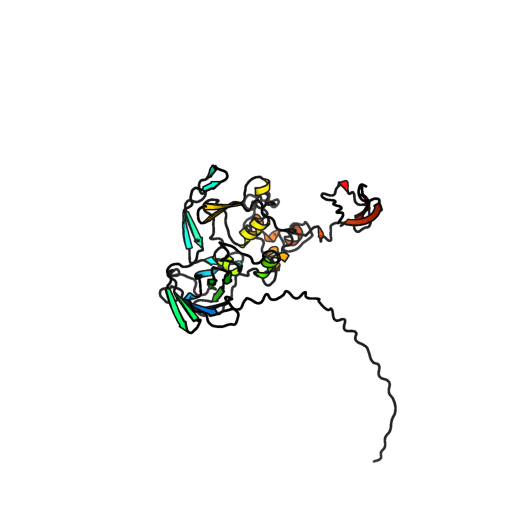6.563 1.00 91.50 203 PRO A O 1
ATOM 1610 N N . LEU A 1 204 ? 8.035 -8.519 5.270 1.00 94.88 204 LEU A N 1
ATOM 1611 C CA . LEU A 1 204 ? 7.702 -7.141 4.908 1.00 94.88 204 LEU A CA 1
ATOM 1612 C C . LEU A 1 204 ? 7.401 -6.307 6.168 1.00 94.88 204 LEU A C 1
ATOM 1614 O O . LEU A 1 204 ? 6.585 -6.691 7.006 1.00 94.88 204 LEU A O 1
ATOM 1618 N N . LYS A 1 205 ? 8.076 -5.160 6.306 1.00 94.62 205 LYS A N 1
ATOM 1619 C CA . LYS A 1 205 ? 7.972 -4.255 7.459 1.00 94.62 205 LYS A CA 1
ATOM 1620 C C . LYS A 1 205 ? 7.968 -2.804 6.991 1.00 94.62 205 LYS A C 1
ATOM 1622 O O . LYS A 1 205 ? 8.953 -2.332 6.434 1.00 94.62 205 LYS A O 1
ATOM 1627 N N . ALA A 1 206 ? 6.896 -2.081 7.294 1.00 93.44 206 ALA A N 1
ATOM 1628 C CA . ALA A 1 206 ? 6.795 -0.642 7.073 1.00 93.44 206 ALA A CA 1
ATOM 1629 C C . ALA A 1 206 ? 6.426 0.098 8.369 1.00 93.44 206 ALA A C 1
ATOM 1631 O O . ALA A 1 206 ? 5.976 -0.510 9.345 1.00 93.44 206 ALA A O 1
ATOM 1632 N N . HIS A 1 207 ? 6.634 1.420 8.383 1.00 94.06 207 HIS A N 1
ATOM 1633 C CA . HIS A 1 207 ? 6.250 2.315 9.486 1.00 94.06 207 HIS A CA 1
ATOM 1634 C C . HIS A 1 207 ? 6.759 1.858 10.866 1.00 94.06 207 HIS A C 1
ATOM 1636 O O . HIS A 1 207 ? 5.992 1.696 11.814 1.00 94.06 207 HIS A O 1
ATOM 1642 N N . GLY A 1 208 ? 8.066 1.600 10.975 1.00 90.94 208 GLY A N 1
ATOM 1643 C CA . GLY A 1 208 ? 8.674 1.110 12.219 1.00 90.94 208 GLY A CA 1
ATOM 1644 C C . GLY A 1 208 ? 8.335 -0.350 12.544 1.00 90.94 208 GLY A C 1
ATOM 1645 O O . GLY A 1 208 ? 8.401 -0.748 13.706 1.00 90.94 208 GLY A O 1
ATOM 1646 N N . GLY A 1 209 ? 7.946 -1.133 11.532 1.00 92.94 209 GLY A N 1
ATOM 1647 C CA . GLY A 1 209 ? 7.688 -2.573 11.628 1.00 92.94 209 GLY A CA 1
ATOM 1648 C C . GLY A 1 209 ? 6.270 -2.960 12.049 1.00 92.94 209 GLY A C 1
ATOM 1649 O O . GLY A 1 209 ? 6.012 -4.155 12.204 1.00 92.94 209 GLY A O 1
ATOM 1650 N N . LEU A 1 210 ? 5.384 -1.972 12.211 1.00 94.50 210 LEU A N 1
ATOM 1651 C CA . LEU A 1 210 ? 3.991 -2.113 12.655 1.00 94.50 210 LEU A CA 1
ATOM 1652 C C . LEU A 1 210 ? 3.038 -2.613 11.564 1.00 94.50 210 LEU A C 1
ATOM 1654 O O . LEU A 1 210 ? 1.969 -3.134 11.874 1.00 94.50 210 LEU A O 1
ATOM 1658 N N . ARG A 1 211 ? 3.409 -2.425 10.294 1.00 95.62 211 ARG A N 1
ATOM 1659 C CA . ARG A 1 211 ? 2.548 -2.716 9.144 1.00 95.62 211 ARG A CA 1
ATOM 1660 C C . ARG A 1 211 ? 3.222 -3.752 8.266 1.00 95.62 211 ARG A C 1
ATOM 1662 O O . ARG A 1 211 ? 4.298 -3.468 7.730 1.00 95.62 211 ARG A O 1
ATOM 1669 N N . ARG A 1 212 ? 2.640 -4.949 8.194 1.00 95.06 212 ARG A N 1
ATOM 1670 C CA . ARG A 1 212 ? 3.252 -6.118 7.543 1.00 95.06 212 ARG A CA 1
ATOM 1671 C C . ARG A 1 212 ? 2.333 -6.752 6.504 1.00 95.06 212 ARG A C 1
ATOM 1673 O O . ARG A 1 212 ? 2.818 -7.228 5.484 1.00 95.06 212 ARG A O 1
ATOM 1680 N N . GLU A 1 213 ? 1.022 -6.719 6.713 1.00 95.38 213 GLU A N 1
ATOM 1681 C CA . GLU A 1 213 ? 0.055 -7.324 5.805 1.00 95.38 213 GLU A CA 1
ATOM 1682 C C . GLU A 1 213 ? -0.436 -6.337 4.740 1.00 95.38 213 GLU A C 1
ATOM 1684 O O . GLU A 1 213 ? -0.955 -5.258 5.033 1.00 95.38 213 GLU A O 1
ATOM 1689 N N . VAL A 1 214 ? -0.338 -6.741 3.471 1.00 94.69 214 VAL A N 1
ATOM 1690 C CA . VAL A 1 214 ? -0.624 -5.880 2.308 1.00 94.69 214 VAL A CA 1
ATOM 1691 C C . VAL A 1 214 ? -2.064 -5.362 2.304 1.00 94.69 214 VAL A C 1
ATOM 1693 O O . VAL A 1 214 ? -2.326 -4.221 1.916 1.00 94.69 214 VAL A O 1
ATOM 1696 N N . GLY A 1 215 ? -3.008 -6.182 2.771 1.00 94.44 215 GLY A N 1
ATOM 1697 C CA . GLY A 1 215 ? -4.405 -5.783 2.905 1.00 94.44 215 GLY A CA 1
ATOM 1698 C C . GLY A 1 215 ? -4.611 -4.605 3.860 1.00 94.44 215 GLY A C 1
ATOM 1699 O O . GLY A 1 215 ? -5.456 -3.754 3.590 1.00 94.44 215 GLY A O 1
ATOM 1700 N N . TYR A 1 216 ? -3.816 -4.515 4.929 1.00 97.19 216 TYR A N 1
ATOM 1701 C CA . TYR A 1 216 ? -3.869 -3.391 5.858 1.00 97.19 216 TYR A CA 1
ATOM 1702 C C . TYR A 1 216 ? -3.260 -2.129 5.246 1.00 97.19 216 TYR A C 1
ATOM 1704 O O . TYR A 1 216 ? -3.854 -1.056 5.340 1.00 97.19 216 TYR A O 1
ATOM 1712 N N . CYS A 1 217 ? -2.142 -2.259 4.520 1.00 97.06 217 CYS A N 1
ATOM 1713 C CA . CYS A 1 217 ? -1.541 -1.145 3.780 1.00 97.06 217 CYS A CA 1
ATOM 1714 C C . CYS A 1 217 ? -2.566 -0.459 2.867 1.00 97.06 217 CYS A C 1
ATOM 1716 O O . CYS A 1 217 ? -2.627 0.768 2.823 1.00 97.06 217 CYS A O 1
ATOM 1718 N N . ALA A 1 218 ? -3.403 -1.246 2.180 1.00 95.75 218 ALA A N 1
ATOM 1719 C CA . ALA A 1 218 ? -4.404 -0.747 1.241 1.00 95.75 218 ALA A CA 1
ATOM 1720 C C . ALA A 1 218 ? -5.470 0.155 1.885 1.00 95.75 218 ALA A C 1
ATOM 1722 O O . ALA A 1 218 ? -6.076 0.952 1.171 1.00 95.75 218 ALA A O 1
ATOM 1723 N N . LEU A 1 219 ? -5.718 0.046 3.196 1.00 97.25 219 LEU A N 1
ATOM 1724 C CA . LEU A 1 219 ? -6.687 0.901 3.892 1.00 97.25 219 LEU A CA 1
ATOM 1725 C C . LEU A 1 219 ? -6.187 2.340 4.035 1.00 97.25 219 LEU A C 1
ATOM 1727 O O . LEU A 1 219 ? -7.005 3.256 4.075 1.00 97.25 219 LEU A O 1
ATOM 1731 N N . CYS A 1 220 ? -4.868 2.542 4.100 1.00 97.62 220 CYS A N 1
ATOM 1732 C CA . CYS A 1 220 ? -4.265 3.870 4.198 1.00 97.62 220 CYS A CA 1
ATOM 1733 C C . CYS A 1 220 ? -3.705 4.364 2.860 1.00 97.62 220 CYS A C 1
ATOM 1735 O O . CYS A 1 220 ? -3.890 5.519 2.493 1.00 97.62 220 CYS A O 1
ATOM 1737 N N . HIS A 1 221 ? -3.055 3.483 2.104 1.00 97.06 221 HIS A N 1
ATOM 1738 C CA . HIS A 1 221 ? -2.517 3.772 0.779 1.00 97.06 221 HIS A CA 1
ATOM 1739 C C . HIS A 1 221 ? -3.623 3.711 -0.285 1.00 97.06 221 HIS A C 1
ATOM 1741 O O . HIS A 1 221 ? -3.604 2.872 -1.188 1.00 97.06 221 HIS A O 1
ATOM 1747 N N . THR A 1 222 ? -4.614 4.593 -0.146 1.00 95.50 222 THR A N 1
ATOM 1748 C CA . THR A 1 222 ? -5.690 4.823 -1.119 1.00 95.50 222 THR A CA 1
ATOM 1749 C C . THR A 1 222 ? -5.334 5.993 -2.038 1.00 95.50 222 THR A C 1
ATOM 1751 O O . THR A 1 222 ? -4.339 6.687 -1.829 1.00 95.50 222 THR A O 1
ATOM 1754 N N . SER A 1 223 ? -6.185 6.282 -3.022 1.00 93.75 223 SER A N 1
ATOM 1755 C CA . SER A 1 223 ? -6.061 7.484 -3.854 1.00 93.75 223 SER A CA 1
ATOM 1756 C C . SER A 1 223 ? -6.210 8.801 -3.075 1.00 93.75 223 SER A C 1
ATOM 1758 O O . SER A 1 223 ? -5.943 9.858 -3.634 1.00 93.75 223 SER A O 1
ATOM 1760 N N . GLN A 1 224 ? -6.650 8.760 -1.809 1.00 96.31 224 GLN A N 1
ATOM 1761 C CA . GLN A 1 224 ? -6.700 9.933 -0.927 1.00 96.31 224 GLN A CA 1
ATOM 1762 C C . GLN A 1 224 ? -5.306 10.314 -0.405 1.00 96.31 224 GLN A C 1
ATOM 1764 O O . GLN A 1 224 ? -5.108 11.443 0.030 1.00 96.31 224 GLN A O 1
ATOM 1769 N N . LEU A 1 225 ? -4.343 9.384 -0.409 1.00 97.25 225 LEU A N 1
ATOM 1770 C CA . LEU A 1 225 ? -3.045 9.605 0.216 1.00 97.25 225 LEU A CA 1
ATOM 1771 C C . LEU A 1 225 ? -2.076 10.314 -0.737 1.00 97.25 225 LEU A C 1
ATOM 1773 O O . LEU A 1 225 ? -1.616 9.738 -1.724 1.00 97.25 225 LEU A O 1
ATOM 1777 N N . VAL A 1 226 ? -1.724 11.549 -0.386 1.00 96.88 226 VAL A N 1
ATOM 1778 C CA . VAL A 1 226 ? -0.721 12.366 -1.078 1.00 96.88 226 VAL A CA 1
ATOM 1779 C C . VAL A 1 226 ? 0.247 12.939 -0.050 1.00 96.88 226 VAL A C 1
ATOM 1781 O O . VAL A 1 226 ? -0.192 13.470 0.970 1.00 96.88 226 VAL A O 1
ATOM 1784 N N . ASP A 1 227 ? 1.545 12.843 -0.320 1.00 97.25 227 ASP A N 1
ATOM 1785 C CA . ASP A 1 227 ? 2.599 13.537 0.425 1.00 97.25 227 ASP A CA 1
ATOM 1786 C C . ASP A 1 227 ? 2.548 15.046 0.102 1.00 97.25 227 ASP A C 1
ATOM 1788 O O . ASP A 1 227 ? 2.769 15.413 -1.057 1.00 97.25 227 ASP A O 1
ATOM 1792 N N . PRO A 1 228 ? 2.236 15.934 1.067 1.00 97.50 228 PRO A N 1
ATOM 1793 C CA . PRO A 1 228 ? 2.118 17.359 0.792 1.00 97.50 228 PRO A CA 1
ATOM 1794 C C . PRO A 1 228 ? 3.465 18.025 0.499 1.00 97.50 228 PRO A C 1
ATOM 1796 O O . PRO A 1 228 ? 3.501 19.021 -0.226 1.00 97.50 228 PRO A O 1
ATOM 1799 N N . GLU A 1 229 ? 4.576 17.486 1.004 1.00 97.88 229 GLU A N 1
ATOM 1800 C CA . GLU A 1 229 ? 5.900 18.039 0.753 1.00 97.88 229 GLU A CA 1
ATOM 1801 C C . GLU A 1 229 ? 6.329 17.855 -0.704 1.00 97.88 229 GLU A C 1
ATOM 1803 O O . GLU A 1 229 ? 6.824 18.799 -1.319 1.00 97.88 229 GLU A O 1
ATOM 1808 N N . THR A 1 230 ? 6.107 16.669 -1.277 1.00 96.25 230 THR A N 1
ATOM 1809 C CA . THR A 1 230 ? 6.574 16.326 -2.636 1.00 96.25 230 THR A CA 1
ATOM 1810 C C . THR A 1 230 ? 5.472 16.317 -3.697 1.00 96.25 230 THR A C 1
ATOM 1812 O O . THR A 1 230 ? 5.768 16.302 -4.894 1.00 96.25 230 THR A O 1
ATOM 1815 N N . GLY A 1 231 ? 4.204 16.301 -3.282 1.00 94.88 231 GLY A N 1
ATOM 1816 C CA . GLY A 1 231 ? 3.047 16.079 -4.150 1.00 94.88 231 GLY A CA 1
ATOM 1817 C C . GLY A 1 231 ? 2.904 14.629 -4.631 1.00 94.88 231 GLY A C 1
ATOM 1818 O O . GLY A 1 231 ? 2.100 14.355 -5.523 1.00 94.88 231 GLY A O 1
ATOM 1819 N N . ALA A 1 232 ? 3.687 13.686 -4.096 1.00 93.62 232 ALA A N 1
ATOM 1820 C CA . ALA A 1 232 ? 3.628 12.292 -4.512 1.00 93.62 232 ALA A CA 1
ATOM 1821 C C . ALA A 1 232 ? 2.322 11.630 -4.043 1.00 93.62 232 ALA A C 1
ATOM 1823 O O . ALA A 1 232 ? 2.052 11.535 -2.848 1.00 93.62 232 ALA A O 1
ATOM 1824 N N . GLY A 1 233 ? 1.527 11.121 -4.988 1.00 94.62 233 GLY A N 1
ATOM 1825 C CA . GLY A 1 233 ? 0.421 10.212 -4.689 1.00 94.62 233 GLY A CA 1
ATOM 1826 C C . GLY A 1 233 ? 0.950 8.848 -4.245 1.00 94.62 233 GLY A C 1
ATOM 1827 O O . GLY A 1 233 ? 1.819 8.275 -4.906 1.00 94.62 233 GLY A O 1
ATOM 1828 N N . LEU A 1 234 ? 0.423 8.328 -3.139 1.00 96.12 234 LEU A N 1
ATOM 1829 C CA . LEU A 1 234 ? 0.905 7.107 -2.491 1.00 96.12 234 LEU A CA 1
ATOM 1830 C C . LEU A 1 234 ? -0.155 5.994 -2.483 1.00 96.12 234 LEU A C 1
ATOM 1832 O O . LEU A 1 234 ? -0.138 5.144 -1.593 1.00 96.12 234 LEU A O 1
ATOM 1836 N N . ASP A 1 235 ? -1.067 5.976 -3.460 1.00 95.12 235 ASP A N 1
ATOM 1837 C CA . ASP A 1 235 ? -1.972 4.839 -3.684 1.00 95.12 235 ASP A CA 1
ATOM 1838 C C . ASP A 1 235 ? -1.142 3.560 -3.854 1.00 95.12 235 ASP A C 1
ATOM 1840 O O . ASP A 1 235 ? -0.207 3.526 -4.657 1.00 95.12 235 ASP A O 1
ATOM 1844 N N . LEU A 1 236 ? -1.486 2.505 -3.114 1.00 94.62 236 LEU A N 1
ATOM 1845 C CA . LEU A 1 236 ? -0.718 1.268 -3.022 1.00 94.62 236 LEU A CA 1
ATOM 1846 C C . LEU A 1 236 ? -0.354 0.699 -4.401 1.00 94.62 236 LEU A C 1
ATOM 1848 O O . LEU A 1 236 ? 0.777 0.256 -4.598 1.00 94.62 236 LEU A O 1
ATOM 1852 N N . LYS A 1 237 ? -1.288 0.735 -5.365 1.00 90.06 237 LYS A N 1
ATOM 1853 C CA . LYS A 1 237 ? -1.069 0.162 -6.707 1.00 90.06 237 LYS A CA 1
ATOM 1854 C C . LYS A 1 237 ? -0.035 0.934 -7.528 1.00 90.06 237 LYS A C 1
ATOM 1856 O O . LYS A 1 237 ? 0.616 0.348 -8.383 1.00 90.06 237 LYS A O 1
ATOM 1861 N N . ALA A 1 238 ? 0.114 2.233 -7.285 1.00 93.56 238 ALA A N 1
ATOM 1862 C CA . ALA A 1 238 ? 1.114 3.061 -7.949 1.00 93.56 238 ALA A CA 1
ATOM 1863 C C . ALA A 1 238 ? 2.420 3.078 -7.145 1.00 93.56 238 ALA A C 1
ATOM 1865 O O . ALA A 1 238 ? 3.506 2.899 -7.688 1.00 93.56 238 ALA A O 1
ATOM 1866 N N . PHE A 1 239 ? 2.321 3.239 -5.827 1.00 95.81 239 PHE A N 1
ATOM 1867 C CA . PHE A 1 239 ? 3.468 3.406 -4.948 1.00 95.81 239 PHE A CA 1
ATOM 1868 C C . PHE A 1 239 ? 4.395 2.188 -4.952 1.00 95.81 239 PHE A C 1
ATOM 1870 O O . PHE A 1 239 ? 5.606 2.340 -5.103 1.00 95.81 239 PHE A O 1
ATOM 1877 N N . VAL A 1 240 ? 3.835 0.974 -4.868 1.00 95.56 240 VAL A N 1
ATOM 1878 C CA . VAL A 1 240 ? 4.625 -0.267 -4.853 1.00 95.56 240 VAL A CA 1
ATOM 1879 C C . VAL A 1 240 ? 5.416 -0.431 -6.149 1.00 95.56 240 VAL A C 1
ATOM 1881 O O . VAL A 1 240 ? 6.619 -0.672 -6.096 1.00 95.56 240 VAL A O 1
ATOM 1884 N N . HIS A 1 241 ? 4.782 -0.263 -7.308 1.00 96.06 241 HIS A N 1
ATOM 1885 C CA . HIS A 1 241 ? 5.476 -0.340 -8.594 1.00 96.06 241 HIS A CA 1
ATOM 1886 C C . HIS A 1 241 ? 6.582 0.712 -8.706 1.00 96.06 241 HIS A C 1
ATOM 1888 O O . HIS A 1 241 ? 7.708 0.378 -9.074 1.00 96.06 241 HIS A O 1
ATOM 1894 N N . ARG A 1 242 ? 6.298 1.959 -8.309 1.00 96.31 242 ARG A N 1
ATOM 1895 C CA . ARG A 1 242 ? 7.268 3.055 -8.369 1.00 96.31 242 ARG A CA 1
ATOM 1896 C C . ARG A 1 242 ? 8.492 2.798 -7.487 1.00 96.31 242 ARG A C 1
ATOM 1898 O O . ARG A 1 242 ? 9.606 3.036 -7.940 1.00 96.31 242 ARG A O 1
ATOM 1905 N N . ILE A 1 243 ? 8.314 2.247 -6.280 1.00 96.56 243 ILE A N 1
ATOM 1906 C CA . ILE A 1 243 ? 9.431 1.829 -5.407 1.00 96.56 243 ILE A CA 1
ATOM 1907 C C . ILE A 1 243 ? 10.294 0.766 -6.095 1.00 96.56 243 ILE A C 1
ATOM 1909 O O . ILE A 1 243 ? 11.514 0.897 -6.142 1.00 96.56 243 ILE A O 1
ATOM 1913 N N . HIS A 1 244 ? 9.672 -0.285 -6.634 1.00 96.50 244 HIS A N 1
ATOM 1914 C CA . HIS A 1 244 ? 10.400 -1.409 -7.232 1.00 96.50 244 HIS A CA 1
ATOM 1915 C C . HIS A 1 244 ? 11.055 -1.048 -8.567 1.00 96.50 244 HIS A C 1
ATOM 1917 O O . HIS A 1 244 ? 12.069 -1.646 -8.938 1.00 96.50 244 HIS A O 1
ATOM 1923 N N . ARG A 1 245 ? 10.510 -0.049 -9.272 1.00 96.31 245 ARG A N 1
ATOM 1924 C CA . ARG A 1 245 ? 11.160 0.566 -10.426 1.00 96.31 245 ARG A CA 1
ATOM 1925 C C . ARG A 1 245 ? 12.333 1.440 -9.994 1.00 96.31 245 ARG A C 1
ATOM 1927 O O . ARG A 1 245 ? 13.384 1.343 -10.620 1.00 96.31 245 ARG A O 1
ATOM 1934 N N . GLY A 1 246 ? 12.165 2.232 -8.933 1.00 96.00 246 GLY A N 1
ATOM 1935 C CA . GLY A 1 246 ? 13.216 2.952 -8.209 1.00 96.00 246 GLY A CA 1
ATOM 1936 C C . GLY A 1 246 ? 14.263 3.589 -9.122 1.00 96.00 246 GLY A C 1
ATOM 1937 O O . GLY A 1 246 ? 13.940 4.459 -9.930 1.00 96.00 246 GLY A O 1
ATOM 1938 N N . LYS A 1 247 ? 15.511 3.116 -9.050 1.00 96.25 247 LYS A N 1
ATOM 1939 C CA . LYS A 1 247 ? 16.649 3.607 -9.853 1.00 96.25 247 LYS A CA 1
ATOM 1940 C C . LYS A 1 247 ? 16.447 3.537 -11.370 1.00 96.25 247 LYS A C 1
ATOM 1942 O O . LYS A 1 247 ? 17.094 4.262 -12.121 1.00 96.25 247 LYS A O 1
ATOM 1947 N N . GLU A 1 248 ? 15.556 2.662 -11.830 1.00 96.00 248 GLU A N 1
ATOM 1948 C CA . GLU A 1 248 ? 15.247 2.471 -13.243 1.00 96.00 248 GLU A CA 1
ATOM 1949 C C . GLU A 1 248 ? 14.099 3.363 -13.743 1.00 96.00 248 GLU A C 1
ATOM 1951 O O . GLU A 1 248 ? 13.761 3.312 -14.934 1.00 96.00 248 GLU A O 1
ATOM 1956 N N . LEU A 1 249 ? 13.490 4.176 -12.870 1.00 97.19 249 LEU A N 1
ATOM 1957 C CA . LEU A 1 249 ? 12.474 5.152 -13.267 1.00 97.19 249 LEU A CA 1
ATOM 1958 C C . LEU A 1 249 ? 13.059 6.126 -14.302 1.00 97.19 249 LEU A C 1
ATOM 1960 O O . LEU A 1 249 ? 14.161 6.646 -14.091 1.00 97.19 249 LEU A O 1
ATOM 1964 N N . PRO A 1 250 ? 12.339 6.413 -15.402 1.00 97.12 250 PRO A N 1
ATOM 1965 C CA . PRO A 1 250 ? 12.734 7.448 -16.351 1.00 97.12 250 PRO A CA 1
ATOM 1966 C C . PRO A 1 250 ? 13.045 8.791 -15.678 1.00 97.12 250 PRO A C 1
ATOM 1968 O O . PRO A 1 250 ? 14.073 9.395 -15.981 1.00 97.12 250 PRO A O 1
ATOM 1971 N N . SER A 1 251 ? 12.223 9.226 -14.717 1.00 95.94 251 SER A N 1
ATOM 1972 C CA . SER A 1 251 ? 12.471 10.465 -13.970 1.00 95.94 251 SER A CA 1
ATOM 1973 C C . SER A 1 251 ? 13.771 10.429 -13.156 1.00 95.94 251 SER A C 1
ATOM 1975 O O . SER A 1 251 ? 14.540 11.391 -13.194 1.00 95.94 251 SER A O 1
ATOM 1977 N N . VAL A 1 252 ? 14.075 9.306 -12.497 1.00 96.81 252 VAL A N 1
ATOM 1978 C CA . VAL A 1 252 ? 15.310 9.130 -11.715 1.00 96.81 252 VAL A CA 1
ATOM 1979 C C . VAL A 1 252 ? 16.537 9.138 -12.625 1.00 96.81 252 VAL A C 1
ATOM 1981 O O . VAL A 1 252 ? 17.513 9.831 -12.332 1.00 96.81 252 VAL A O 1
ATOM 1984 N N . LYS A 1 253 ? 16.470 8.470 -13.783 1.00 96.44 253 LYS A N 1
ATOM 1985 C CA . LYS A 1 253 ? 17.512 8.552 -14.824 1.00 96.44 253 LYS A CA 1
ATOM 1986 C C . LYS A 1 253 ? 17.688 9.976 -15.356 1.00 96.44 253 LYS A C 1
ATOM 1988 O O . LYS A 1 253 ? 18.811 10.396 -15.624 1.00 96.44 253 LYS A O 1
ATOM 1993 N N . ALA A 1 254 ? 16.602 10.742 -15.427 1.00 96.81 254 ALA A N 1
ATOM 1994 C CA . ALA A 1 254 ? 16.600 12.169 -15.741 1.00 96.81 254 ALA A CA 1
ATOM 1995 C C . ALA A 1 254 ? 16.968 13.071 -14.540 1.00 96.81 254 ALA A C 1
ATOM 1997 O O . ALA A 1 254 ? 16.744 14.279 -14.585 1.00 96.81 254 ALA A O 1
ATOM 1998 N N . LYS A 1 255 ? 17.562 12.510 -13.475 1.00 95.06 255 LYS A N 1
ATOM 1999 C CA . LYS A 1 255 ? 18.046 13.215 -12.273 1.00 95.06 255 LYS A CA 1
ATOM 2000 C C . LYS A 1 255 ? 16.948 13.871 -11.421 1.00 95.06 255 LYS A C 1
ATOM 2002 O O . LYS A 1 255 ? 17.259 14.699 -10.566 1.00 95.06 255 LYS A O 1
ATOM 2007 N N . LYS A 1 256 ? 15.682 13.482 -11.596 1.00 94.50 256 LYS A N 1
ATOM 2008 C CA . LYS A 1 256 ? 14.575 13.859 -10.709 1.00 94.50 256 LYS A CA 1
ATOM 2009 C C . LYS A 1 256 ? 14.356 12.744 -9.676 1.00 94.50 256 LYS A C 1
ATOM 2011 O O . LYS A 1 256 ? 13.893 11.670 -10.052 1.00 94.50 256 LYS A O 1
ATOM 2016 N N . PRO A 1 257 ? 14.683 12.960 -8.391 1.00 94.50 257 PRO A N 1
ATOM 2017 C CA . PRO A 1 257 ? 14.599 11.902 -7.391 1.00 94.50 257 PRO A CA 1
ATOM 2018 C C . PRO A 1 257 ? 13.147 11.537 -7.059 1.00 94.50 257 PRO A C 1
ATOM 2020 O O . PRO A 1 257 ? 12.248 12.382 -7.117 1.00 94.50 257 PRO A O 1
ATOM 2023 N N . PHE A 1 258 ? 12.931 10.285 -6.656 1.00 95.50 258 PHE A N 1
ATOM 2024 C CA . PHE A 1 258 ? 11.674 9.819 -6.083 1.00 95.50 258 PHE A CA 1
ATOM 2025 C C . PHE A 1 258 ? 11.748 9.886 -4.555 1.00 95.50 258 PHE A C 1
ATOM 2027 O O . PHE A 1 258 ? 12.245 8.974 -3.894 1.00 95.50 258 PHE A O 1
ATOM 2034 N N . LEU A 1 259 ? 11.254 10.998 -4.014 1.00 96.06 259 LEU A N 1
ATOM 2035 C CA . LEU A 1 259 ? 11.252 11.286 -2.584 1.00 96.06 259 LEU A CA 1
ATOM 2036 C C . LEU A 1 259 ? 9.843 11.156 -2.008 1.00 96.06 259 LEU A C 1
ATOM 2038 O O . LEU A 1 259 ? 8.866 11.490 -2.678 1.00 96.06 259 LEU A O 1
ATOM 2042 N N . VAL A 1 260 ? 9.773 10.736 -0.748 1.00 96.25 260 VAL A N 1
ATOM 2043 C CA . VAL A 1 260 ? 8.609 10.913 0.123 1.00 96.25 260 VAL A CA 1
ATOM 2044 C C . VAL A 1 260 ? 9.094 11.496 1.442 1.00 96.25 260 VAL A C 1
ATOM 2046 O O . VAL A 1 260 ? 10.072 11.001 2.007 1.00 96.25 260 VAL A O 1
ATOM 2049 N N . VAL A 1 261 ? 8.426 12.530 1.945 1.00 96.69 261 VAL A N 1
ATOM 2050 C CA . VAL A 1 261 ? 8.716 13.082 3.272 1.00 96.69 261 VAL A CA 1
ATOM 2051 C C . VAL A 1 261 ? 7.752 12.470 4.282 1.00 96.69 261 VAL A C 1
ATOM 2053 O O . VAL A 1 261 ? 6.535 12.576 4.180 1.00 96.69 261 VAL A O 1
ATOM 2056 N N . GLY A 1 262 ? 8.306 11.739 5.242 1.00 91.75 262 GLY A N 1
ATOM 2057 C CA . GLY A 1 262 ? 7.546 11.002 6.238 1.00 91.75 262 GLY A CA 1
ATOM 2058 C C . GLY A 1 262 ? 7.434 11.719 7.580 1.00 91.75 262 GLY A C 1
ATOM 2059 O O . GLY A 1 262 ? 7.561 12.938 7.723 1.00 91.75 262 GLY A O 1
ATOM 2060 N N . ILE A 1 263 ? 7.187 10.918 8.618 1.00 86.94 263 ILE A N 1
ATOM 2061 C CA . ILE A 1 263 ? 7.026 11.416 9.983 1.00 86.94 263 ILE A CA 1
ATOM 2062 C C . ILE A 1 263 ? 8.284 12.168 10.439 1.00 86.94 263 ILE A C 1
ATOM 2064 O O . ILE A 1 263 ? 9.404 11.755 10.158 1.00 86.94 263 ILE A O 1
ATOM 2068 N N . ARG A 1 264 ? 8.103 13.281 11.162 1.00 89.69 264 ARG A N 1
ATOM 2069 C CA . ARG A 1 264 ? 9.205 14.153 11.624 1.00 89.69 264 ARG A CA 1
ATOM 2070 C C . ARG A 1 264 ? 10.096 14.695 10.493 1.00 89.69 264 ARG A C 1
ATOM 2072 O O . ARG A 1 264 ? 11.253 15.003 10.749 1.00 89.69 264 ARG A O 1
ATOM 2079 N N . GLN A 1 265 ? 9.548 14.852 9.283 1.00 94.00 265 GLN A N 1
ATOM 2080 C CA . GLN A 1 265 ? 10.269 15.367 8.109 1.00 94.00 265 GLN A CA 1
ATOM 2081 C C . GLN A 1 265 ? 11.458 14.482 7.690 1.00 94.00 265 GLN A C 1
ATOM 2083 O O . GLN A 1 265 ? 12.418 14.948 7.080 1.00 94.00 265 GLN A O 1
ATOM 2088 N N . GLU A 1 266 ? 11.393 13.190 8.024 1.00 94.06 266 GLU A N 1
ATOM 2089 C CA . GLU A 1 266 ? 12.349 12.193 7.556 1.00 94.06 266 GLU A CA 1
ATOM 2090 C C . GLU A 1 266 ? 12.177 11.975 6.050 1.00 94.06 266 GLU A C 1
ATOM 2092 O O . GLU A 1 266 ? 11.065 11.759 5.570 1.00 94.06 266 GLU A O 1
ATOM 2097 N N . ILE A 1 267 ? 13.274 12.035 5.300 1.00 95.31 267 ILE A N 1
ATOM 2098 C CA . ILE A 1 267 ? 13.247 11.886 3.846 1.00 95.31 267 ILE A CA 1
ATOM 2099 C C . ILE A 1 267 ? 13.515 10.433 3.485 1.00 95.31 267 ILE A C 1
ATOM 2101 O O . ILE A 1 267 ? 14.587 9.900 3.764 1.00 95.31 267 ILE A O 1
ATOM 2105 N N . PHE A 1 268 ? 12.561 9.832 2.786 1.00 94.75 268 PHE A N 1
ATOM 2106 C CA . PHE A 1 268 ? 12.708 8.527 2.164 1.00 94.75 268 PHE A CA 1
ATOM 2107 C C . PHE A 1 268 ? 13.047 8.725 0.688 1.00 94.75 268 PHE A C 1
ATOM 2109 O O . PHE A 1 268 ? 12.198 9.142 -0.102 1.00 94.75 268 PHE A O 1
ATOM 2116 N N . ASP A 1 269 ? 14.300 8.448 0.323 1.00 95.44 269 ASP A N 1
ATOM 2117 C CA . ASP A 1 269 ? 14.759 8.469 -1.066 1.00 95.44 269 ASP A CA 1
ATOM 2118 C C . ASP A 1 269 ? 14.697 7.060 -1.666 1.00 95.44 269 ASP A C 1
ATOM 2120 O O . ASP A 1 269 ? 15.534 6.200 -1.386 1.00 95.44 269 ASP A O 1
ATOM 2124 N N . PHE A 1 270 ? 13.693 6.824 -2.509 1.00 96.12 270 PHE A N 1
ATOM 2125 C CA . PHE A 1 270 ? 13.496 5.547 -3.195 1.00 96.12 270 PHE A CA 1
ATOM 2126 C C . PHE A 1 270 ? 14.267 5.459 -4.522 1.00 96.12 270 PHE A C 1
ATOM 2128 O O . PHE A 1 270 ? 14.188 4.445 -5.217 1.00 96.12 270 PHE A O 1
ATOM 2135 N N . SER A 1 271 ? 15.043 6.487 -4.883 1.00 95.81 271 SER A N 1
ATOM 2136 C CA . SER A 1 271 ? 15.771 6.563 -6.160 1.00 95.81 271 SER A CA 1
ATOM 2137 C C . SER A 1 271 ? 16.902 5.539 -6.283 1.00 95.81 271 SER A C 1
ATOM 2139 O O . SER A 1 271 ? 17.419 5.330 -7.375 1.00 95.81 271 SER A O 1
ATOM 2141 N N . THR A 1 272 ? 17.319 4.909 -5.185 1.00 93.62 272 THR A N 1
ATOM 2142 C CA . THR A 1 272 ? 18.386 3.893 -5.169 1.00 93.62 272 THR A CA 1
ATOM 2143 C C . THR A 1 272 ? 17.849 2.463 -5.124 1.00 93.62 272 THR A C 1
ATOM 2145 O O . THR A 1 272 ? 18.603 1.514 -5.351 1.00 93.62 272 THR A O 1
ATOM 2148 N N . ILE A 1 273 ? 16.550 2.302 -4.862 1.00 93.56 273 ILE A N 1
ATOM 2149 C CA . ILE A 1 273 ? 15.898 1.000 -4.745 1.00 93.56 273 ILE A CA 1
ATOM 2150 C C . ILE A 1 273 ? 15.758 0.356 -6.128 1.00 93.56 273 ILE A C 1
ATOM 2152 O O . ILE A 1 273 ? 15.699 1.028 -7.157 1.00 93.56 273 ILE A O 1
ATOM 2156 N N . GLY A 1 274 ? 15.717 -0.970 -6.162 1.00 88.50 274 GLY A N 1
ATOM 2157 C CA . GLY A 1 274 ? 15.373 -1.733 -7.351 1.00 88.50 274 GLY A CA 1
ATOM 2158 C C . GLY A 1 274 ? 14.960 -3.147 -6.976 1.00 88.50 274 GLY A C 1
ATOM 2159 O O . GLY A 1 274 ? 15.354 -3.667 -5.933 1.00 88.50 274 GLY A O 1
ATOM 2160 N N . ILE A 1 275 ? 14.157 -3.766 -7.830 1.00 92.19 275 ILE A N 1
ATOM 2161 C CA . ILE A 1 275 ? 13.780 -5.170 -7.689 1.00 92.19 275 ILE A CA 1
ATOM 2162 C C . ILE A 1 275 ? 14.946 -6.088 -8.131 1.00 92.19 275 ILE A C 1
ATOM 2164 O O . ILE A 1 275 ? 15.615 -5.778 -9.119 1.00 92.19 275 ILE A O 1
ATOM 2168 N N . PRO A 1 276 ? 15.224 -7.214 -7.441 1.00 91.12 276 PRO A N 1
ATOM 2169 C CA . PRO A 1 276 ? 16.367 -8.091 -7.747 1.00 91.12 276 PRO A CA 1
ATOM 2170 C C . PRO A 1 276 ? 16.160 -9.005 -8.973 1.00 91.12 276 PRO A C 1
ATOM 2172 O O . PRO A 1 276 ? 16.877 -9.985 -9.146 1.00 91.12 276 PRO A O 1
ATOM 2175 N N . GLN A 1 277 ? 15.171 -8.715 -9.818 1.00 90.12 277 GLN A N 1
ATOM 2176 C CA . GLN A 1 277 ? 14.826 -9.494 -11.011 1.00 90.12 277 GLN A CA 1
ATOM 2177 C C . GLN A 1 277 ? 14.323 -8.568 -12.125 1.00 90.12 277 GLN A C 1
ATOM 2179 O O . GLN A 1 277 ? 14.283 -7.352 -11.953 1.00 90.12 277 GLN A O 1
ATOM 2184 N N . ASP A 1 278 ? 13.911 -9.115 -13.269 1.00 90.69 278 ASP A N 1
ATOM 2185 C CA . ASP A 1 278 ? 13.245 -8.301 -14.286 1.00 90.69 278 ASP A CA 1
ATOM 2186 C C . ASP A 1 278 ? 11.879 -7.816 -13.773 1.00 90.69 278 ASP A C 1
ATOM 2188 O O . ASP A 1 278 ? 11.010 -8.617 -13.425 1.00 90.69 278 ASP A O 1
ATOM 2192 N N . ILE A 1 279 ? 11.673 -6.497 -13.730 1.00 92.19 279 ILE A N 1
ATOM 2193 C CA . ILE A 1 279 ? 10.424 -5.896 -13.239 1.00 92.19 279 ILE A CA 1
ATOM 2194 C C . ILE A 1 279 ? 9.202 -6.258 -14.096 1.00 92.19 279 ILE A C 1
ATOM 2196 O O . ILE A 1 279 ? 8.071 -6.170 -13.624 1.00 92.19 279 ILE A O 1
ATOM 2200 N N . ARG A 1 280 ? 9.416 -6.693 -15.344 1.00 92.88 280 ARG A N 1
ATOM 2201 C CA . ARG A 1 280 ? 8.353 -7.182 -16.229 1.00 92.88 280 ARG A CA 1
ATOM 2202 C C . ARG A 1 280 ? 7.819 -8.550 -15.810 1.00 92.88 280 ARG A C 1
ATOM 2204 O O . ARG A 1 280 ? 6.791 -8.978 -16.323 1.00 92.88 280 ARG A O 1
ATOM 2211 N N . ASN A 1 281 ? 8.459 -9.228 -14.855 1.00 92.25 281 ASN A N 1
ATOM 2212 C CA . ASN A 1 281 ? 7.937 -10.452 -14.258 1.00 92.25 281 ASN A CA 1
ATOM 2213 C C . ASN A 1 281 ? 6.769 -10.147 -13.297 1.00 92.25 281 ASN A C 1
ATOM 2215 O O . ASN A 1 281 ? 6.872 -10.309 -12.080 1.00 92.25 281 ASN A O 1
ATOM 2219 N N . CYS A 1 282 ? 5.635 -9.692 -13.840 1.00 93.06 282 CYS A N 1
ATOM 2220 C CA . CYS A 1 282 ? 4.472 -9.247 -13.065 1.00 93.06 282 CYS A CA 1
ATOM 2221 C C . CYS A 1 282 ? 3.937 -10.341 -12.126 1.00 93.06 282 CYS A C 1
ATOM 2223 O O . CYS A 1 282 ? 3.428 -10.044 -11.044 1.00 93.06 282 CYS A O 1
ATOM 2225 N N . GLN A 1 283 ? 4.082 -11.607 -12.527 1.00 91.19 283 GLN A N 1
ATOM 2226 C CA . GLN A 1 283 ? 3.610 -12.788 -11.800 1.00 91.19 283 GLN A CA 1
ATOM 2227 C C . GLN A 1 283 ? 4.349 -13.033 -10.479 1.00 91.19 283 GLN A C 1
ATOM 2229 O O . GLN A 1 283 ? 3.832 -13.766 -9.642 1.00 91.19 283 GLN A O 1
ATOM 2234 N N . THR A 1 284 ? 5.504 -12.398 -10.247 1.00 90.75 284 THR A N 1
ATOM 2235 C CA . THR A 1 284 ? 6.180 -12.433 -8.939 1.00 90.75 284 THR A CA 1
ATOM 2236 C C . THR A 1 284 ? 5.271 -11.911 -7.830 1.00 90.75 284 THR A C 1
ATOM 2238 O O . THR A 1 284 ? 5.233 -12.475 -6.739 1.00 90.75 284 THR A O 1
ATOM 2241 N N . CYS A 1 285 ? 4.524 -10.842 -8.117 1.00 92.00 285 CYS A N 1
ATOM 2242 C CA . CYS A 1 285 ? 3.582 -10.253 -7.173 1.00 92.00 285 CYS A CA 1
ATOM 2243 C C . CYS A 1 285 ? 2.151 -10.680 -7.507 1.00 92.00 285 CYS A C 1
ATOM 2245 O O . CYS A 1 285 ? 1.415 -11.131 -6.631 1.00 92.00 285 CYS A O 1
ATOM 2247 N N . HIS A 1 286 ? 1.749 -10.554 -8.774 1.00 93.19 286 HIS A N 1
ATOM 2248 C CA . HIS A 1 286 ? 0.387 -10.818 -9.226 1.00 93.19 286 HIS A CA 1
ATOM 2249 C C . HIS A 1 286 ? 0.085 -12.315 -9.290 1.00 93.19 286 HIS A C 1
ATOM 2251 O O . HIS A 1 286 ? 0.192 -12.957 -10.333 1.00 93.19 286 HIS A O 1
ATOM 2257 N N . THR A 1 287 ? -0.361 -12.840 -8.155 1.00 87.38 287 THR A N 1
ATOM 2258 C CA . THR A 1 287 ? -0.756 -14.234 -7.944 1.00 87.38 287 THR A CA 1
ATOM 2259 C C . THR A 1 287 ? -2.188 -14.316 -7.403 1.00 87.38 287 THR A C 1
ATOM 2261 O O . THR A 1 287 ? -2.853 -13.295 -7.185 1.00 87.38 287 THR A O 1
ATOM 2264 N N . GLY A 1 288 ? -2.696 -15.540 -7.236 1.00 82.38 288 GLY A N 1
ATOM 2265 C CA . GLY A 1 288 ? -3.978 -15.790 -6.579 1.00 82.38 288 GLY A CA 1
ATOM 2266 C C . GLY A 1 288 ? -5.162 -15.053 -7.235 1.00 82.38 288 GLY A C 1
ATOM 2267 O O . GLY A 1 288 ? -5.237 -14.976 -8.466 1.00 82.38 288 GLY A O 1
ATOM 2268 N N . PRO A 1 289 ? -6.087 -14.473 -6.444 1.00 73.75 289 PRO A N 1
ATOM 2269 C CA . PRO A 1 289 ? -7.299 -13.814 -6.951 1.00 73.75 289 PRO A CA 1
ATOM 2270 C C . PRO A 1 289 ? -7.067 -12.603 -7.872 1.00 73.75 289 PRO A C 1
ATOM 2272 O O . PRO A 1 289 ? -8.009 -12.121 -8.500 1.00 73.75 289 PRO A O 1
ATOM 2275 N N . VAL A 1 290 ? -5.839 -12.075 -7.939 1.00 78.38 290 VAL A N 1
ATOM 2276 C CA . VAL A 1 290 ? -5.464 -10.893 -8.740 1.00 78.38 290 VAL A CA 1
ATOM 2277 C C . VAL A 1 290 ? -4.467 -11.206 -9.855 1.00 78.38 290 VAL A C 1
ATOM 2279 O O . VAL A 1 290 ? -3.908 -10.279 -10.447 1.00 78.38 290 VAL A O 1
ATOM 2282 N N . ALA A 1 291 ? -4.253 -12.488 -10.164 1.00 85.44 291 ALA A N 1
ATOM 2283 C CA . ALA A 1 291 ? -3.201 -12.945 -11.070 1.00 85.44 291 ALA A CA 1
ATOM 2284 C C . ALA A 1 291 ? -3.259 -12.332 -12.480 1.00 85.44 291 ALA A C 1
ATOM 2286 O O . ALA A 1 291 ? -2.223 -12.158 -13.115 1.00 85.44 291 ALA A O 1
ATOM 2287 N N . SER A 1 292 ? -4.447 -11.979 -12.978 1.00 89.31 292 SER A N 1
ATOM 2288 C CA . SER A 1 292 ? -4.628 -11.385 -14.310 1.00 89.31 292 SER A CA 1
ATOM 2289 C C . SER A 1 292 ? -4.810 -9.867 -14.307 1.00 89.31 292 SER A C 1
ATOM 2291 O O . SER A 1 292 ? -4.710 -9.252 -15.367 1.00 89.31 292 SER A O 1
ATOM 2293 N N . ASN A 1 293 ? -5.034 -9.237 -13.147 1.00 88.50 293 ASN A N 1
ATOM 2294 C CA . ASN A 1 293 ? -5.407 -7.819 -13.084 1.00 88.50 293 ASN A CA 1
ATOM 2295 C C . ASN A 1 293 ? -4.350 -6.889 -13.691 1.00 88.50 293 ASN A C 1
ATOM 2297 O O . ASN A 1 293 ? -4.716 -5.863 -14.257 1.00 88.50 293 ASN A O 1
ATOM 2301 N N . TRP A 1 294 ? -3.065 -7.250 -13.600 1.00 91.31 294 TRP A N 1
ATOM 2302 C CA . TRP A 1 294 ? -1.969 -6.464 -14.174 1.00 91.31 294 TRP A CA 1
ATOM 2303 C C . TRP A 1 294 ? -2.079 -6.308 -15.695 1.00 91.31 294 TRP A C 1
ATOM 2305 O O . TRP A 1 294 ? -1.655 -5.285 -16.216 1.00 91.31 294 TRP A O 1
ATOM 2315 N N . MET A 1 295 ? -2.673 -7.284 -16.393 1.00 92.62 295 MET A N 1
ATOM 2316 C CA . MET A 1 295 ? -2.859 -7.242 -17.847 1.00 92.62 295 MET A CA 1
ATOM 2317 C C . MET A 1 295 ? -4.285 -6.875 -18.267 1.00 92.62 295 MET A C 1
ATOM 2319 O O . MET A 1 295 ? -4.473 -6.297 -19.329 1.00 92.62 295 MET A O 1
ATOM 2323 N N . THR A 1 296 ? -5.306 -7.187 -17.463 1.00 90.88 296 THR A N 1
ATOM 2324 C CA . THR A 1 296 ? -6.711 -6.977 -17.861 1.00 90.88 296 THR A CA 1
ATOM 2325 C C . THR A 1 296 ? -7.294 -5.628 -17.449 1.00 90.88 296 THR A C 1
ATOM 2327 O O . THR A 1 296 ? -8.419 -5.324 -17.836 1.00 90.88 296 THR A O 1
ATOM 2330 N N . ARG A 1 297 ? -6.589 -4.837 -16.631 1.00 88.12 297 ARG A N 1
ATOM 2331 C CA . ARG A 1 297 ? -7.082 -3.548 -16.112 1.00 88.12 297 ARG A CA 1
ATOM 2332 C C . ARG A 1 297 ? -6.043 -2.426 -16.264 1.00 88.12 297 ARG A C 1
ATOM 2334 O O . ARG A 1 297 ? -5.570 -1.906 -15.253 1.00 88.12 297 ARG A O 1
ATOM 2341 N N . PRO A 1 298 ? -5.661 -2.053 -17.501 1.00 89.81 298 PRO A N 1
ATOM 2342 C CA . PRO A 1 298 ? -4.762 -0.925 -17.724 1.00 89.81 298 PRO A CA 1
ATOM 2343 C C . PRO A 1 298 ? -5.423 0.390 -17.287 1.00 89.81 298 PRO A C 1
ATOM 2345 O O . PRO A 1 298 ? -6.554 0.684 -17.672 1.00 89.81 298 PRO A O 1
ATOM 2348 N N . ALA A 1 299 ? -4.705 1.181 -16.494 1.00 88.50 299 ALA A N 1
ATOM 2349 C CA . ALA A 1 299 ? -5.148 2.477 -15.985 1.00 88.50 299 ALA A CA 1
ATOM 2350 C C . ALA A 1 299 ? -3.935 3.384 -15.755 1.00 88.50 299 ALA A C 1
ATOM 2352 O O . ALA A 1 299 ? -2.836 2.895 -15.482 1.00 88.50 299 ALA A O 1
ATOM 2353 N N . THR A 1 300 ? -4.126 4.703 -15.799 1.00 90.00 300 THR A N 1
ATOM 2354 C CA . THR A 1 300 ? -3.011 5.659 -15.678 1.00 90.00 300 THR A CA 1
ATOM 2355 C C . THR A 1 300 ? -2.222 5.470 -14.379 1.00 90.00 300 THR A C 1
ATOM 2357 O O . THR A 1 300 ? -0.995 5.397 -14.408 1.00 90.00 300 THR A O 1
ATOM 2360 N N . ALA A 1 301 ? -2.906 5.316 -13.239 1.00 88.75 301 ALA A N 1
ATOM 2361 C CA . ALA A 1 301 ? -2.260 5.213 -11.927 1.00 88.75 301 ALA A CA 1
ATOM 2362 C C . ALA A 1 301 ? -1.207 4.080 -11.825 1.00 88.75 301 ALA A C 1
ATOM 2364 O O . ALA A 1 301 ? -0.070 4.371 -11.450 1.00 88.75 301 ALA A O 1
ATOM 2365 N N . PRO A 1 302 ? -1.514 2.806 -12.152 1.00 91.06 302 PRO A N 1
ATOM 2366 C CA . PRO A 1 302 ? -0.501 1.753 -12.159 1.00 91.06 302 PRO A CA 1
ATOM 2367 C C . PRO A 1 302 ? 0.492 1.870 -13.327 1.00 91.06 302 PRO A C 1
ATOM 2369 O O . PRO A 1 302 ? 1.673 1.631 -13.111 1.00 91.06 302 PRO A O 1
ATOM 2372 N N . CYS A 1 303 ? 0.089 2.260 -14.540 1.00 94.12 303 CYS A N 1
ATOM 2373 C CA . CYS A 1 303 ? 1.008 2.282 -15.688 1.00 94.12 303 CYS A CA 1
ATOM 2374 C C . CYS A 1 303 ? 2.091 3.368 -15.550 1.00 94.12 303 CYS A C 1
ATOM 2376 O O . CYS A 1 303 ? 3.284 3.095 -15.710 1.00 94.12 303 CYS A O 1
ATOM 2378 N N . LEU A 1 304 ? 1.697 4.588 -15.171 1.00 93.81 304 LEU A N 1
ATOM 2379 C CA . LEU A 1 304 ? 2.623 5.716 -15.028 1.00 93.81 304 LEU A CA 1
ATOM 2380 C C . LEU A 1 304 ? 3.520 5.613 -13.793 1.00 93.81 304 LEU A C 1
ATOM 2382 O O . LEU A 1 304 ? 4.464 6.382 -13.650 1.00 93.81 304 LEU A O 1
ATOM 2386 N N . SER A 1 305 ? 3.269 4.651 -12.906 1.00 94.81 305 SER A N 1
ATOM 2387 C CA . SER A 1 305 ? 4.150 4.406 -11.766 1.00 94.81 305 SER A CA 1
ATOM 2388 C C . SER A 1 305 ? 5.531 3.875 -12.169 1.00 94.81 305 SER A C 1
ATOM 2390 O O . SER A 1 305 ? 6.503 4.128 -11.465 1.00 94.81 305 SER A O 1
ATOM 2392 N N . CYS A 1 306 ? 5.624 3.181 -13.310 1.00 95.94 306 CYS A N 1
ATOM 2393 C CA . CYS A 1 306 ? 6.886 2.759 -13.922 1.00 95.94 306 CYS A CA 1
ATOM 2394 C C . CYS A 1 306 ? 7.245 3.621 -15.140 1.00 95.94 306 CYS A C 1
ATOM 2396 O O . CYS A 1 306 ? 8.422 3.911 -15.362 1.00 95.94 306 CYS A O 1
ATOM 2398 N N . HIS A 1 307 ? 6.237 4.025 -15.920 1.00 96.00 307 HIS A N 1
ATOM 2399 C CA . HIS A 1 307 ? 6.367 4.858 -17.118 1.00 96.00 307 HIS A CA 1
ATOM 2400 C C . HIS A 1 307 ? 6.155 6.342 -16.784 1.00 96.00 307 HIS A C 1
ATOM 2402 O O . HIS A 1 307 ? 5.295 7.008 -17.353 1.00 96.00 307 HIS A O 1
ATOM 2408 N N . ASP A 1 308 ? 6.925 6.861 -15.828 1.00 95.44 308 ASP A N 1
ATOM 2409 C CA . ASP A 1 308 ? 6.671 8.164 -15.191 1.00 95.44 308 ASP A CA 1
ATOM 2410 C C . ASP A 1 308 ? 7.104 9.399 -16.005 1.00 95.44 308 ASP A C 1
ATOM 2412 O O . ASP A 1 308 ? 7.035 10.530 -15.521 1.00 95.44 308 ASP A O 1
ATOM 2416 N N . ASN A 1 309 ? 7.526 9.187 -17.251 1.00 95.75 309 ASN A N 1
ATOM 2417 C CA . ASN A 1 309 ? 7.757 10.220 -18.259 1.00 95.75 309 ASN A CA 1
ATOM 2418 C C . ASN A 1 309 ? 6.688 10.237 -19.363 1.00 95.75 309 ASN A C 1
ATOM 2420 O O . ASN A 1 309 ? 6.819 11.018 -20.306 1.00 95.75 309 ASN A O 1
ATOM 2424 N N . VAL A 1 310 ? 5.679 9.367 -19.281 1.00 95.38 310 VAL A N 1
ATOM 2425 C CA . VAL A 1 310 ? 4.565 9.297 -20.230 1.00 95.38 310 VAL A CA 1
ATOM 2426 C C . VAL A 1 310 ? 3.391 10.097 -19.682 1.00 95.38 310 VAL A C 1
ATOM 2428 O O . VAL A 1 310 ? 3.048 9.983 -18.508 1.00 95.38 310 VAL A O 1
ATOM 2431 N N . ASP A 1 311 ? 2.751 10.884 -20.539 1.00 94.62 311 ASP A N 1
ATOM 2432 C CA . ASP A 1 311 ? 1.507 11.578 -20.222 1.00 94.62 311 ASP A CA 1
ATOM 2433 C C . ASP A 1 311 ? 0.465 11.302 -21.316 1.00 94.62 311 ASP A C 1
ATOM 2435 O O . ASP A 1 311 ? 0.439 11.984 -22.346 1.00 94.62 311 ASP A O 1
ATOM 2439 N N . PRO A 1 312 ? -0.425 10.317 -21.100 1.00 92.69 312 PRO A N 1
ATOM 2440 C CA . PRO A 1 312 ? -1.492 9.999 -22.036 1.00 92.69 312 PRO A CA 1
ATOM 2441 C C . PRO A 1 312 ? -2.485 11.145 -22.216 1.00 92.69 312 PRO A C 1
ATOM 2443 O O . PRO A 1 312 ? -3.131 11.198 -23.250 1.00 92.69 312 PRO A O 1
ATOM 2446 N N . LYS A 1 313 ? -2.617 12.083 -21.267 1.00 92.94 313 LYS A N 1
ATOM 2447 C CA . LYS A 1 313 ? -3.572 13.192 -21.391 1.00 92.94 313 LYS A CA 1
ATOM 2448 C C . LYS A 1 313 ? -3.099 14.229 -22.406 1.00 92.94 313 LYS A C 1
ATOM 2450 O O . LYS A 1 313 ? -3.912 14.748 -23.163 1.00 92.94 313 LYS A O 1
ATOM 2455 N N . SER A 1 314 ? -1.803 14.544 -22.416 1.00 94.81 314 SER A N 1
ATOM 2456 C CA . SER A 1 314 ? -1.208 15.462 -23.400 1.00 94.81 314 SER A CA 1
ATOM 2457 C C . SER A 1 314 ? -0.677 14.762 -24.652 1.00 94.81 314 SER A C 1
ATOM 2459 O O . SER A 1 314 ? -0.394 15.428 -25.643 1.00 94.81 314 SER A O 1
ATOM 2461 N N . GLY A 1 315 ? -0.518 13.436 -24.620 1.00 93.75 315 GLY A N 1
ATOM 2462 C CA . GLY A 1 315 ? 0.160 12.665 -25.664 1.00 93.75 315 GLY A CA 1
ATOM 2463 C C . GLY A 1 315 ? 1.690 12.686 -25.551 1.00 93.75 315 GLY A C 1
ATOM 2464 O O . GLY A 1 315 ? 2.379 12.071 -26.366 1.00 93.75 315 GLY A O 1
ATOM 2465 N N . THR A 1 316 ? 2.252 13.364 -24.545 1.00 96.12 316 THR A N 1
ATOM 2466 C CA . THR A 1 316 ? 3.707 13.445 -24.360 1.00 96.12 316 THR A CA 1
ATOM 2467 C C . THR A 1 316 ? 4.285 12.058 -24.091 1.00 96.12 316 THR A C 1
ATOM 2469 O O . THR A 1 316 ? 3.862 11.365 -23.164 1.00 96.12 316 THR A O 1
ATOM 2472 N N . ASN A 1 317 ? 5.266 11.647 -24.902 1.00 93.25 317 ASN A N 1
ATOM 2473 C CA . ASN A 1 317 ? 5.873 10.309 -24.874 1.00 93.25 317 ASN A CA 1
ATOM 2474 C C . ASN A 1 317 ? 4.856 9.154 -24.962 1.00 93.25 317 ASN A C 1
ATOM 2476 O O . ASN A 1 317 ? 5.158 8.029 -24.567 1.00 93.25 317 ASN A O 1
ATOM 2480 N N . HIS A 1 318 ? 3.661 9.419 -25.493 1.00 94.44 318 HIS A N 1
ATOM 2481 C CA . HIS A 1 318 ? 2.616 8.432 -25.702 1.00 94.44 318 HIS A CA 1
ATOM 2482 C C . HIS A 1 318 ? 2.327 8.349 -27.210 1.00 94.44 318 HIS A C 1
ATOM 2484 O O . HIS A 1 318 ? 1.574 9.172 -27.725 1.00 94.44 318 HIS A O 1
ATOM 2490 N N . PRO A 1 319 ? 2.928 7.393 -27.954 1.00 88.44 319 PRO A N 1
ATOM 2491 C CA . PRO A 1 319 ? 2.835 7.340 -29.419 1.00 88.44 319 PRO A CA 1
ATOM 2492 C C . PRO A 1 319 ? 1.408 7.271 -29.977 1.00 88.44 319 PRO A C 1
ATOM 2494 O O . PRO A 1 319 ? 1.172 7.692 -31.103 1.00 88.44 319 PRO A O 1
ATOM 2497 N N . GLY A 1 320 ? 0.451 6.775 -29.185 1.00 86.62 320 GLY A N 1
ATOM 2498 C CA . GLY A 1 320 ? -0.973 6.786 -29.530 1.00 86.62 320 GLY A CA 1
ATOM 2499 C C . GLY A 1 320 ? -1.642 8.164 -29.441 1.00 86.62 320 GLY A C 1
ATOM 2500 O O . GLY A 1 320 ? -2.837 8.263 -29.696 1.00 86.62 320 GLY A O 1
ATOM 2501 N N . GLY A 1 321 ? -0.901 9.211 -29.070 1.00 91.88 321 GLY A N 1
ATOM 2502 C CA . GLY A 1 321 ? -1.408 10.565 -28.879 1.00 91.88 321 GLY A CA 1
ATOM 2503 C C . GLY A 1 321 ? -2.206 10.742 -27.580 1.00 91.88 321 GLY A C 1
ATOM 2504 O O . GLY A 1 321 ? -2.167 9.878 -26.700 1.00 91.88 321 GLY A O 1
ATOM 2505 N N . PRO A 1 322 ? -2.902 11.879 -27.431 1.00 93.50 322 PRO A N 1
ATOM 2506 C CA . PRO A 1 322 ? -3.775 12.144 -26.293 1.00 93.50 322 PRO A CA 1
ATOM 2507 C C . PRO A 1 322 ? -4.928 11.134 -26.183 1.00 93.50 322 PRO A C 1
ATOM 2509 O O . PRO A 1 322 ? -5.613 10.858 -27.165 1.00 93.50 322 PRO A O 1
ATOM 2512 N N . LEU A 1 323 ? -5.187 10.632 -24.977 1.00 90.06 323 LEU A N 1
ATOM 2513 C CA . LEU A 1 323 ? -6.281 9.726 -24.642 1.00 90.06 323 LEU A CA 1
ATOM 2514 C C . LEU A 1 323 ? -6.977 10.146 -23.345 1.00 90.06 323 LEU A C 1
ATOM 2516 O O . LEU A 1 323 ? -6.416 10.821 -22.479 1.00 90.06 323 LEU A O 1
ATOM 2520 N N . VAL A 1 324 ? -8.221 9.696 -23.210 1.00 86.50 324 VAL A N 1
ATOM 2521 C CA . VAL A 1 324 ? -9.028 9.854 -21.999 1.00 86.50 324 VAL A CA 1
ATOM 2522 C C . VAL A 1 324 ? -8.875 8.601 -21.131 1.00 86.50 324 VAL A C 1
ATOM 2524 O O . VAL A 1 324 ? -8.766 7.487 -21.641 1.00 86.50 324 VAL A O 1
ATOM 2527 N N . GLU A 1 325 ? -8.871 8.764 -19.806 1.00 86.94 325 GLU A N 1
ATOM 2528 C CA . GLU A 1 325 ? -8.855 7.628 -18.877 1.00 86.94 325 GLU A CA 1
ATOM 2529 C C . GLU A 1 325 ? -9.988 6.636 -19.197 1.00 86.94 325 GLU A C 1
ATOM 2531 O O . GLU A 1 325 ? -11.111 7.030 -19.511 1.00 86.94 325 GLU A O 1
ATOM 2536 N N . GLY A 1 326 ? -9.695 5.338 -19.104 1.00 84.69 326 GLY A N 1
ATOM 2537 C CA . GLY A 1 326 ? -10.654 4.274 -19.411 1.00 84.69 326 GLY A CA 1
ATOM 2538 C C . GLY A 1 326 ? -10.651 3.789 -20.864 1.00 84.69 326 GLY A C 1
ATOM 2539 O O . GLY A 1 326 ? -11.217 2.731 -21.128 1.00 84.69 326 GLY A O 1
ATOM 2540 N N . THR A 1 327 ? -9.967 4.463 -21.798 1.00 89.56 327 THR A N 1
ATOM 2541 C CA . THR A 1 327 ? -9.828 3.980 -23.191 1.00 89.56 327 THR A CA 1
ATOM 2542 C C . THR A 1 327 ? -8.556 3.161 -23.429 1.00 89.56 327 THR A C 1
ATOM 2544 O O . THR A 1 327 ? -8.311 2.701 -24.544 1.00 89.56 327 THR A O 1
ATOM 2547 N N . CYS A 1 328 ? -7.745 2.946 -22.388 1.00 90.62 328 CYS A N 1
ATOM 2548 C CA . CYS A 1 328 ? -6.434 2.294 -22.452 1.00 90.62 328 CYS A CA 1
ATOM 2549 C C . CYS A 1 328 ? -6.502 0.914 -23.120 1.00 90.62 328 CYS A C 1
ATOM 2551 O O . CYS A 1 328 ? -5.684 0.589 -23.980 1.00 90.62 328 CYS A O 1
ATOM 2553 N N . ALA A 1 329 ? -7.515 0.122 -22.749 1.00 90.44 329 ALA A N 1
ATOM 2554 C CA . ALA A 1 329 ? -7.714 -1.238 -23.237 1.00 90.44 329 ALA A CA 1
ATOM 2555 C C . ALA A 1 329 ? -8.070 -1.313 -24.731 1.00 90.44 329 ALA A C 1
ATOM 2557 O O . ALA A 1 329 ? -8.055 -2.405 -25.281 1.00 90.44 329 ALA A O 1
ATOM 2558 N N . GLY A 1 330 ? -8.363 -0.189 -25.401 1.00 89.06 330 GLY A N 1
ATOM 2559 C CA . GLY A 1 330 ? -8.546 -0.163 -26.854 1.00 89.06 330 GLY A CA 1
ATOM 2560 C C . GLY A 1 330 ? -7.269 -0.555 -27.605 1.00 89.06 330 GLY A C 1
ATOM 2561 O O . GLY A 1 330 ? -7.323 -1.366 -28.528 1.00 89.06 330 GLY A O 1
ATOM 2562 N N . CYS A 1 331 ? -6.115 -0.056 -27.149 1.00 90.69 331 CYS A N 1
ATOM 2563 C CA . CYS A 1 331 ? -4.803 -0.352 -27.738 1.00 90.69 331 CYS A CA 1
ATOM 2564 C C . CYS A 1 331 ? -3.985 -1.326 -26.877 1.00 90.69 331 CYS A C 1
ATOM 2566 O O . CYS A 1 331 ? -3.359 -2.251 -27.394 1.00 90.69 331 CYS A O 1
ATOM 2568 N N . HIS A 1 332 ? -4.019 -1.156 -25.554 1.00 93.81 332 HIS A N 1
ATOM 2569 C CA . HIS A 1 332 ? -3.321 -2.016 -24.602 1.00 93.81 332 HIS A CA 1
ATOM 2570 C C . HIS A 1 332 ? -4.178 -3.226 -24.237 1.00 93.81 332 HIS A C 1
ATOM 2572 O O . HIS A 1 332 ? -4.675 -3.355 -23.117 1.00 93.81 332 HIS A O 1
ATOM 2578 N N . GLN A 1 333 ? -4.355 -4.118 -25.211 1.00 95.38 333 GLN A N 1
ATOM 2579 C CA . GLN A 1 333 ? -5.045 -5.391 -25.008 1.00 95.38 333 GLN A CA 1
ATOM 2580 C C . GLN A 1 333 ? -4.316 -6.244 -23.956 1.00 95.38 333 GLN A C 1
ATOM 2582 O O . GLN A 1 333 ? -3.098 -6.122 -23.816 1.00 95.38 333 GLN A O 1
ATOM 2587 N N . PRO A 1 334 ? -4.997 -7.152 -23.234 1.00 95.25 334 PRO A N 1
ATOM 2588 C CA . PRO A 1 334 ? -4.335 -7.949 -22.202 1.00 95.25 334 PRO A CA 1
ATOM 2589 C C . PRO A 1 334 ? -3.204 -8.832 -22.738 1.00 95.25 334 PRO A C 1
ATOM 2591 O O . PRO A 1 334 ? -2.173 -8.982 -22.088 1.00 95.25 334 PRO A O 1
ATOM 2594 N N . LYS A 1 335 ? -3.388 -9.407 -23.931 1.00 95.25 335 LYS A N 1
ATOM 2595 C CA . LYS A 1 335 ? -2.439 -10.310 -24.594 1.00 95.25 335 LYS A CA 1
ATOM 2596 C C . LYS A 1 335 ? -2.255 -9.923 -26.060 1.00 95.25 335 LYS A C 1
ATOM 2598 O O . LYS A 1 335 ? -3.129 -9.291 -26.646 1.00 95.25 335 LYS A O 1
ATOM 2603 N N . GLY A 1 336 ? -1.131 -10.331 -26.632 1.00 91.69 336 GLY A N 1
ATOM 2604 C CA . GLY A 1 336 ? -0.727 -10.060 -28.007 1.00 91.69 336 GLY A CA 1
ATOM 2605 C C . GLY A 1 336 ? 0.694 -10.564 -28.241 1.00 91.69 336 GLY A C 1
ATOM 2606 O O . GLY A 1 336 ? 1.233 -11.294 -27.406 1.00 91.69 336 GLY A O 1
ATOM 2607 N N . GLU A 1 337 ? 1.290 -10.178 -29.364 1.00 89.94 337 GLU A N 1
ATOM 2608 C CA . GLU A 1 337 ? 2.672 -10.536 -29.702 1.00 89.94 337 GLU A CA 1
ATOM 2609 C C . GLU A 1 337 ? 3.676 -9.992 -28.673 1.00 89.94 337 GLU A C 1
ATOM 2611 O O . GLU A 1 337 ? 3.476 -8.909 -28.108 1.00 89.94 337 GLU A O 1
ATOM 2616 N N . GLU A 1 338 ? 4.761 -10.739 -28.433 1.00 91.12 338 GLU A N 1
ATOM 2617 C CA . GLU A 1 338 ? 5.867 -10.268 -27.595 1.00 91.12 338 GLU A CA 1
ATOM 2618 C C . GLU A 1 338 ? 6.425 -8.964 -28.176 1.00 91.12 338 GLU A C 1
ATOM 2620 O O . GLU A 1 338 ? 6.552 -8.807 -29.387 1.00 91.12 338 GLU A O 1
ATOM 2625 N N . PHE A 1 339 ? 6.721 -8.008 -27.296 1.00 88.44 339 PHE A N 1
ATOM 2626 C CA . PHE A 1 339 ? 7.195 -6.663 -27.640 1.00 88.44 339 PHE A CA 1
ATOM 2627 C C . PHE A 1 339 ? 6.207 -5.810 -28.462 1.00 88.44 339 PHE A C 1
ATOM 2629 O O . PHE A 1 339 ? 6.559 -4.715 -28.899 1.00 88.44 339 PHE A O 1
ATOM 2636 N N . GLY A 1 340 ? 4.961 -6.269 -28.625 1.00 88.81 340 GLY A N 1
ATOM 2637 C CA . GLY A 1 340 ? 3.855 -5.495 -29.185 1.00 88.81 340 GLY A CA 1
ATOM 2638 C C . GLY A 1 340 ? 3.160 -4.579 -28.161 1.00 88.81 340 GLY A C 1
ATOM 2639 O O . GLY A 1 340 ? 3.547 -4.528 -26.994 1.00 88.81 340 GLY A O 1
ATOM 2640 N N . PRO A 1 341 ? 2.083 -3.873 -28.561 1.00 89.44 341 PRO A N 1
ATOM 2641 C CA . PRO A 1 341 ? 1.411 -2.867 -27.725 1.00 89.44 341 PRO A CA 1
ATOM 2642 C C . PRO A 1 341 ? 0.508 -3.448 -26.622 1.00 89.44 341 PRO A C 1
ATOM 2644 O O . PRO A 1 341 ? 0.045 -2.708 -25.752 1.00 89.44 341 PRO A O 1
ATOM 2647 N N . SER A 1 342 ? 0.236 -4.757 -26.645 1.00 94.81 342 SER A N 1
ATOM 2648 C CA . SER A 1 342 ? -0.518 -5.432 -25.582 1.00 94.81 342 SER A CA 1
ATOM 2649 C C . SER A 1 342 ? 0.228 -5.376 -24.245 1.00 94.81 342 SER A C 1
ATOM 2651 O O . SER A 1 342 ? 1.457 -5.343 -24.224 1.00 94.81 342 SER A O 1
ATOM 2653 N N . VAL A 1 343 ? -0.488 -5.414 -23.120 1.00 95.75 343 VAL A N 1
ATOM 2654 C CA . VAL A 1 343 ? 0.136 -5.335 -21.793 1.00 95.75 343 VAL A CA 1
ATOM 2655 C C . VAL A 1 343 ? 1.080 -6.514 -21.569 1.00 95.75 343 VAL A C 1
ATOM 2657 O O . VAL A 1 343 ? 2.247 -6.294 -21.264 1.00 95.75 343 VAL A O 1
ATOM 2660 N N . ALA A 1 344 ? 0.633 -7.758 -21.768 1.00 94.88 344 ALA A N 1
ATOM 2661 C CA . ALA A 1 344 ? 1.519 -8.911 -21.601 1.00 94.88 344 ALA A CA 1
ATOM 2662 C C . ALA A 1 344 ? 2.653 -8.949 -22.637 1.00 94.88 344 ALA A C 1
ATOM 2664 O O . ALA A 1 344 ? 3.772 -9.311 -22.291 1.00 94.88 344 ALA A O 1
ATOM 2665 N N . GLY A 1 345 ? 2.386 -8.542 -23.881 1.00 93.88 345 GLY A N 1
ATOM 2666 C CA . GLY A 1 345 ? 3.392 -8.506 -24.942 1.00 93.88 345 GLY A CA 1
ATOM 2667 C C . GLY A 1 345 ? 4.516 -7.510 -24.659 1.00 93.88 345 GLY A C 1
ATOM 2668 O O . GLY A 1 345 ? 5.688 -7.882 -24.690 1.00 93.88 345 GLY A O 1
ATOM 2669 N N . ALA A 1 346 ? 4.178 -6.269 -24.299 1.00 93.50 346 ALA A N 1
ATOM 2670 C CA . ALA A 1 346 ? 5.151 -5.230 -23.946 1.00 93.50 346 ALA A CA 1
ATOM 2671 C C . ALA A 1 346 ? 5.994 -5.602 -22.711 1.00 93.50 346 ALA A C 1
ATOM 2673 O O . ALA A 1 346 ? 7.155 -5.205 -22.596 1.00 93.50 346 ALA A O 1
ATOM 2674 N N . HIS A 1 347 ? 5.419 -6.393 -21.802 1.00 95.12 347 HIS A N 1
ATOM 2675 C CA . HIS A 1 347 ? 6.083 -6.904 -20.604 1.00 95.12 347 HIS A CA 1
ATOM 2676 C C . HIS A 1 347 ? 6.616 -8.335 -20.787 1.00 95.12 347 HIS A C 1
ATOM 2678 O O . HIS A 1 347 ? 6.862 -9.032 -19.805 1.00 95.12 347 HIS A O 1
ATOM 2684 N N . ALA A 1 348 ? 6.836 -8.788 -22.025 1.00 92.19 348 ALA A N 1
ATOM 2685 C CA . ALA A 1 348 ? 7.513 -10.054 -22.261 1.00 92.19 348 ALA A CA 1
ATOM 2686 C C . ALA A 1 348 ? 8.939 -10.004 -21.684 1.00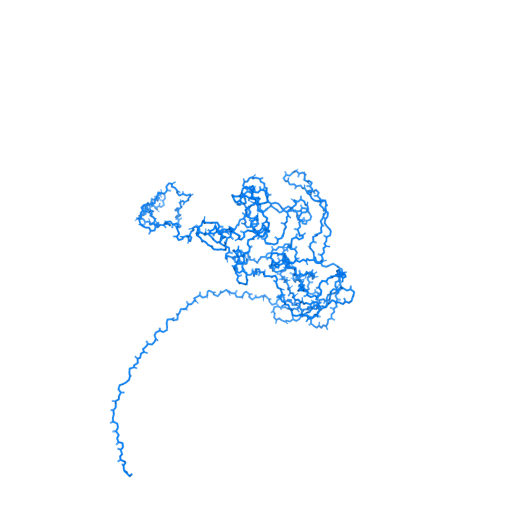 92.19 348 ALA A C 1
ATOM 2688 O O . ALA A 1 348 ? 9.725 -9.100 -21.995 1.00 92.19 348 ALA A O 1
ATOM 2689 N N . ASP A 1 349 ? 9.262 -10.979 -20.831 1.00 87.81 349 ASP A N 1
ATOM 2690 C CA . ASP A 1 349 ? 10.614 -11.193 -20.318 1.00 87.81 349 ASP A CA 1
ATOM 2691 C C . ASP A 1 349 ? 11.505 -11.670 -21.478 1.00 87.81 349 ASP A C 1
ATOM 2693 O O . ASP A 1 349 ? 11.284 -12.766 -22.003 1.00 87.81 349 ASP A O 1
ATOM 2697 N N . PRO A 1 350 ? 12.523 -10.895 -21.888 1.00 82.19 350 PRO A N 1
ATOM 2698 C CA . PRO A 1 350 ? 13.387 -11.264 -22.991 1.00 82.19 350 PRO A CA 1
ATOM 2699 C C . PRO A 1 350 ? 14.089 -12.601 -22.724 1.00 82.19 350 PRO A C 1
ATOM 2701 O O . PRO A 1 350 ? 14.222 -13.427 -23.622 1.00 82.19 350 PRO A O 1
ATOM 2704 N N . LEU A 1 351 ? 14.471 -12.899 -21.484 1.00 79.12 351 LEU A N 1
ATOM 2705 C CA . LEU A 1 351 ? 15.140 -14.167 -21.180 1.00 79.12 351 LEU A CA 1
ATOM 2706 C C . LEU A 1 351 ? 14.229 -15.384 -21.410 1.00 79.12 351 LEU A C 1
ATOM 2708 O O . LEU A 1 351 ? 14.724 -16.494 -21.605 1.00 79.12 351 LEU A O 1
ATOM 2712 N N . LYS A 1 352 ? 12.909 -15.174 -21.440 1.00 80.12 352 LYS A N 1
ATOM 2713 C CA . LYS A 1 352 ? 11.885 -16.201 -21.682 1.00 80.12 352 LYS A CA 1
ATOM 2714 C C . LYS A 1 352 ? 11.199 -16.059 -23.043 1.00 80.12 352 LYS A C 1
ATOM 2716 O O . LYS A 1 352 ? 10.302 -16.841 -23.344 1.00 80.12 352 LYS A O 1
ATOM 2721 N N . SER A 1 353 ? 11.618 -15.088 -23.852 1.00 82.81 353 SER A N 1
ATOM 2722 C CA . SER A 1 353 ? 11.012 -14.787 -25.144 1.00 82.81 353 SER A CA 1
ATOM 2723 C C . SER A 1 353 ? 11.116 -15.976 -26.097 1.00 82.81 353 SER A C 1
ATOM 2725 O O . SER A 1 353 ? 12.177 -16.590 -26.267 1.00 82.81 353 SER A O 1
ATOM 2727 N N . THR A 1 354 ? 9.990 -16.283 -26.733 1.00 77.88 354 THR A N 1
ATOM 2728 C CA . THR A 1 354 ? 9.905 -17.267 -27.817 1.00 77.88 354 THR A CA 1
ATOM 2729 C C . THR A 1 354 ? 10.285 -16.663 -29.168 1.00 77.88 354 THR A C 1
ATOM 2731 O O . THR A 1 354 ? 10.717 -17.392 -30.061 1.00 77.88 354 THR A O 1
ATOM 2734 N N . GLN A 1 355 ? 10.171 -15.337 -29.310 1.00 77.06 355 GLN A N 1
ATOM 2735 C CA . GLN A 1 355 ? 10.495 -14.610 -30.539 1.00 77.06 355 GLN A CA 1
ATOM 2736 C C . GLN A 1 355 ? 11.977 -14.242 -30.654 1.00 77.06 355 GLN A C 1
ATOM 2738 O O . GLN A 1 355 ? 12.517 -14.158 -31.759 1.00 77.06 355 GLN A O 1
ATOM 2743 N N . MET A 1 356 ? 12.668 -14.035 -29.532 1.00 74.19 356 MET A N 1
ATOM 2744 C CA . MET A 1 356 ? 14.098 -13.774 -29.567 1.00 74.19 356 MET A CA 1
ATOM 2745 C C . MET A 1 356 ? 14.879 -15.038 -29.908 1.00 74.19 356 MET A C 1
ATOM 2747 O O . MET A 1 356 ? 14.612 -16.129 -29.403 1.00 74.19 356 MET A O 1
ATOM 2751 N N . ALA A 1 357 ? 15.922 -14.863 -30.723 1.00 69.25 357 ALA A N 1
ATOM 2752 C CA . ALA A 1 357 ? 16.755 -15.960 -31.206 1.00 69.25 357 ALA A CA 1
ATOM 2753 C C . ALA A 1 357 ? 17.407 -16.779 -30.073 1.00 69.25 357 ALA A C 1
ATOM 2755 O O . ALA A 1 357 ? 17.798 -17.921 -30.310 1.00 69.25 357 ALA A O 1
ATOM 2756 N N . GLY A 1 358 ? 17.485 -16.225 -28.852 1.00 72.12 358 GLY A N 1
ATOM 2757 C CA . GLY A 1 358 ? 18.146 -16.827 -27.696 1.00 72.12 358 GLY A CA 1
ATOM 2758 C C . GLY A 1 358 ? 19.636 -17.049 -27.945 1.00 72.12 358 GLY A C 1
ATOM 2759 O O . GLY A 1 358 ? 20.119 -16.862 -29.058 1.00 72.12 358 GLY A O 1
ATOM 2760 N N . ILE A 1 359 ? 20.376 -17.434 -26.908 1.00 81.31 359 ILE A N 1
ATOM 2761 C CA . ILE A 1 359 ? 21.813 -17.692 -27.022 1.00 81.31 359 ILE A CA 1
ATOM 2762 C C . ILE A 1 359 ? 22.146 -19.025 -26.351 1.00 81.31 359 ILE A C 1
ATOM 2764 O O . ILE A 1 359 ? 21.656 -19.310 -25.261 1.00 81.31 359 ILE A O 1
ATOM 2768 N N . ILE A 1 360 ? 22.956 -19.835 -27.023 1.00 83.44 360 ILE A N 1
ATOM 2769 C CA . ILE A 1 360 ? 23.594 -21.051 -26.527 1.00 83.44 360 ILE A CA 1
ATOM 2770 C C . ILE A 1 360 ? 25.070 -20.710 -26.327 1.00 83.44 360 ILE A C 1
ATOM 2772 O O . ILE A 1 360 ? 25.721 -20.208 -27.246 1.00 83.44 360 ILE A O 1
ATOM 2776 N N . PHE A 1 361 ? 25.577 -20.944 -25.121 1.00 87.06 361 PHE A N 1
ATOM 2777 C CA . PHE A 1 361 ? 26.961 -20.683 -24.750 1.00 87.06 361 PHE A CA 1
ATOM 2778 C C . PHE A 1 361 ? 27.638 -21.999 -24.374 1.00 87.06 361 PHE A C 1
ATOM 2780 O O . PHE A 1 361 ? 27.198 -22.661 -23.437 1.00 87.06 361 PHE A O 1
ATOM 2787 N N . ASP A 1 362 ? 28.719 -22.338 -25.070 1.00 90.62 362 ASP A N 1
ATOM 2788 C CA . ASP A 1 362 ? 29.492 -23.558 -24.838 1.00 90.62 362 ASP A CA 1
ATOM 2789 C C . ASP A 1 362 ? 30.920 -23.194 -24.427 1.00 90.62 362 ASP A C 1
ATOM 2791 O O . ASP A 1 362 ? 31.617 -22.491 -25.159 1.00 90.62 362 ASP A O 1
ATOM 2795 N N . ILE A 1 363 ? 31.398 -23.705 -23.290 1.00 91.00 363 ILE A N 1
ATOM 2796 C CA . ILE A 1 363 ? 32.830 -23.657 -22.968 1.00 91.00 363 ILE A CA 1
ATOM 2797 C C . ILE A 1 363 ? 33.503 -24.802 -23.719 1.00 91.00 363 ILE A C 1
ATOM 2799 O O . ILE A 1 363 ? 33.228 -25.969 -23.461 1.00 91.00 363 ILE A O 1
ATOM 2803 N N . LEU A 1 364 ? 34.386 -24.462 -24.654 1.00 92.94 364 LEU A N 1
ATOM 2804 C CA . LEU A 1 364 ? 35.080 -25.435 -25.492 1.00 92.94 364 LEU A CA 1
ATOM 2805 C C . LEU A 1 364 ? 36.361 -25.939 -24.830 1.00 92.94 364 LEU A C 1
ATOM 2807 O O . LEU A 1 364 ? 36.707 -27.111 -24.957 1.00 92.94 364 LEU A O 1
ATOM 2811 N N . LYS A 1 365 ? 37.097 -25.044 -24.163 1.00 92.31 365 LYS A N 1
ATOM 2812 C CA . LYS A 1 365 ? 38.401 -25.361 -23.576 1.00 92.31 365 LYS A CA 1
ATOM 2813 C C . LYS A 1 365 ? 38.747 -24.395 -22.451 1.00 92.31 365 LYS A C 1
ATOM 2815 O O . LYS A 1 365 ? 38.467 -23.203 -22.555 1.00 92.31 365 LYS A O 1
ATOM 2820 N N . ILE A 1 366 ? 39.404 -24.899 -21.412 1.00 89.06 366 ILE A N 1
ATOM 2821 C CA . ILE A 1 366 ? 40.006 -24.095 -20.344 1.00 89.06 366 ILE A CA 1
ATOM 2822 C C . ILE A 1 366 ? 41.482 -24.485 -20.249 1.00 89.06 366 ILE A C 1
ATOM 2824 O O . ILE A 1 366 ? 41.804 -25.670 -20.194 1.00 89.06 366 ILE A O 1
ATOM 2828 N N . GLU A 1 367 ? 42.373 -23.497 -20.253 1.00 91.25 367 GLU A N 1
ATOM 2829 C CA . GLU A 1 367 ? 43.825 -23.686 -20.201 1.00 91.25 367 GLU A CA 1
ATOM 2830 C C . GLU A 1 367 ? 44.466 -22.774 -19.152 1.00 91.25 367 GLU A C 1
ATOM 2832 O O . GLU A 1 367 ? 44.001 -21.660 -18.915 1.00 91.25 367 GLU A O 1
ATOM 2837 N N . GLY A 1 368 ? 45.567 -23.225 -18.547 1.00 84.69 368 GLY A N 1
ATOM 2838 C CA . GLY A 1 368 ? 46.249 -22.491 -17.476 1.00 84.69 368 GLY A CA 1
ATOM 2839 C C . GLY A 1 368 ? 45.601 -22.709 -16.105 1.00 84.69 368 GLY A C 1
ATOM 2840 O O . GLY A 1 368 ? 45.161 -23.816 -15.799 1.00 84.69 368 GLY A O 1
ATOM 2841 N N . GLY A 1 369 ? 45.590 -21.674 -15.259 1.00 76.12 369 GLY A N 1
ATOM 2842 C CA . GLY A 1 369 ? 44.915 -21.706 -13.950 1.00 76.12 369 GLY A CA 1
ATOM 2843 C C . GLY A 1 369 ? 45.713 -22.322 -12.796 1.00 76.12 369 GLY A C 1
ATOM 2844 O O . GLY A 1 369 ? 45.154 -22.609 -11.740 1.00 76.12 369 GLY A O 1
ATOM 2845 N N . ARG A 1 370 ? 47.029 -22.504 -12.954 1.00 79.62 370 ARG A N 1
ATOM 2846 C CA . ARG A 1 370 ? 47.925 -22.787 -11.819 1.00 79.62 370 ARG A CA 1
ATOM 2847 C C . ARG A 1 370 ? 48.170 -21.505 -11.011 1.00 79.62 370 ARG A C 1
ATOM 2849 O O . ARG A 1 370 ? 48.146 -20.424 -11.611 1.00 79.62 370 ARG A O 1
ATOM 2856 N N . PRO A 1 371 ? 48.470 -21.595 -9.700 1.00 75.75 371 PRO A N 1
ATOM 2857 C CA . PRO A 1 371 ? 48.864 -20.435 -8.902 1.00 75.75 371 PRO A CA 1
ATOM 2858 C C . PRO A 1 371 ? 49.957 -19.618 -9.605 1.00 75.75 371 PRO A C 1
ATOM 2860 O O . PRO A 1 371 ? 50.981 -20.167 -10.008 1.00 75.75 371 PRO A O 1
ATOM 2863 N N . GLY A 1 372 ? 49.713 -18.321 -9.800 1.00 79.81 372 GLY A N 1
ATOM 2864 C CA . GLY A 1 372 ? 50.634 -17.419 -10.501 1.00 79.81 372 GLY A CA 1
ATOM 2865 C C . GLY A 1 372 ? 50.554 -17.427 -12.035 1.00 79.81 372 GLY A C 1
ATOM 2866 O O . GLY A 1 372 ? 51.341 -16.733 -12.669 1.00 79.81 372 GLY A O 1
ATOM 2867 N N . THR A 1 373 ? 49.617 -18.161 -12.650 1.00 83.56 373 THR A N 1
ATOM 2868 C CA . THR A 1 373 ? 49.402 -18.165 -14.113 1.00 83.56 373 THR A CA 1
ATOM 2869 C C . THR A 1 373 ? 48.003 -17.678 -14.488 1.00 83.56 373 THR A C 1
ATOM 2871 O O . THR A 1 373 ? 47.044 -17.874 -13.742 1.00 83.56 373 THR A O 1
ATOM 2874 N N . SER A 1 374 ? 47.866 -17.055 -15.660 1.00 84.50 374 SER A N 1
ATOM 2875 C CA . SER A 1 374 ? 46.561 -16.660 -16.202 1.00 84.50 374 SER A CA 1
ATOM 2876 C C . SER A 1 374 ? 45.755 -17.877 -16.671 1.00 84.50 374 SER A C 1
ATOM 2878 O O . SER A 1 374 ? 46.313 -18.869 -17.139 1.00 84.50 374 SER A O 1
ATOM 2880 N N . THR A 1 375 ? 44.429 -17.788 -16.568 1.00 88.81 375 THR A N 1
ATOM 2881 C CA . THR A 1 375 ? 43.497 -18.779 -17.129 1.00 88.81 375 THR A CA 1
ATOM 2882 C C . THR A 1 375 ? 42.973 -18.271 -18.468 1.00 88.81 375 THR A C 1
ATOM 2884 O O . THR A 1 375 ? 42.536 -17.126 -18.557 1.00 88.81 375 THR A O 1
ATOM 2887 N N . THR A 1 376 ? 42.992 -19.114 -19.498 1.00 90.44 376 THR A N 1
ATOM 2888 C CA . THR A 1 376 ? 42.394 -18.837 -20.810 1.00 90.44 376 THR A CA 1
ATOM 2889 C C . THR A 1 376 ? 41.161 -19.711 -20.995 1.00 90.44 376 THR A C 1
ATOM 2891 O O . THR A 1 376 ? 41.240 -20.930 -20.861 1.00 90.44 376 THR A O 1
ATOM 2894 N N . VAL A 1 377 ? 40.023 -19.097 -21.321 1.00 89.88 377 VAL A N 1
ATOM 2895 C CA . VAL A 1 377 ? 38.765 -19.799 -21.612 1.00 89.88 377 VAL A CA 1
ATOM 2896 C C . VAL A 1 377 ? 38.432 -19.609 -23.087 1.00 89.88 377 VAL A C 1
ATOM 2898 O O . VAL A 1 377 ? 38.230 -18.488 -23.543 1.00 89.88 377 VAL A O 1
ATOM 2901 N N . THR A 1 378 ? 38.353 -20.712 -23.825 1.00 92.38 378 THR A N 1
ATOM 2902 C CA . THR A 1 378 ? 37.843 -20.745 -25.199 1.00 92.38 378 THR A CA 1
ATOM 2903 C C . THR A 1 378 ? 36.383 -21.164 -25.161 1.00 92.38 378 THR A C 1
ATOM 2905 O O . THR A 1 378 ? 36.048 -22.196 -24.578 1.00 92.38 378 THR A O 1
ATOM 2908 N N . PHE A 1 379 ? 35.507 -20.390 -25.792 1.00 92.56 379 PHE A N 1
ATOM 2909 C CA . PHE A 1 379 ? 34.067 -20.632 -25.787 1.00 92.56 379 PHE A CA 1
ATOM 2910 C C . PHE A 1 379 ? 33.442 -20.372 -27.162 1.00 92.56 379 PHE A C 1
ATOM 2912 O O . PHE A 1 379 ? 34.020 -19.688 -28.005 1.00 92.56 379 PHE A O 1
ATOM 2919 N N . SER A 1 380 ? 32.249 -20.921 -27.382 1.00 91.69 380 SER A N 1
ATOM 2920 C CA . SER A 1 380 ? 31.399 -20.658 -28.540 1.00 91.69 380 SER A CA 1
ATOM 2921 C C . SER A 1 380 ? 30.103 -20.008 -28.089 1.00 91.69 380 SER A C 1
ATOM 2923 O O . SER A 1 380 ? 29.554 -20.357 -27.045 1.00 91.69 380 SER A O 1
ATOM 2925 N N . VAL A 1 381 ? 29.602 -19.078 -28.898 1.00 90.88 381 VAL A N 1
ATOM 2926 C CA . VAL A 1 381 ? 28.311 -18.438 -28.670 1.00 90.88 381 VAL A CA 1
ATOM 2927 C C . VAL A 1 381 ? 27.494 -18.532 -29.948 1.00 90.88 381 VAL A C 1
ATOM 2929 O O . VAL A 1 381 ? 27.927 -18.078 -31.009 1.00 90.88 381 VAL A O 1
ATOM 2932 N N . LYS A 1 382 ? 26.325 -19.160 -29.860 1.00 88.88 382 LYS A N 1
ATOM 2933 C CA . LYS A 1 382 ? 25.422 -19.408 -30.989 1.00 88.88 382 LYS A CA 1
ATOM 2934 C C . LYS A 1 382 ? 24.013 -18.960 -30.642 1.00 88.88 382 LYS A C 1
ATOM 2936 O O . LYS A 1 382 ? 23.683 -18.832 -29.472 1.00 88.88 382 LYS A O 1
ATOM 2941 N N . ASP A 1 383 ? 23.164 -18.746 -31.634 1.00 85.12 383 ASP A N 1
ATOM 2942 C CA . ASP A 1 383 ? 21.728 -18.625 -31.397 1.00 85.12 383 ASP A CA 1
ATOM 2943 C C . ASP A 1 383 ? 21.058 -20.005 -31.230 1.00 85.12 383 ASP A C 1
ATOM 2945 O O . ASP A 1 383 ? 21.680 -21.049 -31.453 1.00 85.12 383 ASP A O 1
ATOM 2949 N N . LYS A 1 384 ? 19.768 -20.044 -30.862 1.00 78.44 384 LYS A N 1
ATOM 2950 C CA . LYS A 1 384 ? 19.013 -21.311 -30.743 1.00 78.44 384 LYS A CA 1
ATOM 2951 C C . LYS A 1 384 ? 18.862 -22.069 -32.071 1.00 78.44 384 LYS A C 1
ATOM 2953 O O . LYS A 1 384 ? 18.444 -23.221 -32.060 1.00 78.44 384 LYS A O 1
ATOM 2958 N N . LYS A 1 385 ? 19.197 -21.446 -33.206 1.00 83.75 385 LYS A N 1
ATOM 2959 C CA . LYS A 1 385 ? 19.256 -22.072 -34.538 1.00 83.75 385 LYS A CA 1
ATOM 2960 C C . LYS A 1 385 ? 20.684 -22.510 -34.900 1.00 83.75 385 LYS A C 1
ATOM 2962 O O . LYS A 1 385 ? 20.959 -22.788 -36.064 1.00 83.75 385 LYS A O 1
ATOM 2967 N N . SER A 1 386 ? 21.588 -22.556 -33.918 1.00 82.88 386 SER A N 1
ATOM 2968 C CA . SER A 1 386 ? 22.992 -22.959 -34.048 1.00 82.88 386 SER A CA 1
ATOM 2969 C C . SER A 1 386 ? 23.850 -22.069 -34.957 1.00 82.88 386 SER A C 1
ATOM 2971 O O . SER A 1 386 ? 24.948 -22.471 -35.344 1.00 82.88 386 SER A O 1
ATOM 2973 N N . ARG A 1 387 ? 23.405 -20.848 -35.273 1.00 88.06 387 ARG A N 1
ATOM 2974 C CA . ARG A 1 387 ? 24.195 -19.871 -36.039 1.00 88.06 387 ARG A CA 1
ATOM 2975 C C . ARG A 1 387 ? 25.127 -19.106 -35.095 1.00 88.06 387 ARG A C 1
ATOM 2977 O O . ARG A 1 387 ? 24.697 -18.804 -33.983 1.00 88.06 387 ARG A O 1
ATOM 2984 N N . PRO A 1 388 ? 26.366 -18.762 -35.493 1.00 88.38 388 PRO A N 1
ATOM 2985 C CA . PRO A 1 388 ? 27.254 -17.951 -34.662 1.00 88.38 388 PRO A CA 1
ATOM 2986 C C . PRO A 1 388 ? 26.591 -16.635 -34.243 1.00 88.38 388 PRO A C 1
ATOM 2988 O O . PRO A 1 388 ? 26.028 -15.925 -35.078 1.00 88.38 388 PRO A O 1
ATOM 2991 N N . ALA A 1 389 ? 26.657 -16.317 -32.952 1.00 87.06 389 ALA A N 1
ATOM 2992 C CA . ALA A 1 389 ? 26.170 -15.057 -32.414 1.00 87.06 389 ALA A CA 1
ATOM 2993 C C . ALA A 1 389 ? 27.323 -14.052 -32.315 1.00 87.06 389 ALA A C 1
ATOM 2995 O O . ALA A 1 389 ? 28.406 -14.367 -31.824 1.00 87.06 389 ALA A O 1
ATOM 2996 N N . ASP A 1 390 ? 27.075 -12.826 -32.765 1.00 86.00 390 ASP A N 1
ATOM 2997 C CA . ASP A 1 390 ? 28.037 -11.733 -32.670 1.00 86.00 390 ASP A CA 1
ATOM 2998 C C . ASP A 1 390 ? 28.117 -11.223 -31.224 1.00 86.00 390 ASP A C 1
ATOM 3000 O O . ASP A 1 390 ? 27.245 -10.489 -30.751 1.00 86.00 390 ASP A O 1
ATOM 3004 N N . ILE A 1 391 ? 29.172 -11.632 -30.516 1.00 84.44 391 ILE A N 1
ATOM 3005 C CA . ILE A 1 391 ? 29.382 -11.279 -29.107 1.00 84.44 391 ILE A CA 1
ATOM 3006 C C . ILE A 1 391 ? 29.633 -9.781 -28.899 1.00 84.44 391 ILE A C 1
ATOM 3008 O O . ILE A 1 391 ? 29.403 -9.284 -27.801 1.00 84.44 391 ILE A O 1
ATOM 3012 N N . THR A 1 392 ? 30.042 -9.037 -29.935 1.00 85.62 392 THR A N 1
ATOM 3013 C CA . THR A 1 392 ? 30.284 -7.586 -29.823 1.00 85.62 392 THR A CA 1
ATOM 3014 C C . THR A 1 392 ? 28.990 -6.792 -29.642 1.00 85.62 392 THR A C 1
ATOM 3016 O O . THR A 1 392 ? 29.010 -5.674 -29.136 1.00 85.62 392 THR A O 1
ATOM 3019 N N . LYS A 1 393 ? 27.846 -7.391 -29.998 1.00 82.31 393 LYS A N 1
ATOM 3020 C CA . LYS A 1 393 ? 26.507 -6.811 -29.824 1.00 82.31 393 LYS A CA 1
ATOM 3021 C C . LYS A 1 393 ? 25.877 -7.152 -28.473 1.00 82.31 393 LYS A C 1
ATOM 3023 O O . LYS A 1 393 ? 24.732 -6.781 -28.222 1.00 82.31 393 LYS A O 1
ATOM 3028 N N . MET A 1 394 ? 26.581 -7.883 -27.607 1.00 79.06 394 MET A N 1
ATOM 3029 C CA . MET A 1 394 ? 26.067 -8.262 -26.294 1.00 79.06 394 MET A CA 1
ATOM 3030 C C . MET A 1 394 ? 26.333 -7.161 -25.275 1.00 79.06 394 MET A C 1
ATOM 3032 O O . MET A 1 394 ? 27.469 -6.757 -25.054 1.00 79.06 394 MET A O 1
ATOM 3036 N N . ASN A 1 395 ? 25.281 -6.737 -24.576 1.00 76.12 395 ASN A N 1
ATOM 3037 C CA . ASN A 1 395 ? 25.401 -5.758 -23.491 1.00 76.12 395 ASN A CA 1
ATOM 3038 C C . ASN A 1 395 ? 26.181 -6.302 -22.283 1.00 76.12 395 ASN A C 1
ATOM 3040 O O . ASN A 1 395 ? 26.658 -5.530 -21.453 1.00 76.12 395 ASN A O 1
ATOM 3044 N N . ASN A 1 396 ? 26.252 -7.628 -22.132 1.00 73.50 396 ASN A N 1
ATOM 3045 C CA . ASN A 1 396 ? 26.936 -8.270 -21.021 1.00 73.50 396 ASN A CA 1
ATOM 3046 C C . ASN A 1 396 ? 27.367 -9.694 -21.400 1.00 73.50 396 ASN A C 1
ATOM 3048 O O . ASN A 1 396 ? 26.523 -10.521 -21.739 1.00 73.50 396 ASN A O 1
ATOM 3052 N N . LEU A 1 397 ? 28.664 -9.980 -21.290 1.00 79.44 397 LEU A N 1
ATOM 3053 C CA . LEU A 1 397 ? 29.237 -11.322 -21.336 1.00 79.44 397 LEU A CA 1
ATOM 3054 C C . LEU A 1 397 ? 30.214 -11.440 -20.164 1.00 79.44 397 LEU A C 1
ATOM 3056 O O . LEU A 1 397 ? 31.187 -10.693 -20.091 1.00 79.44 397 LEU A O 1
ATOM 3060 N N . ARG A 1 398 ? 29.934 -12.341 -19.218 1.00 78.88 398 ARG A N 1
ATOM 3061 C CA . ARG A 1 398 ? 30.751 -12.536 -18.013 1.00 78.88 398 ARG A CA 1
ATOM 3062 C C . ARG A 1 398 ? 31.109 -14.000 -17.856 1.00 78.88 398 ARG A C 1
ATOM 3064 O O . ARG A 1 398 ? 30.231 -14.855 -17.855 1.00 78.88 398 ARG A O 1
ATOM 3071 N N . LEU A 1 399 ? 32.397 -14.245 -17.665 1.00 77.81 399 LEU A N 1
ATOM 3072 C CA . LEU A 1 399 ? 32.945 -15.518 -17.226 1.00 77.81 399 LEU A CA 1
ATOM 3073 C C . LEU A 1 399 ? 33.430 -15.324 -15.794 1.00 77.81 399 LEU A C 1
ATOM 3075 O O . LEU A 1 399 ? 34.248 -14.442 -15.536 1.00 77.81 399 LEU A O 1
ATOM 3079 N N . ALA A 1 400 ? 32.891 -16.108 -14.867 1.00 76.88 400 ALA A N 1
ATOM 3080 C CA . ALA A 1 400 ? 33.350 -16.137 -13.488 1.00 76.88 400 ALA A CA 1
ATOM 3081 C C . ALA A 1 400 ? 34.068 -17.465 -13.251 1.00 76.88 400 ALA A C 1
ATOM 3083 O O . ALA A 1 400 ? 33.522 -18.525 -13.554 1.00 76.88 400 ALA A O 1
ATOM 3084 N N . LEU A 1 401 ? 35.291 -17.388 -12.731 1.00 68.19 401 LEU A N 1
ATOM 3085 C CA . LEU A 1 401 ? 35.995 -18.535 -12.174 1.00 68.19 401 LEU A CA 1
ATOM 3086 C C . LEU A 1 401 ? 35.588 -18.614 -10.698 1.00 68.19 401 LEU A C 1
ATOM 3088 O O . LEU A 1 401 ? 35.763 -17.627 -9.981 1.00 68.19 401 LEU A O 1
ATOM 3092 N N . ALA A 1 402 ? 34.974 -19.725 -10.294 1.00 65.25 402 ALA A N 1
ATOM 3093 C CA . ALA A 1 402 ? 34.510 -19.969 -8.928 1.00 65.25 402 ALA A CA 1
ATOM 3094 C C . ALA A 1 402 ? 35.423 -20.965 -8.216 1.00 65.25 402 ALA A C 1
ATOM 3096 O O . ALA A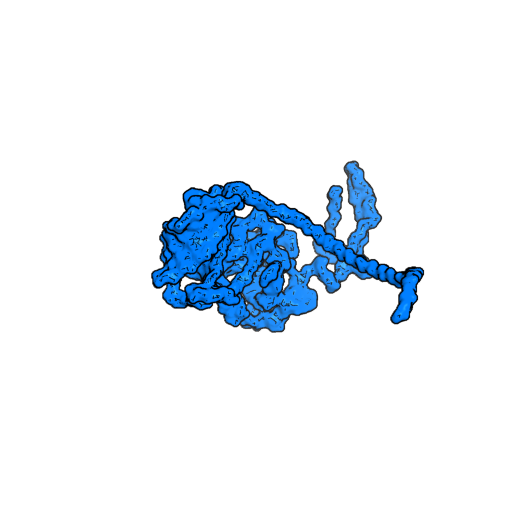 1 402 ? 35.888 -21.907 -8.901 1.00 65.25 402 ALA A O 1
#

Secondary structure (DSSP, 8-state):
--------------------------------PPPTT--EEEEEEEE--TT---EEEEEEE-TT-PBPPGGGEEEEEEEEEEEEE-TTS-EEEEES-EEEEE---EEETTEEE--S-SEEEEE----S-EEEEEETTEEEEE-SSPPPTT--TTS-EEEEEEEEETTTTEEE--EEEE-TTS-----------HHHHHTTSTT--BTTTTB--HHHHHHHSSTT-B-TTT--B--HHHHHHHHHHGGG-HHHHTT---EEE-GGG-EEEGGG---SS-TT-GGGT--GGGTTHHHH---HHHHTTT-TT-BTTTTBT-TT-S--TT-GGGTS-SS-STTSSSHHHHT--GGG-SSS---EEEEEEEEE-STTS-EEEEEEEE-TTSPBP-GGG-S-------

pLDDT: mean 87.23, std 17.98, range [27.22, 98.88]

Sequence (402 aa):
MQSLRSFSSLLRSAVFWILAFFLFSQTPVHPQELPADGLKAEILSVKIPENRRPVVTFKISDAKGNPLNRSDLGEIRFTIARVQVTANGEASYYNYVLSKVAGKEYIYKGERKKPVIAETLQPDYDREGTFGRVGRGVFTYTFKTALPPDYDKGATHVVGGELTRESRKYVVNPLFEFVPNGGKVKVRRATLETVACNNCHDPLKAHGGLRREVGYCALCHTSQLVDPETGAGLDLKAFVHRIHRGKELPSVKAKKPFLVVGIRQEIFDFSTIGIPQDIRNCQTCHTGPVASNWMTRPATAPCLSCHDNVDPKSGTNHPGGPLVEGTCAGCHQPKGEEFGPSVAGAHADPLKSTQMAGIIFDILKIEGGRPGTSTTVTFSVKDKKSRPADITKMNNLRLALA

Foldseek 3Di:
DDDDDDDDDDDDDDDDDDDDPPPPPPDPPPPPQAPQQAKDKAFPDWAQDPQQWIKTKMFIDGSVRFADDPVQWDDKWKWKWFFDQDPLRATATDTQDWDKDAWDWFADPNDTAGFQAGIATFHDTADPWDKADDDRRIIMTTGPDGGDPPPQLATKMKMWIFIAGDVRPYIDIYMDIDRNVRDDHDDDNDWWFQVLVCVPPPFDADDNRRDGTRVNVRNGLTQRDAQRRHRDRRNPLLPVLLLQCALVAPCLVVVNWDWHQDPPRDIDTSNPHHHPDQSLPVCSGQDDPRVQVQQQPDWCRNVCSRVVQADLCQQGVPVVGHDDTSCQCVQQPSDDDACGNHRNNVSDDPQPDPPDQAKDKAFPDWDDDDVPTDIDTDIFIATPVRHGDDCVPDPDDDDDDD